Protein AF-0000000074472249 (afdb_homodimer)

Radius of gyration: 26.24 Å; Cα contacts (8 Å, |Δi|>4): 1389; chains: 2; bounding box: 48×87×70 Å

pLDDT: mean 95.51, std 8.22, range [31.12, 98.94]

InterPro domains:
  IPR006680 Amidohydrolase-related [PF04909] (77-279)
  IPR032465 2-amino-3-carboxymuconate-6-semialdehyde decarboxylase [PTHR21240] (12-286)
  IPR032466 Metal-dependent hydrolase [SSF51556] (12-288)

Structure (mmCIF, N/CA/C/O backbone):
data_AF-0000000074472249-model_v1
#
loop_
_entity.id
_entity.type
_entity.pdbx_description
1 polymer '6-methylsalicylate decarboxylase'
#
loop_
_atom_site.group_PDB
_atom_site.id
_atom_site.type_symbol
_atom_site.label_atom_id
_atom_site.label_alt_id
_atom_site.label_comp_id
_atom_site.label_asym_id
_atom_site.label_entity_id
_atom_site.label_seq_id
_atom_site.pdbx_PDB_ins_code
_atom_site.Cartn_x
_atom_site.Cartn_y
_atom_site.Cartn_z
_atom_site.occupancy
_atom_site.B_iso_or_equiv
_atom_site.auth_seq_id
_atom_site.auth_comp_id
_atom_site.auth_asym_id
_atom_site.auth_atom_id
_atom_site.pdbx_PDB_model_num
ATOM 1 N N . MET A 1 1 ? -13.953 47.375 -5.867 1 31.69 1 MET A N 1
ATOM 2 C CA . MET A 1 1 ? -14.016 46 -5.422 1 31.69 1 MET A CA 1
ATOM 3 C C . MET A 1 1 ? -12.617 45.438 -5.148 1 31.69 1 MET A C 1
ATOM 5 O O . MET A 1 1 ? -11.789 45.375 -6.059 1 31.69 1 MET A O 1
ATOM 9 N N . THR A 1 2 ? -11.961 45.781 -4.09 1 38.88 2 THR A N 1
ATOM 10 C CA . THR A 1 2 ? -10.547 45.562 -3.803 1 38.88 2 THR A CA 1
ATOM 11 C C . THR A 1 2 ? -10.117 44.156 -4.164 1 38.88 2 THR A C 1
ATOM 13 O O . THR A 1 2 ? -10.711 43.188 -3.699 1 38.88 2 THR A O 1
ATOM 16 N N . SER A 1 3 ? -9.805 43.781 -5.297 1 46.22 3 SER A N 1
ATOM 17 C CA . SER A 1 3 ? -9.383 42.5 -5.84 1 46.22 3 SER A CA 1
ATOM 18 C C . SER A 1 3 ? -8.617 41.688 -4.801 1 46.22 3 SER A C 1
ATOM 20 O O . SER A 1 3 ? -7.613 42.156 -4.258 1 46.22 3 SER A O 1
ATOM 22 N N . ALA A 1 4 ? -9.305 41 -3.977 1 58.31 4 ALA A N 1
ATOM 23 C CA . ALA A 1 4 ? -8.75 40.281 -2.834 1 58.31 4 ALA A CA 1
ATOM 24 C C . ALA A 1 4 ? -7.402 39.625 -3.186 1 58.31 4 ALA A C 1
ATOM 26 O O . ALA A 1 4 ? -7.289 38.906 -4.176 1 58.31 4 ALA A O 1
ATOM 27 N N . ARG A 1 5 ? -6.176 40.094 -2.805 1 80.31 5 ARG A N 1
ATOM 28 C CA . ARG A 1 5 ? -4.812 39.594 -3.006 1 80.31 5 ARG A CA 1
ATOM 29 C C . ARG A 1 5 ? -4.711 38.094 -2.744 1 80.31 5 ARG A C 1
ATOM 31 O O . ARG A 1 5 ? -5.383 37.594 -1.854 1 80.31 5 ARG A O 1
ATOM 38 N N . LYS A 1 6 ? -4.34 37.375 -3.717 1 87.88 6 LYS A N 1
ATOM 39 C CA . LYS A 1 6 ? -4.07 35.969 -3.584 1 87.88 6 LYS A CA 1
ATOM 40 C C . LYS A 1 6 ? -2.594 35.688 -3.305 1 87.88 6 LYS A C 1
ATOM 42 O O . LYS A 1 6 ? -1.728 36.438 -3.789 1 87.88 6 LYS A O 1
ATOM 47 N N . PRO A 1 7 ? -2.354 34.719 -2.533 1 94.62 7 PRO A N 1
ATOM 48 C CA . PRO A 1 7 ? -0.947 34.375 -2.332 1 94.62 7 PRO A CA 1
ATOM 49 C C . PRO A 1 7 ? -0.216 34.094 -3.645 1 94.62 7 PRO A C 1
ATOM 51 O O . PRO A 1 7 ? -0.834 33.656 -4.621 1 94.62 7 PRO A O 1
ATOM 54 N N . THR A 1 8 ? 1.069 34.312 -3.666 1 92.81 8 THR A N 1
ATOM 55 C CA . THR A 1 8 ? 1.824 34.25 -4.914 1 92.81 8 THR A CA 1
ATOM 56 C C . THR A 1 8 ? 2.68 33 -4.957 1 92.81 8 THR A C 1
ATOM 58 O O . THR A 1 8 ? 3.188 32.625 -6.016 1 92.81 8 THR A O 1
ATOM 61 N N . GLY A 1 9 ? 2.967 32.344 -3.885 1 96.5 9 GLY A N 1
ATOM 62 C CA . GLY A 1 9 ? 3.742 31.125 -3.801 1 96.5 9 GLY A CA 1
ATOM 63 C C . GLY A 1 9 ? 2.924 29.922 -3.348 1 96.5 9 GLY A C 1
ATOM 64 O O . GLY A 1 9 ? 1.721 30.047 -3.105 1 96.5 9 GLY A O 1
ATOM 65 N N . TRP A 1 10 ? 3.574 28.781 -3.287 1 97.94 10 TRP A N 1
ATOM 66 C CA . TRP A 1 10 ? 2.904 27.531 -2.939 1 97.94 10 TRP A CA 1
ATOM 67 C C . TRP A 1 10 ? 2.627 27.453 -1.441 1 97.94 10 TRP A C 1
ATOM 69 O O . TRP A 1 10 ? 3.264 28.156 -0.652 1 97.94 10 TRP A O 1
ATOM 79 N N . LEU A 1 11 ? 1.617 26.75 -1.068 1 98.75 11 LEU A N 1
ATOM 80 C CA . LEU A 1 11 ? 1.416 26.328 0.316 1 98.75 11 LEU A CA 1
ATOM 81 C C . LEU A 1 11 ? 1.886 24.906 0.528 1 98.75 11 LEU A C 1
ATOM 83 O O . LEU A 1 11 ? 1.479 24 -0.203 1 98.75 11 LEU A O 1
ATOM 87 N N . ASP A 1 12 ? 2.77 24.672 1.432 1 98.88 12 ASP A N 1
ATOM 88 C CA . ASP A 1 12 ? 3.225 23.359 1.852 1 98.88 12 ASP A CA 1
ATOM 89 C C . ASP A 1 12 ? 2.473 22.875 3.094 1 98.88 12 ASP A C 1
ATOM 91 O O . ASP A 1 12 ? 2.691 23.391 4.191 1 98.88 12 ASP A O 1
ATOM 95 N N . ILE A 1 13 ? 1.659 21.875 2.969 1 98.88 13 ILE A N 1
ATOM 96 C CA . ILE A 1 13 ? 0.784 21.484 4.066 1 98.88 13 ILE A CA 1
ATOM 97 C C . ILE A 1 13 ? 1.527 20.531 5.004 1 98.88 13 ILE A C 1
ATOM 99 O O . ILE A 1 13 ? 1.047 20.219 6.098 1 98.88 13 ILE A O 1
ATOM 103 N N . HIS A 1 14 ? 2.682 20.031 4.617 1 98.81 14 HIS A N 1
ATOM 104 C CA . HIS A 1 14 ? 3.365 18.953 5.312 1 98.81 14 HIS A CA 1
ATOM 105 C C . HIS A 1 14 ? 4.789 19.344 5.688 1 98.81 14 HIS A C 1
ATOM 107 O O . HIS A 1 14 ? 5.75 18.891 5.066 1 98.81 14 HIS A O 1
ATOM 113 N N . GLY A 1 15 ? 4.938 20.047 6.73 1 98.5 15 GLY A N 1
ATOM 114 C CA .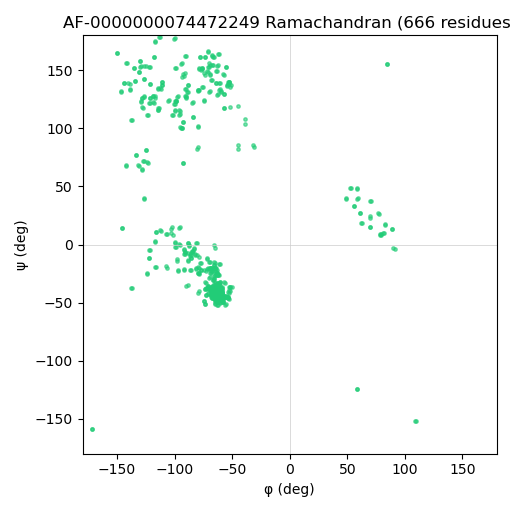 GLY A 1 15 ? 6.207 20.453 7.312 1 98.5 15 GLY A CA 1
ATOM 115 C C . GLY A 1 15 ? 6.328 20.094 8.781 1 98.5 15 GLY A C 1
ATOM 116 O O . GLY A 1 15 ? 5.441 20.406 9.578 1 98.5 15 GLY A O 1
ATOM 117 N N . HIS A 1 16 ? 7.383 19.438 9.07 1 97.94 16 HIS A N 1
ATOM 118 C CA . HIS A 1 16 ? 7.652 19.094 10.461 1 97.94 16 HIS A CA 1
ATOM 119 C C . HIS A 1 16 ? 8.469 20.188 11.148 1 97.94 16 HIS A C 1
ATOM 121 O O . HIS A 1 16 ? 9.055 21.047 10.477 1 97.94 16 HIS A O 1
ATOM 127 N N . PHE A 1 17 ? 8.477 20.188 12.453 1 97.81 17 PHE A N 1
ATOM 128 C CA . PHE A 1 17 ? 9.359 21.016 13.281 1 97.81 17 PHE A CA 1
ATOM 129 C C . PHE A 1 17 ? 9.672 20.312 14.602 1 97.81 17 PHE A C 1
ATOM 131 O O . PHE A 1 17 ? 9.078 19.281 14.922 1 97.81 17 PHE A O 1
ATOM 138 N N . GLN A 1 18 ? 10.656 20.781 15.258 1 95.38 18 GLN A N 1
ATOM 139 C CA . GLN A 1 18 ? 11.031 20.266 16.578 1 95.38 18 GLN A CA 1
ATOM 140 C C . GLN A 1 18 ? 11.297 21.406 17.547 1 95.38 18 GLN A C 1
ATOM 142 O O . GLN A 1 18 ? 11.867 22.438 17.172 1 95.38 18 GLN A O 1
ATOM 147 N N . VAL A 1 19 ? 10.836 21.156 18.75 1 95.88 19 VAL A N 1
ATOM 148 C CA . VAL A 1 19 ? 11.234 22.062 19.812 1 95.88 19 VAL A CA 1
ATOM 149 C C . VAL A 1 19 ? 12.75 21.984 20.031 1 95.88 19 VAL A C 1
ATOM 151 O O . VAL A 1 19 ? 13.336 20.891 19.938 1 95.88 19 VAL A O 1
ATOM 154 N N . PRO A 1 20 ? 13.367 23.125 20.234 1 95 20 PRO A N 1
ATOM 155 C CA . PRO A 1 20 ? 14.805 23.094 20.484 1 95 20 PRO A CA 1
ATOM 156 C C . PRO A 1 20 ? 15.203 22.125 21.594 1 95 20 PRO A C 1
ATOM 158 O O . PRO A 1 20 ? 14.492 22.016 22.609 1 95 20 PRO A O 1
ATOM 161 N N . LYS A 1 21 ? 16.25 21.391 21.312 1 92.25 21 LYS A N 1
ATOM 162 C CA . LYS A 1 21 ? 16.781 20.422 22.266 1 92.25 21 LYS A CA 1
ATOM 163 C C . LYS A 1 21 ? 18.266 20.656 22.547 1 92.25 21 LYS A C 1
ATOM 165 O O . LYS A 1 21 ? 18.969 21.234 21.719 1 92.25 21 LYS A O 1
ATOM 170 N N . SER A 1 22 ? 18.672 20.219 23.734 1 93.75 22 SER A N 1
ATOM 171 C CA . SER A 1 22 ? 20.094 20.234 24.031 1 93.75 22 SER A CA 1
ATOM 172 C C . SER A 1 22 ? 20.844 19.25 23.141 1 93.75 22 SER A C 1
ATOM 174 O O . SER A 1 22 ? 20.234 18.359 22.547 1 93.75 22 SER A O 1
ATOM 176 N N . GLU A 1 23 ? 22.141 19.5 23.094 1 93.38 23 GLU A N 1
ATOM 177 C CA . GLU A 1 23 ? 22.984 18.594 22.312 1 93.38 23 GLU A CA 1
ATOM 178 C C . GLU A 1 23 ? 22.891 17.172 22.859 1 93.38 23 GLU A C 1
ATOM 180 O O . GLU A 1 23 ? 22.844 16.203 22.078 1 93.38 23 GLU A O 1
ATOM 185 N N . ALA A 1 24 ? 22.875 17.047 24.141 1 93.44 24 ALA A N 1
ATOM 186 C CA . ALA A 1 24 ? 22.797 15.734 24.766 1 93.44 24 ALA A CA 1
ATOM 187 C C . ALA A 1 24 ? 21.484 15.039 24.391 1 93.44 24 ALA A C 1
ATOM 189 O O . ALA A 1 24 ? 21.484 13.844 24.078 1 93.44 24 ALA A O 1
ATOM 190 N N . ALA A 1 25 ? 20.438 15.773 24.406 1 91.56 25 ALA A N 1
ATOM 191 C CA . ALA A 1 25 ? 19.125 15.219 24.031 1 91.56 25 ALA A CA 1
ATOM 192 C C . ALA A 1 25 ? 19.094 14.828 22.562 1 91.56 25 ALA A C 1
ATOM 194 O O . ALA A 1 25 ? 18.516 13.805 22.203 1 91.56 25 ALA A O 1
ATOM 195 N N . ALA A 1 26 ? 19.688 15.609 21.75 1 92.56 26 ALA A N 1
ATOM 196 C CA . ALA A 1 26 ? 19.734 15.344 20.312 1 92.56 26 ALA A CA 1
ATOM 197 C C . ALA A 1 26 ? 20.516 14.07 20.031 1 92.56 26 ALA A C 1
ATOM 199 O O . ALA A 1 26 ? 20.141 13.281 19.156 1 92.56 26 ALA A O 1
ATOM 200 N N . ARG A 1 27 ? 21.578 13.891 20.734 1 92.75 27 ARG A N 1
ATOM 201 C CA . ARG A 1 27 ? 22.406 12.711 20.547 1 92.75 27 ARG A CA 1
ATOM 202 C C . ARG A 1 27 ? 21.688 11.453 21 1 92.75 27 ARG A C 1
ATOM 204 O O . ARG A 1 27 ? 21.812 10.398 20.375 1 92.75 27 ARG A O 1
ATOM 211 N N . GLU A 1 28 ? 21 11.609 22.078 1 91.69 28 GLU A N 1
ATOM 212 C CA . GLU A 1 28 ? 20.188 10.484 22.531 1 91.69 28 GLU A CA 1
ATOM 213 C C . GLU A 1 28 ? 19.125 10.117 21.5 1 91.69 28 GLU A C 1
ATOM 215 O O . GLU A 1 28 ? 18.844 8.938 21.281 1 91.69 28 GLU A O 1
ATOM 220 N N . GLY A 1 29 ? 18.5 11.117 20.938 1 89.19 29 GLY A N 1
ATOM 221 C CA . GLY A 1 29 ? 17.547 10.891 19.859 1 89.19 29 GLY A CA 1
ATOM 222 C C . GLY A 1 29 ? 18.156 10.18 18.656 1 89.19 29 GLY A C 1
ATOM 223 O O . GLY A 1 29 ? 17.531 9.273 18.094 1 89.19 29 GLY A O 1
ATOM 224 N N . MET A 1 30 ? 19.312 10.531 18.375 1 91.38 30 MET A N 1
ATOM 225 C CA . MET A 1 30 ? 20.016 9.914 17.25 1 91.38 30 MET A CA 1
ATOM 226 C C . MET A 1 30 ? 20.25 8.43 17.516 1 91.38 30 MET A C 1
ATOM 228 O O . MET A 1 30 ? 20.078 7.602 16.625 1 91.38 30 MET A O 1
ATOM 232 N N . LYS A 1 31 ? 20.672 8.102 18.703 1 91.75 31 LYS A N 1
ATOM 233 C CA . LYS A 1 31 ? 20.891 6.711 19.078 1 91.75 31 LYS A CA 1
ATOM 234 C C . LYS A 1 31 ? 19.609 5.895 18.938 1 91.75 31 LYS A C 1
ATOM 236 O O . LYS A 1 31 ? 19.641 4.758 18.469 1 91.75 31 LYS A O 1
ATOM 241 N N . ALA A 1 32 ? 18.547 6.543 19.359 1 89.81 32 ALA A N 1
ATOM 242 C CA . ALA A 1 32 ? 17.25 5.879 19.25 1 89.81 32 ALA A CA 1
ATOM 243 C C . ALA A 1 32 ? 16.891 5.633 17.781 1 89.81 32 ALA A C 1
ATOM 245 O O . ALA A 1 32 ? 16.344 4.574 17.453 1 89.81 32 ALA A O 1
ATOM 246 N N . PHE A 1 33 ? 17.141 6.566 16.953 1 91.19 33 PHE A N 1
ATOM 247 C CA . PHE A 1 33 ? 16.922 6.414 15.523 1 91.19 33 PHE A CA 1
ATOM 248 C C . PHE A 1 33 ? 17.719 5.234 14.977 1 91.19 33 PHE A C 1
ATOM 250 O O . PHE A 1 33 ? 17.172 4.41 14.234 1 91.19 33 PHE A O 1
ATOM 257 N N . HIS A 1 34 ? 18.953 5.141 15.367 1 93.38 34 HIS A N 1
ATOM 258 C CA . HIS A 1 34 ? 19.812 4.074 14.883 1 93.38 34 HIS A CA 1
ATOM 259 C C . HIS A 1 34 ? 19.312 2.705 15.328 1 93.38 34 HIS A C 1
ATOM 261 O O . HIS A 1 34 ? 19.359 1.74 14.562 1 93.38 34 HIS A O 1
ATOM 267 N N . GLN A 1 35 ? 18.844 2.668 16.547 1 91.62 35 GLN A N 1
ATOM 268 C CA . GLN A 1 35 ? 18.281 1.421 17.062 1 91.62 35 GLN A CA 1
ATOM 269 C C . GLN A 1 35 ? 17.062 0.999 16.25 1 91.62 35 GLN A C 1
ATOM 271 O O . GLN A 1 35 ? 16.766 -0.193 16.125 1 91.62 35 GLN A O 1
ATOM 276 N N . ALA A 1 36 ? 16.375 1.959 15.625 1 91 36 ALA A N 1
ATOM 277 C CA . ALA A 1 36 ? 15.211 1.705 14.797 1 91 36 ALA A CA 1
ATOM 278 C C . ALA A 1 36 ? 15.594 1.596 13.32 1 91 36 ALA A C 1
ATOM 280 O O . ALA A 1 36 ? 14.734 1.708 12.438 1 91 36 ALA A O 1
ATOM 281 N N . CYS A 1 37 ? 16.844 1.442 13.031 1 93.38 37 CYS A N 1
ATOM 282 C CA . CYS A 1 37 ? 17.406 1.248 11.695 1 93.38 37 CYS A CA 1
ATOM 283 C C . CYS A 1 37 ? 17.297 2.521 10.867 1 93.38 37 CYS A C 1
ATOM 285 O O . CYS A 1 37 ? 17.219 2.463 9.641 1 93.38 37 CYS A O 1
ATOM 287 N N . PHE A 1 38 ? 17.047 3.572 11.5 1 92.25 38 PHE A N 1
ATOM 288 C CA . PHE A 1 38 ? 17.062 4.898 10.891 1 92.25 38 PHE A CA 1
ATOM 289 C C . PHE A 1 38 ? 18.422 5.562 11.062 1 92.25 38 PHE A C 1
ATOM 291 O O . PHE A 1 38 ? 18.688 6.188 12.094 1 92.25 38 PHE A O 1
ATOM 298 N N . LEU A 1 39 ? 19.25 5.531 10.008 1 91.31 39 LEU A N 1
ATOM 299 C CA . LEU A 1 39 ? 20.672 5.836 10.117 1 91.31 39 LEU A CA 1
ATOM 300 C C . LEU A 1 39 ? 20.938 7.309 9.828 1 91.31 39 LEU A C 1
ATOM 302 O O . LEU A 1 39 ? 21.625 7.633 8.852 1 91.31 39 LEU A O 1
ATOM 306 N N . VAL A 1 40 ? 20.516 8.125 10.727 1 90.5 40 VAL A N 1
ATOM 307 C CA . VAL A 1 40 ? 20.797 9.555 10.602 1 90.5 40 VAL A CA 1
ATOM 308 C C . VAL A 1 40 ? 22.281 9.812 10.805 1 90.5 40 VAL A C 1
ATOM 310 O O . VAL A 1 40 ? 22.922 9.148 11.625 1 90.5 40 VAL A O 1
ATOM 313 N N . GLN A 1 41 ? 22.859 10.727 10.18 1 85.94 41 GLN A N 1
ATOM 314 C CA . GLN A 1 41 ? 24.312 10.922 10.18 1 85.94 41 GLN A CA 1
ATOM 315 C C . GLN A 1 41 ? 24.734 11.836 11.32 1 85.94 41 GLN A C 1
ATOM 317 O O . GLN A 1 41 ? 25.844 11.719 11.836 1 85.94 41 GLN A O 1
ATOM 322 N N . GLU A 1 42 ? 24 12.773 11.648 1 88.81 42 GLU A N 1
ATOM 323 C CA . GLU A 1 42 ? 24.25 13.727 12.719 1 88.81 42 GLU A CA 1
ATOM 324 C C . GLU A 1 42 ? 22.969 14.07 13.477 1 88.81 42 GLU A C 1
ATOM 326 O O . GLU A 1 42 ? 21.859 13.883 12.953 1 88.81 42 GLU A O 1
ATOM 331 N N . PRO A 1 43 ? 23.234 14.492 14.703 1 89.38 43 PRO A N 1
ATOM 332 C CA . PRO A 1 43 ? 22.031 14.953 15.398 1 89.38 43 PRO A CA 1
ATOM 333 C C . PRO A 1 43 ? 21.25 16 14.602 1 89.38 43 PRO A C 1
ATOM 335 O O . PRO A 1 43 ? 21.859 16.875 13.977 1 89.38 43 PRO A O 1
ATOM 338 N N . TYR A 1 44 ? 19.969 15.828 14.633 1 86.69 44 TYR A N 1
ATOM 339 C CA . TYR A 1 44 ? 19.125 16.719 13.844 1 86.69 44 TYR A CA 1
ATOM 340 C C . TYR A 1 44 ? 18.547 17.844 14.703 1 86.69 44 TYR A C 1
ATOM 342 O O . TYR A 1 44 ? 18.031 17.578 15.789 1 86.69 44 TYR A O 1
ATOM 350 N N . HIS A 1 45 ? 18.734 19.047 14.281 1 91.81 45 HIS A N 1
ATOM 351 C CA . HIS A 1 45 ? 18.141 20.25 14.875 1 91.81 45 HIS A CA 1
ATOM 352 C C . HIS A 1 45 ? 17.312 21.016 13.859 1 91.81 45 HIS A C 1
ATOM 354 O O . HIS A 1 45 ? 17.828 21.484 12.844 1 91.81 45 HIS A O 1
ATOM 360 N N . TRP A 1 46 ? 16.094 21.156 14.227 1 94.81 46 TRP A N 1
ATOM 361 C CA . TRP A 1 46 ? 15.227 21.953 13.359 1 94.81 46 TRP A CA 1
ATOM 362 C C . TRP A 1 46 ? 15.469 23.438 13.578 1 94.81 46 TRP A C 1
ATOM 364 O O . TRP A 1 46 ? 15.578 23.891 14.711 1 94.81 46 TRP A O 1
ATOM 374 N N . GLN A 1 47 ? 15.617 24.156 12.5 1 95.12 47 GLN A N 1
ATOM 375 C CA . GLN A 1 47 ? 15.773 25.609 12.539 1 95.12 47 GLN A CA 1
ATOM 376 C C . GLN A 1 47 ? 14.781 26.281 11.594 1 95.12 47 GLN A C 1
ATOM 378 O O . GLN A 1 47 ? 14.766 26 10.398 1 95.12 47 GLN A O 1
ATOM 383 N N . ALA A 1 48 ? 14.039 27.188 12.125 1 97.38 48 ALA A N 1
ATOM 384 C CA . ALA A 1 48 ? 13.023 27.891 11.344 1 97.38 48 ALA A CA 1
ATOM 385 C C . ALA A 1 48 ? 13.641 28.609 10.148 1 97.38 48 ALA A C 1
ATOM 387 O O . ALA A 1 48 ? 13.117 28.547 9.031 1 97.38 48 ALA A O 1
ATOM 388 N N . GLU A 1 49 ? 14.789 29.234 10.383 1 96.62 49 GLU A N 1
ATOM 389 C CA . GLU A 1 49 ? 15.414 30.031 9.328 1 96.62 49 GLU A CA 1
ATOM 390 C C . GLU A 1 49 ? 15.898 29.156 8.18 1 96.62 49 GLU A C 1
ATOM 392 O O . GLU A 1 49 ? 15.867 29.562 7.02 1 96.62 49 GLU A O 1
ATOM 397 N N . GLU A 1 50 ? 16.391 27.984 8.555 1 95.5 50 GLU A N 1
ATOM 398 C CA . GLU A 1 50 ? 16.797 27.047 7.52 1 95.5 50 GLU A CA 1
ATOM 399 C C . GLU A 1 50 ? 15.609 26.594 6.688 1 95.5 50 GLU A C 1
ATOM 401 O O . GLU A 1 50 ? 15.711 26.453 5.465 1 95.5 50 GLU A O 1
ATOM 406 N N . THR A 1 51 ? 14.539 26.328 7.352 1 97.19 51 THR A N 1
ATOM 407 C CA . THR A 1 51 ? 13.305 25.938 6.672 1 97.19 51 THR A CA 1
ATOM 408 C C . THR A 1 51 ? 12.828 27.062 5.746 1 97.19 51 THR A C 1
ATOM 410 O O . THR A 1 51 ? 12.461 26.812 4.598 1 97.19 51 THR A O 1
ATOM 413 N N . LEU A 1 52 ? 12.859 28.297 6.195 1 97.44 52 LEU A N 1
ATOM 414 C CA . LEU A 1 52 ? 12.43 29.438 5.402 1 97.44 52 LEU A CA 1
ATOM 415 C C . LEU A 1 52 ? 13.328 29.641 4.188 1 97.44 52 LEU A C 1
ATOM 417 O O . LEU A 1 52 ? 12.852 29.969 3.102 1 97.44 52 LEU A O 1
ATOM 421 N N . ARG A 1 53 ? 14.648 29.422 4.414 1 96.25 53 ARG A N 1
ATOM 422 C CA . ARG A 1 53 ? 15.578 29.531 3.291 1 96.25 53 ARG A CA 1
ATOM 423 C C . ARG A 1 53 ? 15.242 28.5 2.215 1 96.25 53 ARG A C 1
ATOM 425 O O . ARG A 1 53 ? 15.219 28.828 1.024 1 96.25 53 ARG A O 1
ATOM 432 N N . TYR A 1 54 ? 14.984 27.281 2.619 1 96.5 54 TYR A N 1
ATOM 433 C CA . TYR A 1 54 ? 14.594 26.266 1.642 1 96.5 54 TYR A CA 1
ATOM 434 C C . TYR A 1 54 ? 13.289 26.656 0.957 1 96.5 54 TYR A C 1
ATOM 436 O O . TYR A 1 54 ? 13.156 26.531 -0.264 1 96.5 54 TYR A O 1
ATOM 444 N N . ASN A 1 55 ? 12.305 27.047 1.742 1 97.69 55 ASN A N 1
ATOM 445 C CA . ASN A 1 55 ? 11.008 27.438 1.19 1 97.69 55 ASN A CA 1
ATOM 446 C C . ASN A 1 55 ? 11.164 28.5 0.11 1 97.69 55 ASN A C 1
ATOM 448 O O . ASN A 1 55 ? 10.492 28.453 -0.925 1 97.69 55 ASN A O 1
ATOM 452 N N . ASP A 1 56 ? 12.031 29.469 0.349 1 96.94 56 ASP A N 1
ATOM 453 C CA . ASP A 1 56 ? 12.273 30.531 -0.625 1 96.94 56 ASP A CA 1
ATOM 454 C C . ASP A 1 56 ? 12.781 29.953 -1.945 1 96.94 56 ASP A C 1
ATOM 456 O O . ASP A 1 56 ? 12.336 30.359 -3.02 1 96.94 56 ASP A O 1
ATOM 460 N N . THR A 1 57 ? 13.695 29 -1.857 1 95.62 57 THR A N 1
ATOM 461 C CA . THR A 1 57 ? 14.25 28.391 -3.066 1 95.62 57 THR A CA 1
ATOM 462 C C . THR A 1 57 ? 13.203 27.547 -3.779 1 95.62 57 THR A C 1
ATOM 464 O O . THR A 1 57 ? 13.211 27.438 -5.008 1 95.62 57 THR A O 1
ATOM 467 N N . ALA A 1 58 ? 12.281 27.031 -3.016 1 96.69 58 ALA A N 1
ATOM 468 C CA . ALA A 1 58 ? 11.305 26.078 -3.547 1 96.69 58 ALA A CA 1
ATOM 469 C C . ALA A 1 58 ? 10.047 26.797 -4.023 1 96.69 58 ALA A C 1
ATOM 471 O O . ALA A 1 58 ? 9.148 26.172 -4.602 1 96.69 58 ALA A O 1
ATOM 472 N N . GLY A 1 59 ? 9.93 28.078 -3.752 1 96.88 59 GLY A N 1
ATOM 473 C CA . GLY A 1 59 ? 8.734 28.828 -4.133 1 96.88 59 GLY A CA 1
ATOM 474 C C . GLY A 1 59 ? 7.559 28.578 -3.207 1 96.88 59 GLY A C 1
ATOM 475 O O . GLY A 1 59 ? 6.406 28.688 -3.617 1 96.88 59 GLY A O 1
ATOM 476 N N . VAL A 1 60 ? 7.824 28.219 -1.98 1 97.94 60 VAL A N 1
ATOM 477 C CA . VAL A 1 60 ? 6.809 28 -0.957 1 97.94 60 VAL A CA 1
ATOM 478 C C . VAL A 1 60 ? 6.629 29.266 -0.128 1 97.94 60 VAL A C 1
ATOM 480 O O . VAL A 1 60 ? 7.559 29.703 0.555 1 97.94 60 VAL A O 1
ATOM 483 N N . GLN A 1 61 ? 5.48 29.844 -0.217 1 98.06 61 GLN A N 1
ATOM 484 C CA . GLN A 1 61 ? 5.219 31.078 0.516 1 98.06 61 GLN A CA 1
ATOM 485 C C . GLN A 1 61 ? 4.91 30.797 1.982 1 98.06 61 GLN A C 1
ATOM 487 O O . GLN A 1 61 ? 5.336 31.531 2.869 1 98.06 61 GLN A O 1
ATOM 492 N N . LEU A 1 62 ? 4.168 29.766 2.193 1 98.56 62 LEU A N 1
ATOM 493 C CA . LEU A 1 62 ? 3.777 29.406 3.553 1 98.56 62 LEU A CA 1
ATOM 494 C C . LEU A 1 62 ? 3.82 27.891 3.75 1 98.56 62 LEU A C 1
ATOM 496 O O . LEU A 1 62 ? 3.43 27.141 2.861 1 98.56 62 LEU A O 1
ATOM 500 N N . GLN A 1 63 ? 4.305 27.469 4.867 1 98.75 63 GLN A N 1
ATOM 501 C CA . GLN A 1 63 ? 4.375 26.062 5.246 1 98.75 63 GLN A CA 1
ATOM 502 C C . GLN A 1 63 ? 3.621 25.797 6.543 1 98.75 63 GLN A C 1
ATOM 504 O O . GLN A 1 63 ? 3.805 26.516 7.531 1 98.75 63 GLN A O 1
ATOM 509 N N . MET A 1 64 ? 2.711 24.844 6.492 1 98.94 64 MET A N 1
ATOM 510 C CA . MET A 1 64 ? 2.051 24.391 7.719 1 98.94 64 MET A CA 1
ATOM 511 C C . MET A 1 64 ? 2.986 23.531 8.562 1 98.94 64 MET A C 1
ATOM 513 O O . MET A 1 64 ? 3.502 22.516 8.086 1 98.94 64 MET A O 1
ATOM 517 N N . LEU A 1 65 ? 3.191 23.922 9.797 1 98.81 65 LEU A N 1
ATOM 518 C CA . LEU A 1 65 ? 4.008 23.172 10.734 1 98.81 65 LEU A CA 1
ATOM 519 C C . LEU A 1 65 ? 3.158 22.172 11.516 1 98.81 65 LEU A C 1
ATOM 521 O O . LEU A 1 65 ? 2.053 22.516 11.953 1 98.81 65 LEU A O 1
ATOM 525 N N . SER A 1 66 ? 3.652 20.969 11.617 1 98.44 66 SER A N 1
ATOM 526 C CA . SER A 1 66 ? 2.988 19.984 12.461 1 98.44 66 SER A CA 1
ATOM 527 C C . SER A 1 66 ? 4 19.078 13.156 1 98.44 66 SER A C 1
ATOM 529 O O . SER A 1 66 ? 5.031 18.734 12.578 1 98.44 66 SER A O 1
ATOM 531 N N . ALA A 1 67 ? 3.812 18.766 14.352 1 96.94 67 ALA A N 1
ATOM 532 C CA . ALA A 1 67 ? 4.562 17.812 15.156 1 96.94 67 ALA A CA 1
ATOM 533 C C . ALA A 1 67 ? 3.654 17.109 16.156 1 96.94 67 ALA A C 1
ATOM 535 O O . ALA A 1 67 ? 2.826 17.734 16.812 1 96.94 67 ALA A O 1
ATOM 536 N N . ILE A 1 68 ? 3.768 15.836 16.188 1 95.81 68 ILE A N 1
ATOM 537 C CA . ILE A 1 68 ? 2.984 15.031 17.125 1 95.81 68 ILE A CA 1
ATOM 538 C C . ILE A 1 68 ? 3.912 14.133 17.938 1 95.81 68 ILE A C 1
ATOM 540 O O . ILE A 1 68 ? 3.926 12.914 17.75 1 95.81 68 ILE A O 1
ATOM 544 N N . PRO A 1 69 ? 4.648 14.711 18.844 1 94.31 69 PRO A N 1
ATOM 545 C CA . PRO A 1 69 ? 5.52 13.875 19.672 1 94.31 69 PRO A CA 1
ATOM 546 C C . PRO A 1 69 ? 4.746 12.836 20.484 1 94.31 69 PRO A C 1
ATOM 548 O O . PRO A 1 69 ? 3.705 13.156 21.062 1 94.31 69 PRO A O 1
ATOM 551 N N . PRO A 1 70 ? 5.246 11.672 20.453 1 91.69 70 PRO A N 1
ATOM 552 C CA . PRO A 1 70 ? 4.59 10.656 21.281 1 91.69 70 PRO A CA 1
ATOM 553 C C . PRO A 1 70 ? 4.746 10.914 22.781 1 91.69 70 PRO A C 1
ATOM 555 O O . PRO A 1 70 ? 5.613 11.695 23.188 1 91.69 70 PRO A O 1
ATOM 558 N N . GLY A 1 71 ? 3.885 10.25 23.594 1 93.38 71 GLY A N 1
ATOM 559 C CA . GLY A 1 71 ? 4.031 10.336 25.031 1 93.38 71 GLY A CA 1
ATOM 560 C C . GLY A 1 71 ? 2.943 11.164 25.703 1 93.38 71 GLY A C 1
ATOM 561 O O . GLY A 1 71 ? 1.82 11.242 25.188 1 93.38 71 GLY A O 1
ATOM 562 N N . PRO A 1 72 ? 3.303 11.75 26.812 1 95.06 72 PRO A N 1
ATOM 563 C CA . PRO A 1 72 ? 2.301 12.484 27.578 1 95.06 72 PRO A CA 1
ATOM 564 C C . PRO A 1 72 ? 1.853 13.773 26.891 1 95.06 72 PRO A C 1
ATOM 566 O O . PRO A 1 72 ? 2.604 14.352 26.109 1 95.06 72 PRO A O 1
ATOM 569 N N . VAL A 1 73 ? 0.712 14.195 27.219 1 97.19 73 VAL A N 1
ATOM 570 C CA . VAL A 1 73 ? 0.042 15.32 26.578 1 97.19 73 VAL A CA 1
ATOM 571 C C . VAL A 1 73 ? 0.859 16.594 26.797 1 97.19 73 VAL A C 1
ATOM 573 O O . VAL A 1 73 ? 0.872 17.484 25.938 1 97.19 73 VAL A O 1
ATOM 576 N N . GLU A 1 74 ? 1.629 16.641 27.828 1 97.06 74 GLU A N 1
ATOM 577 C CA . GLU A 1 74 ? 2.396 17.844 28.141 1 97.06 74 GLU A CA 1
ATOM 578 C C . GLU A 1 74 ? 3.436 18.141 27.062 1 97.06 74 GLU A C 1
ATOM 580 O O . GLU A 1 74 ? 3.646 19.297 26.703 1 97.06 74 GLU A O 1
ATOM 585 N N . GLY A 1 75 ? 4.094 17.078 26.609 1 96.69 75 GLY A N 1
ATOM 586 C CA . GLY A 1 75 ? 5.051 17.25 25.531 1 96.69 75 GLY A CA 1
ATOM 587 C C . GLY A 1 75 ? 4.418 17.766 24.25 1 96.69 75 GLY A C 1
ATOM 588 O O . GLY A 1 75 ? 4.988 18.609 23.562 1 96.69 75 GLY A O 1
ATOM 589 N N . LEU A 1 76 ? 3.285 17.266 23.953 1 97.94 76 LEU A N 1
ATOM 590 C CA . LEU A 1 76 ? 2.555 17.688 22.766 1 97.94 76 LEU A CA 1
ATOM 591 C C . LEU A 1 76 ? 2.096 19.141 22.891 1 97.94 76 LEU A C 1
ATOM 593 O O . LEU A 1 76 ? 2.195 19.906 21.922 1 97.94 76 LEU A O 1
ATOM 597 N N . ARG A 1 77 ? 1.614 19.531 24.094 1 97.88 77 ARG A N 1
ATOM 598 C CA . ARG A 1 77 ? 1.18 20.906 24.312 1 97.88 77 ARG A CA 1
ATOM 599 C C . ARG A 1 77 ? 2.346 21.875 24.188 1 97.88 77 ARG A C 1
ATOM 601 O O . ARG A 1 77 ? 2.197 22.953 23.594 1 97.88 77 ARG A O 1
ATOM 608 N N . GLN A 1 78 ? 3.471 21.438 24.688 1 97.69 78 GLN A N 1
ATOM 609 C CA . GLN A 1 78 ? 4.668 22.25 24.531 1 97.69 78 GLN A CA 1
ATOM 610 C C . GLN A 1 78 ? 5.043 22.406 23.062 1 97.69 78 GLN A C 1
ATOM 612 O O . GLN A 1 78 ? 5.461 23.484 22.641 1 97.69 78 GLN A O 1
ATOM 617 N N . SER A 1 79 ? 4.988 21.375 22.375 1 98.19 79 SER A N 1
ATOM 618 C CA . SER A 1 79 ? 5.273 21.406 20.953 1 98.19 79 SER A CA 1
ATOM 619 C C . SER A 1 79 ? 4.32 22.344 20.203 1 98.19 79 SER A C 1
ATOM 621 O O . SER A 1 79 ? 4.75 23.141 19.391 1 98.19 79 SER A O 1
ATOM 623 N N . ASN A 1 80 ? 3.012 22.266 20.5 1 98.75 80 ASN A N 1
ATOM 624 C CA . ASN A 1 80 ? 2.031 23.156 19.906 1 98.75 80 ASN A CA 1
ATOM 625 C C . ASN A 1 80 ? 2.336 24.609 20.219 1 98.75 80 ASN A C 1
ATOM 627 O O . ASN A 1 80 ? 2.238 25.484 19.359 1 98.75 80 ASN A O 1
ATOM 631 N N . ASP A 1 81 ? 2.713 24.859 21.5 1 98.56 81 ASP A N 1
ATOM 632 C CA . ASP A 1 81 ? 3.045 26.219 21.906 1 98.56 81 ASP A CA 1
ATOM 633 C C . ASP A 1 81 ? 4.227 26.766 21.109 1 98.56 81 ASP A C 1
ATOM 635 O O . ASP A 1 81 ? 4.223 27.922 20.688 1 98.56 81 ASP A O 1
ATOM 639 N N . TYR A 1 82 ? 5.191 25.938 20.953 1 98.44 82 TYR A N 1
ATOM 640 C CA . TYR A 1 82 ? 6.359 26.359 20.188 1 98.44 82 TYR A CA 1
ATOM 641 C C . TYR A 1 82 ? 5.988 26.625 1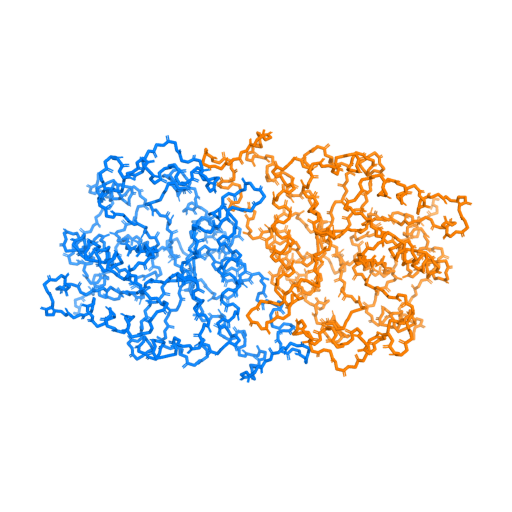8.734 1 98.44 82 TYR A C 1
ATOM 643 O O . TYR A 1 82 ? 6.441 27.609 18.141 1 98.44 82 TYR A O 1
ATOM 651 N N . GLY A 1 83 ? 5.188 25.734 18.141 1 98.62 83 GLY A N 1
ATOM 652 C CA . GLY A 1 83 ? 4.691 25.984 16.797 1 98.62 83 GLY A CA 1
ATOM 653 C C . GLY A 1 83 ? 3.953 27.312 16.672 1 98.62 83 GLY A C 1
ATOM 654 O O . GLY A 1 83 ? 4.164 28.047 15.703 1 98.62 83 GLY A O 1
ATOM 655 N N . ALA A 1 84 ? 3.111 27.562 17.641 1 98.56 84 ALA A N 1
ATOM 656 C CA . ALA A 1 84 ? 2.369 28.812 17.656 1 98.56 84 ALA A CA 1
ATOM 657 C C . ALA A 1 84 ? 3.316 30.016 17.719 1 98.56 84 ALA A C 1
ATOM 659 O O . ALA A 1 84 ? 3.057 31.047 17.109 1 98.56 84 ALA A O 1
ATOM 660 N N . GLN A 1 85 ? 4.34 29.891 18.5 1 98.38 85 GLN A N 1
ATOM 661 C CA . GLN A 1 85 ? 5.352 30.938 18.578 1 98.38 85 GLN A CA 1
ATOM 662 C C . GLN A 1 85 ? 5.98 31.203 17.219 1 98.38 85 GLN A C 1
ATOM 664 O O . GLN A 1 85 ? 6.215 32.344 16.859 1 98.38 85 GLN A O 1
ATOM 669 N N . MET A 1 86 ? 6.32 30.156 16.453 1 98.44 86 MET A N 1
ATOM 670 C CA . MET A 1 86 ? 6.879 30.297 15.117 1 98.44 86 MET A CA 1
ATOM 671 C C . MET A 1 86 ? 5.91 31.031 14.195 1 98.44 86 MET A C 1
ATOM 673 O O . MET A 1 86 ? 6.324 31.875 13.406 1 98.44 86 MET A O 1
ATOM 677 N N . VAL A 1 87 ? 4.625 30.75 14.344 1 98.25 87 VAL A N 1
ATOM 678 C CA . VAL A 1 87 ? 3.609 31.406 13.523 1 98.25 87 VAL A CA 1
ATOM 679 C C . VAL A 1 87 ? 3.531 32.875 13.867 1 98.25 87 VAL A C 1
ATOM 681 O O . VAL A 1 87 ? 3.443 33.719 12.977 1 98.25 87 VAL A O 1
ATOM 684 N N . ARG A 1 88 ? 3.584 33.219 15.117 1 97.5 88 ARG A N 1
ATOM 685 C CA . ARG A 1 88 ? 3.537 34.625 15.523 1 97.5 88 ARG A CA 1
ATOM 686 C C . ARG A 1 88 ? 4.754 35.375 15.008 1 97.5 88 ARG A C 1
ATOM 688 O O . ARG A 1 88 ? 4.645 36.531 14.633 1 97.5 88 ARG A O 1
ATOM 695 N N . GLN A 1 89 ? 5.84 34.719 15 1 97.62 89 GLN A N 1
ATOM 696 C CA . GLN A 1 89 ? 7.07 35.344 14.547 1 97.62 89 GLN A CA 1
ATOM 697 C C . GLN A 1 89 ? 7.059 35.531 13.031 1 97.62 89 GLN A C 1
ATOM 699 O O . GLN A 1 89 ? 7.582 36.531 12.523 1 97.62 89 GLN A O 1
ATOM 704 N N . TRP A 1 90 ? 6.527 34.625 12.289 1 97.94 90 TRP A N 1
ATOM 705 C CA . TRP A 1 90 ? 6.461 34.656 10.836 1 97.94 90 TRP A CA 1
ATOM 706 C C . TRP A 1 90 ? 5.051 34.344 10.344 1 97.94 90 TRP A C 1
ATOM 708 O O . TRP A 1 90 ? 4.844 33.375 9.617 1 97.94 90 TRP A O 1
ATOM 718 N N . PRO A 1 91 ? 4.098 35.219 10.578 1 97.38 91 PRO A N 1
ATOM 719 C CA . PRO A 1 91 ? 2.686 34.938 10.344 1 97.38 91 PRO A CA 1
ATOM 720 C C . PRO A 1 91 ? 2.357 34.75 8.867 1 97.38 91 PRO A C 1
ATOM 722 O O . PRO A 1 91 ? 1.354 34.094 8.531 1 97.38 91 PRO A O 1
ATOM 725 N N . GLY A 1 92 ? 3.135 35.219 7.953 1 97.5 92 GLY A N 1
ATOM 726 C CA . GLY A 1 92 ? 2.908 35.031 6.527 1 97.5 92 GLY A CA 1
ATOM 727 C C . GLY A 1 92 ? 3.676 33.875 5.941 1 97.5 92 GLY A C 1
ATOM 728 O O . GLY A 1 92 ? 3.582 33.594 4.746 1 97.5 92 GLY A O 1
ATOM 729 N N . ARG A 1 93 ? 4.473 33.156 6.801 1 98.25 93 ARG A N 1
ATOM 730 C CA . ARG A 1 93 ? 5.387 32.156 6.277 1 98.25 93 ARG A CA 1
ATOM 731 C C . ARG A 1 93 ? 5.121 30.781 6.914 1 98.25 93 ARG A C 1
ATOM 733 O O . ARG A 1 93 ? 5.488 29.75 6.352 1 98.25 93 ARG A O 1
ATOM 740 N N . PHE A 1 94 ? 4.555 30.828 8.102 1 98.69 94 PHE A N 1
ATOM 741 C CA . PHE A 1 94 ? 4.23 29.594 8.781 1 98.69 94 PHE A CA 1
ATOM 742 C C . PHE A 1 94 ? 2.762 29.562 9.195 1 98.69 94 PHE A C 1
ATOM 744 O O . PHE A 1 94 ? 2.178 30.609 9.492 1 98.69 94 PHE A O 1
ATOM 751 N N . GLY A 1 95 ? 2.119 28.484 9.125 1 98.75 95 GLY A N 1
ATOM 752 C CA . GLY A 1 95 ? 0.897 28.125 9.82 1 98.75 95 GLY A CA 1
ATOM 753 C C . GLY A 1 95 ? 1.075 26.938 10.758 1 98.75 95 GLY A C 1
ATOM 754 O O . GLY A 1 95 ? 2.148 26.344 10.805 1 98.75 95 GLY A O 1
ATOM 755 N N . LEU A 1 96 ? 0.023 26.641 11.484 1 98.88 96 LEU A N 1
ATOM 756 C CA . LEU A 1 96 ? 0.138 25.547 12.453 1 98.88 96 LEU A CA 1
ATOM 757 C C . LEU A 1 96 ? -1.002 24.547 12.297 1 98.88 96 LEU A C 1
ATOM 759 O O . LEU A 1 96 ? -2.172 24.938 12.242 1 98.88 96 LEU A O 1
ATOM 763 N N . LEU A 1 97 ? -0.695 23.312 12.078 1 98.94 97 LEU A N 1
ATOM 764 C CA . LEU A 1 97 ? -1.578 22.188 12.352 1 98.94 97 LEU A CA 1
ATOM 765 C C . LEU A 1 97 ? -1.288 21.594 13.719 1 98.94 97 LEU A C 1
ATOM 767 O O . LEU A 1 97 ? -0.338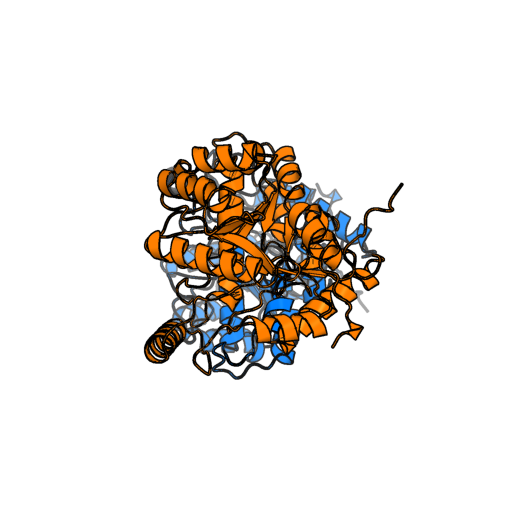 20.812 13.875 1 98.94 97 LEU A O 1
ATOM 771 N N . ALA A 1 98 ? -2.105 21.953 14.625 1 98.88 98 ALA A N 1
ATOM 772 C CA . ALA A 1 98 ? -1.823 21.578 16.016 1 98.88 98 ALA A CA 1
ATOM 773 C C . ALA A 1 98 ? -1.999 20.078 16.219 1 98.88 98 ALA A C 1
ATOM 775 O O . ALA A 1 98 ? -2.996 19.5 15.781 1 98.88 98 ALA A O 1
ATOM 776 N N . GLY A 1 99 ? -0.983 19.469 16.859 1 98.75 99 GLY A N 1
ATOM 777 C CA . GLY A 1 99 ? -1.068 18.047 17.172 1 98.75 99 GLY A CA 1
ATOM 778 C C . GLY A 1 99 ? -2.131 17.734 18.203 1 98.75 99 GLY A C 1
ATOM 779 O O . GLY A 1 99 ? -2.326 18.484 19.156 1 98.75 99 GLY A O 1
ATOM 780 N N . LEU A 1 100 ? -2.799 16.641 18 1 98.88 100 LEU A N 1
ATOM 781 C CA . LEU A 1 100 ? -3.85 16.234 18.938 1 98.88 100 LEU A CA 1
ATOM 782 C C . LEU A 1 100 ? -3.473 14.938 19.641 1 98.88 100 LEU A C 1
ATOM 784 O O . LEU A 1 100 ? -2.979 14 19.016 1 98.88 100 LEU A O 1
ATOM 788 N N . PRO A 1 101 ? -3.656 14.875 20.969 1 98.56 101 PRO A N 1
ATOM 789 C CA . PRO A 1 101 ? -3.432 13.641 21.719 1 98.56 101 PRO A CA 1
ATOM 790 C C . PRO A 1 101 ? -4.605 12.664 21.625 1 98.56 101 PRO A C 1
ATOM 792 O O . PRO A 1 101 ? -5.383 12.539 22.578 1 98.56 101 PRO A O 1
ATOM 795 N N . THR A 1 102 ? -4.707 11.883 20.594 1 98.38 102 THR A N 1
ATOM 796 C CA . THR A 1 102 ? -5.902 11.148 20.203 1 98.38 102 THR A CA 1
ATOM 797 C C . THR A 1 102 ? -6.039 9.867 21.031 1 98.38 102 THR A C 1
ATOM 799 O O . THR A 1 102 ? -6.977 9.086 20.812 1 98.38 102 THR A O 1
ATOM 802 N N . ASP A 1 103 ? -5.109 9.625 21.969 1 98 103 ASP A N 1
ATOM 803 C CA . ASP A 1 103 ? -5.258 8.477 22.844 1 98 103 ASP A CA 1
ATOM 804 C C . ASP A 1 103 ? -6.277 8.758 23.953 1 98 103 ASP A C 1
ATOM 806 O O . ASP A 1 103 ? -6.754 7.832 24.609 1 98 103 ASP A O 1
ATOM 810 N N . ASN A 1 104 ? -6.605 10.07 24.141 1 98.06 104 ASN A N 1
ATOM 811 C CA . ASN A 1 104 ? -7.523 10.523 25.172 1 98.06 104 ASN A CA 1
ATOM 812 C C . ASN A 1 104 ? -8.484 11.578 24.656 1 98.06 104 ASN A C 1
ATOM 814 O O . ASN A 1 104 ? -8.117 12.75 24.516 1 98.06 104 ASN A O 1
ATOM 818 N N . PRO A 1 105 ? -9.766 11.227 24.469 1 98.44 105 PRO A N 1
ATOM 819 C CA . PRO A 1 105 ? -10.734 12.148 23.859 1 98.44 105 PRO A CA 1
ATOM 820 C C . PRO A 1 105 ? -10.891 13.445 24.641 1 98.44 105 PRO A C 1
ATOM 822 O O . PRO A 1 105 ? -10.977 14.523 24.062 1 98.44 105 PRO A O 1
ATOM 825 N N . ASP A 1 106 ? -10.898 13.344 25.984 1 98.5 106 ASP A N 1
ATOM 826 C CA . ASP A 1 106 ? -11.055 14.547 26.797 1 98.5 106 ASP A CA 1
ATOM 827 C C . ASP A 1 106 ? -9.859 15.484 26.609 1 98.5 106 ASP A C 1
ATOM 829 O O . ASP A 1 106 ? -10.039 16.703 26.438 1 98.5 106 ASP A O 1
ATOM 833 N N . ALA A 1 107 ? -8.68 14.938 26.656 1 98.5 107 ALA A N 1
ATOM 834 C CA . ALA A 1 107 ? -7.473 15.734 26.438 1 98.5 107 ALA A CA 1
ATOM 835 C C . ALA A 1 107 ? -7.469 16.344 25.047 1 98.5 107 ALA A C 1
ATOM 837 O O . ALA A 1 107 ? -7.016 17.484 24.859 1 98.5 107 ALA A O 1
ATOM 838 N N . CYS A 1 108 ? -7.918 15.633 24.094 1 98.38 108 CYS A N 1
ATOM 839 C CA . CYS A 1 108 ? -8 16.109 22.719 1 98.38 108 CYS A CA 1
ATOM 840 C C . CYS A 1 108 ? -8.938 17.312 22.609 1 98.38 108 CYS A C 1
ATOM 842 O O . CYS A 1 108 ? -8.594 18.328 22 1 98.38 108 CYS A O 1
ATOM 844 N N . LEU A 1 109 ? -10.141 17.172 23.219 1 98.75 109 LEU A N 1
ATOM 845 C CA . LEU A 1 109 ? -11.125 18.234 23.172 1 98.75 109 LEU A CA 1
ATOM 846 C C . LEU A 1 109 ? -10.602 19.484 23.875 1 98.75 109 LEU A C 1
ATOM 848 O O . LEU A 1 109 ? -10.781 20.609 23.375 1 98.75 109 LEU A O 1
ATOM 852 N N . GLU A 1 110 ? -9.922 19.266 24.969 1 98.56 110 GLU A N 1
ATOM 853 C CA . GLU A 1 110 ? -9.32 20.375 25.688 1 98.56 110 GLU A CA 1
ATOM 854 C C . GLU A 1 110 ? -8.266 21.078 24.828 1 98.56 110 GLU A C 1
ATOM 856 O O . GLU A 1 110 ? -8.195 22.297 24.781 1 98.56 110 GLU A O 1
ATOM 861 N N . GLU A 1 111 ? -7.457 20.266 24.172 1 98.62 111 GLU A N 1
ATOM 862 C CA . GLU A 1 111 ? -6.391 20.828 23.359 1 98.62 111 GLU A CA 1
ATOM 863 C C . GLU A 1 111 ? -6.961 21.578 22.156 1 98.62 111 GLU A C 1
ATOM 865 O O . GLU A 1 111 ? -6.465 22.625 21.766 1 98.62 111 GLU A O 1
ATOM 870 N N . ILE A 1 112 ? -8.016 21.062 21.547 1 98.81 112 ILE A N 1
ATOM 871 C CA . ILE A 1 112 ? -8.688 21.719 20.438 1 98.81 112 ILE A CA 1
ATOM 872 C C . ILE A 1 112 ? -9.156 23.109 20.859 1 98.81 112 ILE A C 1
ATOM 874 O O . ILE A 1 112 ? -8.945 24.094 20.156 1 98.81 112 ILE A O 1
ATOM 878 N N . GLN A 1 113 ? -9.727 23.172 22.031 1 98.31 113 GLN A N 1
ATOM 879 C CA . GLN A 1 113 ? -10.195 24.453 22.547 1 98.31 113 GLN A CA 1
ATOM 880 C C . GLN A 1 113 ? -9.023 25.391 22.828 1 98.31 113 GLN A C 1
ATOM 882 O O . GLN A 1 113 ? -9.07 26.562 22.453 1 98.31 113 GLN A O 1
ATOM 887 N N . ARG A 1 114 ? -8.039 24.875 23.391 1 98.19 114 ARG A N 1
ATOM 888 C CA . ARG A 1 114 ? -6.891 25.688 23.797 1 98.19 114 ARG A CA 1
ATOM 889 C C . ARG A 1 114 ? -6.199 26.297 22.594 1 98.19 114 ARG A C 1
ATOM 891 O O . ARG A 1 114 ? -5.918 27.5 22.578 1 98.19 114 ARG A O 1
ATOM 898 N N . VAL A 1 115 ? -5.969 25.562 21.547 1 98.62 115 VAL A N 1
ATOM 899 C CA . VAL A 1 115 ? -5.137 26 20.422 1 98.62 115 VAL A CA 1
ATOM 900 C C . VAL A 1 115 ? -5.957 26.859 19.469 1 98.62 115 VAL A C 1
ATOM 902 O O . VAL A 1 115 ? -5.426 27.406 18.5 1 98.62 115 VAL A O 1
ATOM 905 N N . THR A 1 116 ? -7.289 27.031 19.75 1 98.12 116 THR A N 1
ATOM 906 C CA . THR A 1 116 ? -8.141 27.859 18.906 1 98.12 116 THR A CA 1
ATOM 907 C C . THR A 1 116 ? -8.695 29.047 19.672 1 98.12 116 THR A C 1
ATOM 909 O O . THR A 1 116 ? -9.5 29.812 19.156 1 98.12 116 THR A O 1
ATOM 912 N N . ASP A 1 117 ? -8.305 29.172 20.891 1 96.94 117 ASP A N 1
ATOM 913 C CA . ASP A 1 117 ? -8.781 30.25 21.734 1 96.94 117 ASP A CA 1
ATOM 914 C C . ASP A 1 117 ? -7.957 31.531 21.516 1 96.94 117 ASP A C 1
ATOM 916 O O . ASP A 1 117 ? -6.875 31.672 22.078 1 96.94 117 ASP A O 1
ATOM 920 N N . ARG A 1 118 ? -8.516 32.5 20.938 1 93.69 118 ARG A N 1
ATOM 921 C CA . ARG A 1 118 ? -7.828 33.719 20.562 1 93.69 118 ARG A CA 1
ATOM 922 C C . ARG A 1 118 ? -7.453 34.531 21.797 1 93.69 118 ARG A C 1
ATOM 924 O O . ARG A 1 118 ? -6.637 35.469 21.703 1 93.69 118 ARG A O 1
ATOM 931 N N . LYS A 1 119 ? -8.055 34.188 22.891 1 94.56 119 LYS A N 1
ATOM 932 C CA . LYS A 1 119 ? -7.785 34.938 24.109 1 94.56 119 LYS A CA 1
ATOM 933 C C . LYS A 1 119 ? -6.555 34.406 24.844 1 94.56 119 LYS A C 1
ATOM 935 O O . LYS A 1 119 ? -6.066 35 25.781 1 94.56 119 LYS A O 1
ATOM 940 N N . SER A 1 120 ? -6.152 33.312 24.328 1 90.69 120 SER A N 1
ATOM 941 C CA . SER A 1 120 ? -4.98 32.688 24.938 1 90.69 120 SER A CA 1
ATOM 942 C C . SER A 1 120 ? -3.705 33.438 24.562 1 90.69 120 SER A C 1
ATOM 944 O O . SER A 1 120 ? -3.596 33.969 23.453 1 90.69 120 SER A O 1
ATOM 946 N N . GLU A 1 121 ? -2.746 33.438 25.5 1 89.62 121 GLU A N 1
ATOM 947 C CA . GLU A 1 121 ? -1.465 34.125 25.281 1 89.62 121 GLU A CA 1
ATOM 948 C C . GLU A 1 121 ? -0.724 33.5 24.094 1 89.62 121 GLU A C 1
ATOM 950 O O . GLU A 1 121 ? -0.073 34.188 23.328 1 89.62 121 GLU A O 1
ATOM 955 N N . HIS A 1 122 ? -0.836 32.25 23.922 1 92.31 122 HIS A N 1
ATOM 956 C CA . HIS A 1 122 ? -0.076 31.516 22.906 1 92.31 122 HIS A CA 1
ATOM 957 C C . HIS A 1 122 ? -0.792 31.547 21.562 1 92.31 122 HIS A C 1
ATOM 959 O O . HIS A 1 122 ? -0.162 31.375 20.516 1 92.31 122 HIS A O 1
ATOM 965 N N . TYR A 1 123 ? -2.039 31.766 21.516 1 97.12 123 TYR A N 1
ATOM 966 C CA . TYR A 1 123 ? -2.814 31.516 20.312 1 97.12 123 TYR A CA 1
ATOM 967 C C . TYR A 1 123 ? -3.607 32.75 19.906 1 97.12 123 TYR A C 1
ATOM 969 O O . TYR A 1 123 ? -4.801 32.688 19.609 1 97.12 123 TYR A O 1
ATOM 977 N N . ARG A 1 124 ? -2.945 33.906 20.047 1 95.31 124 ARG A N 1
ATOM 978 C CA . ARG A 1 124 ? -3.5 35.094 19.438 1 95.31 124 ARG A CA 1
ATOM 979 C C . ARG A 1 124 ? -3.791 34.875 17.953 1 95.31 124 ARG A C 1
ATOM 981 O O . ARG A 1 124 ? -4.742 35.438 17.406 1 95.31 124 ARG A O 1
ATOM 988 N N . ILE A 1 125 ? -2.896 34.125 17.375 1 97.56 125 ILE A N 1
ATOM 989 C CA . ILE A 1 125 ? -3.176 33.5 16.078 1 97.56 125 ILE A CA 1
ATOM 990 C C . ILE A 1 125 ? -3.547 32.031 16.281 1 97.56 125 ILE A C 1
ATOM 992 O O . ILE A 1 125 ? -2.693 31.203 16.609 1 97.56 125 ILE A O 1
ATOM 996 N N . PRO A 1 126 ? -4.762 31.688 16.031 1 98.19 126 PRO A N 1
ATOM 997 C CA . PRO A 1 126 ? -5.203 30.312 16.266 1 98.19 126 PRO A CA 1
ATOM 998 C C . PRO A 1 126 ? -4.539 29.312 15.312 1 98.19 126 PRO A C 1
ATOM 1000 O O . PRO A 1 126 ? -4.094 29.688 14.227 1 98.19 126 PRO A O 1
ATOM 1003 N N . ALA A 1 127 ? -4.465 28.078 15.789 1 98.69 127 ALA A N 1
ATOM 1004 C CA . ALA A 1 127 ? -4.062 27.016 14.875 1 98.69 127 ALA A CA 1
ATOM 1005 C C . ALA A 1 127 ? -4.934 27 13.625 1 98.69 127 ALA A C 1
ATOM 1007 O O . ALA A 1 127 ? -6.141 27.234 13.695 1 98.69 127 ALA A O 1
ATOM 1008 N N . ASP A 1 128 ? -4.316 26.766 12.469 1 98.81 128 ASP A N 1
ATOM 1009 C CA . ASP A 1 128 ? -5.023 26.781 11.195 1 98.81 128 ASP A CA 1
ATOM 1010 C C . ASP A 1 128 ? -5.797 25.484 10.977 1 98.81 128 ASP A C 1
ATOM 1012 O O . ASP A 1 128 ? -6.73 25.438 10.172 1 98.81 128 ASP A O 1
ATOM 1016 N N . GLY A 1 129 ? -5.426 24.406 11.555 1 98.88 129 GLY A N 1
ATOM 1017 C CA . GLY A 1 129 ? -5.977 23.062 11.508 1 98.88 129 GLY A CA 1
ATOM 1018 C C . GLY A 1 129 ? -5.34 22.125 12.516 1 98.88 129 GLY A C 1
ATOM 1019 O O . GLY A 1 129 ? -4.789 22.562 13.523 1 98.88 129 GLY A O 1
ATOM 1020 N N . PHE A 1 130 ? -5.473 20.859 12.227 1 98.94 130 PHE A N 1
ATOM 1021 C CA . PHE A 1 130 ? -5.008 19.891 13.211 1 98.94 130 PHE A CA 1
ATOM 1022 C C . PHE A 1 130 ? -4.215 18.781 12.547 1 98.94 130 PHE A C 1
ATOM 1024 O O . PHE A 1 130 ? -4.383 18.516 11.352 1 98.94 130 PHE A O 1
ATOM 1031 N N . ALA A 1 131 ? -3.301 18.203 13.281 1 98.81 131 ALA A N 1
ATOM 1032 C CA . ALA A 1 131 ? -2.529 17.047 12.852 1 98.81 131 ALA A CA 1
ATOM 1033 C C . ALA A 1 131 ? -2.719 15.875 13.82 1 98.81 131 ALA A C 1
ATOM 1035 O O . ALA A 1 131 ? -2.779 16.078 15.039 1 98.81 131 ALA A O 1
ATOM 1036 N N . THR A 1 132 ? -2.857 14.719 13.266 1 98.69 132 THR A N 1
ATOM 1037 C CA . THR A 1 132 ? -2.977 13.5 14.055 1 98.69 132 THR A CA 1
ATOM 1038 C C . THR A 1 132 ? -2 12.438 13.562 1 98.69 132 THR A C 1
ATOM 1040 O O . THR A 1 132 ? -1.563 12.477 12.414 1 98.69 132 THR A O 1
ATOM 1043 N N . SER A 1 133 ? -1.636 11.578 14.5 1 97.88 133 SER A N 1
ATOM 1044 C CA . SER A 1 133 ? -0.965 10.344 14.117 1 97.88 133 SER A CA 1
ATOM 1045 C C . SER A 1 133 ? -1.969 9.219 13.883 1 97.88 133 SER A C 1
ATOM 1047 O O . SER A 1 133 ? -3.012 9.164 14.539 1 97.88 133 SER A O 1
ATOM 1049 N N . THR A 1 134 ? -1.696 8.352 13 1 98.19 134 THR A N 1
ATOM 1050 C CA . THR A 1 134 ? -2.557 7.199 12.758 1 98.19 134 THR A CA 1
ATOM 1051 C C . THR A 1 134 ? -2.814 6.43 14.047 1 98.19 134 THR A C 1
ATOM 1053 O O . THR A 1 134 ? -3.945 6.02 14.32 1 98.19 134 THR A O 1
ATOM 1056 N N . VAL A 1 135 ? -1.751 6.215 14.789 1 96.69 135 VAL A N 1
ATOM 1057 C CA . VAL A 1 135 ? -1.787 5.586 16.109 1 96.69 135 VAL A CA 1
ATOM 1058 C C . VAL A 1 135 ? -1.042 6.457 17.109 1 96.69 135 VAL A C 1
ATOM 1060 O O . VAL A 1 135 ? 0.141 6.754 16.938 1 96.69 135 VAL A O 1
ATOM 1063 N N . TYR A 1 136 ? -1.704 6.906 18.062 1 96.94 136 TYR A N 1
ATOM 1064 C CA . TYR A 1 136 ? -1.104 7.723 19.109 1 96.94 136 TYR A CA 1
ATOM 1065 C C . TYR A 1 136 ? -1.141 6.996 20.453 1 96.94 136 TYR A C 1
ATOM 1067 O O . TYR A 1 136 ? -2.219 6.715 20.984 1 96.94 136 TYR A O 1
ATOM 1075 N N . ASN A 1 137 ? 0.011 6.719 21 1 95.75 137 ASN A N 1
ATOM 1076 C CA . ASN A 1 137 ? 0.139 5.965 22.25 1 95.75 137 ASN A CA 1
ATOM 1077 C C . ASN A 1 137 ? -0.694 4.688 22.219 1 95.75 137 ASN A C 1
ATOM 1079 O O . ASN A 1 137 ? -1.423 4.395 23.172 1 95.75 137 ASN A O 1
ATOM 1083 N N . GLY A 1 138 ? -0.689 4.035 21.094 1 94.81 138 GLY A N 1
ATOM 1084 C CA . GLY A 1 138 ? -1.322 2.734 20.953 1 94.81 138 GLY A CA 1
ATOM 1085 C C . GLY A 1 138 ? -2.773 2.818 20.531 1 94.81 138 GLY A C 1
ATOM 1086 O O . GLY A 1 138 ? -3.404 1.797 20.25 1 94.81 138 GLY A O 1
ATOM 1087 N N . VAL A 1 139 ? -3.328 3.986 20.391 1 97.06 139 VAL A N 1
ATOM 1088 C CA . VAL A 1 139 ? -4.734 4.145 20.047 1 97.06 139 VAL A CA 1
ATOM 1089 C C . VAL A 1 139 ? -4.855 4.578 18.578 1 97.06 139 VAL A C 1
ATOM 1091 O O . VAL A 1 139 ? -4.309 5.613 18.188 1 97.06 139 VAL A O 1
ATOM 1094 N N . SER A 1 140 ? -5.613 3.791 17.797 1 97.69 140 SER A N 1
ATOM 1095 C CA . SER A 1 140 ? -5.84 4.062 16.391 1 97.69 140 SER A CA 1
ATOM 1096 C C . SER A 1 140 ? -6.891 5.148 16.188 1 97.69 140 SER A C 1
ATOM 1098 O O . SER A 1 140 ? -7.828 5.262 16.984 1 97.69 140 SER A O 1
ATOM 1100 N N . LEU A 1 141 ? -6.781 5.863 15.117 1 98.56 141 LEU A N 1
ATOM 1101 C CA . LEU A 1 141 ? -7.762 6.887 14.773 1 98.56 141 LEU A CA 1
ATOM 1102 C C . LEU A 1 141 ? -9.125 6.262 14.5 1 98.56 141 LEU A C 1
ATOM 1104 O O . LEU A 1 141 ? -10.141 6.961 14.453 1 98.56 141 LEU A O 1
ATOM 1108 N N . ALA A 1 142 ? -9.156 4.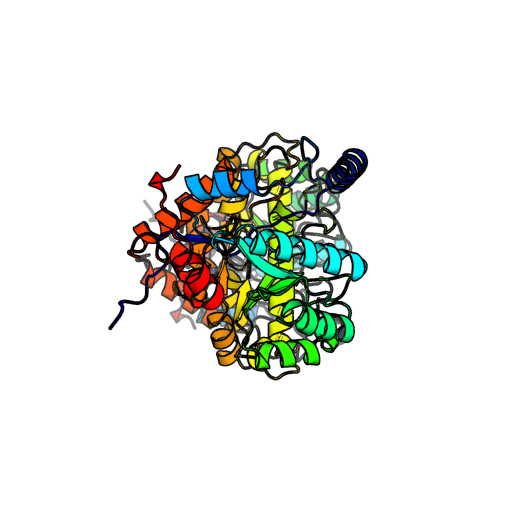984 14.297 1 97.88 142 ALA A N 1
ATOM 1109 C CA . ALA A 1 142 ? -10.414 4.293 14.031 1 97.88 142 ALA A CA 1
ATOM 1110 C C . ALA A 1 142 ? -11.117 3.924 15.336 1 97.88 142 ALA A C 1
ATOM 1112 O O . ALA A 1 142 ? -12.25 3.428 15.32 1 97.88 142 ALA A O 1
ATOM 1113 N N . ASP A 1 143 ? -10.508 4.133 16.438 1 98.06 143 ASP A N 1
ATOM 1114 C CA . ASP A 1 143 ? -11.086 3.762 17.734 1 98.06 143 ASP A CA 1
ATOM 1115 C C . ASP A 1 143 ? -12.375 4.531 18 1 98.06 143 ASP A C 1
ATOM 1117 O O . ASP A 1 143 ? -12.398 5.762 17.953 1 98.06 143 ASP A O 1
ATOM 1121 N N . PRO A 1 144 ? -13.422 3.842 18.359 1 97.06 144 PRO A N 1
ATOM 1122 C CA . PRO A 1 144 ? -14.727 4.484 18.547 1 97.06 144 PRO A CA 1
ATOM 1123 C C . PRO A 1 144 ? -14.719 5.496 19.688 1 97.06 144 PRO A C 1
ATOM 1125 O O . PRO A 1 144 ? -15.57 6.391 19.734 1 97.06 144 PRO A O 1
ATOM 1128 N N . ARG A 1 145 ? -13.844 5.418 20.625 1 97.81 145 ARG A N 1
ATOM 1129 C CA . ARG A 1 145 ? -13.773 6.355 21.734 1 97.81 145 ARG A CA 1
ATOM 1130 C C . ARG A 1 145 ? -13.531 7.777 21.25 1 97.81 145 ARG A C 1
ATOM 1132 O O . ARG A 1 145 ? -13.766 8.742 21.984 1 97.81 145 ARG A O 1
ATOM 1139 N N . LEU A 1 146 ? -13.078 7.93 19.969 1 98.75 146 LEU A N 1
ATOM 1140 C CA . LEU A 1 146 ? -12.711 9.234 19.438 1 98.75 146 LEU A CA 1
ATOM 1141 C C . LEU A 1 146 ? -13.922 9.938 18.828 1 98.75 146 LEU A C 1
ATOM 1143 O O . LEU A 1 146 ? -13.812 11.078 18.359 1 98.75 146 LEU A O 1
ATOM 1147 N N . ARG A 1 147 ? -15.07 9.383 18.859 1 98.5 147 ARG A N 1
ATOM 1148 C CA . ARG A 1 147 ? -16.25 9.93 18.203 1 98.5 147 ARG A CA 1
ATOM 1149 C C . ARG A 1 147 ? -16.516 11.359 18.672 1 98.5 147 ARG A C 1
ATOM 1151 O O . ARG A 1 147 ? -16.781 12.242 17.844 1 98.5 147 ARG A O 1
ATOM 1158 N N . PRO A 1 148 ? -16.438 11.656 20.016 1 98.81 148 PRO A N 1
ATOM 1159 C CA . PRO A 1 148 ? -16.672 13.039 20.422 1 98.81 148 PRO A CA 1
ATOM 1160 C C . PRO A 1 148 ? -15.68 14.023 19.812 1 98.81 148 PRO A C 1
ATOM 1162 O O . PRO A 1 148 ? -16.016 15.18 19.547 1 98.81 148 PRO A O 1
ATOM 1165 N N . VAL A 1 149 ? -14.484 13.547 19.609 1 98.94 149 VAL A N 1
ATOM 1166 C CA . VAL A 1 149 ? -13.461 14.383 18.984 1 98.94 149 VAL A CA 1
ATOM 1167 C C . VAL A 1 149 ? -13.836 14.664 17.531 1 98.94 149 VAL A C 1
ATOM 1169 O O . VAL A 1 149 ? -13.789 15.812 17.094 1 98.94 149 VAL A O 1
ATOM 1172 N N . TRP A 1 150 ? -14.25 13.648 16.797 1 98.88 150 TRP A N 1
ATOM 1173 C CA . TRP A 1 150 ? -14.672 13.82 15.414 1 98.88 150 TRP A CA 1
ATOM 1174 C C . TRP A 1 150 ? -15.875 14.75 15.328 1 98.88 150 TRP A C 1
ATOM 1176 O O . TRP A 1 150 ? -15.953 15.586 14.422 1 98.88 150 TRP A O 1
ATOM 1186 N N . GLU A 1 151 ? -16.766 14.602 16.266 1 98.81 151 GLU A N 1
ATOM 1187 C CA . GLU A 1 151 ? -17.938 15.469 16.297 1 98.81 151 GLU A CA 1
ATOM 1188 C C . GLU A 1 151 ? -17.531 16.938 16.422 1 98.81 151 GLU A C 1
ATOM 1190 O O . GLU A 1 151 ? -18.031 17.797 15.703 1 98.81 151 GLU A O 1
ATOM 1195 N N . GLU A 1 152 ? -16.641 17.188 17.297 1 98.88 152 GLU A N 1
ATOM 1196 C CA . GLU A 1 152 ? -16.156 18.547 17.5 1 98.88 152 GLU A CA 1
ATOM 1197 C C . GLU A 1 152 ? -15.461 19.078 16.25 1 98.88 152 GLU A C 1
ATOM 1199 O O . GLU A 1 152 ? -15.727 20.203 15.805 1 98.88 152 GLU A O 1
ATOM 1204 N N . LEU A 1 153 ? -14.594 18.297 15.656 1 98.94 153 LEU A N 1
ATOM 1205 C CA . LEU A 1 153 ? -13.852 18.703 14.469 1 98.94 153 LEU A CA 1
ATOM 1206 C C . LEU A 1 153 ? -14.797 18.906 13.281 1 98.94 153 LEU A C 1
ATOM 1208 O O . LEU A 1 153 ? -14.562 19.781 12.438 1 98.94 153 LEU A O 1
ATOM 1212 N N . HIS A 1 154 ? -15.812 18.094 13.273 1 98.88 154 HIS A N 1
ATOM 1213 C CA . HIS A 1 154 ? -16.844 18.234 12.25 1 98.88 154 HIS A CA 1
ATOM 1214 C C . HIS A 1 154 ? -17.578 19.562 12.391 1 98.88 154 HIS A C 1
ATOM 1216 O O . HIS A 1 154 ? -17.797 20.266 11.406 1 98.88 154 HIS A O 1
ATOM 1222 N N . THR A 1 155 ? -18 19.859 13.586 1 98.56 155 THR A N 1
ATOM 1223 C CA . THR A 1 155 ? -18.688 21.109 13.867 1 98.56 155 THR A CA 1
ATOM 1224 C C . THR A 1 155 ? -17.844 22.312 13.445 1 98.56 155 THR A C 1
ATOM 1226 O O . THR A 1 155 ? -18.375 23.281 12.914 1 98.56 155 THR A O 1
ATOM 1229 N N . ARG A 1 156 ? -16.594 22.203 13.555 1 98.25 156 ARG A N 1
ATOM 1230 C CA . ARG A 1 156 ? -15.656 23.281 13.25 1 98.25 156 ARG A CA 1
ATOM 1231 C C . ARG A 1 156 ? -15.281 23.281 11.773 1 98.25 156 ARG A C 1
ATOM 1233 O O . ARG A 1 156 ? -14.555 24.156 11.312 1 98.25 156 ARG A O 1
ATOM 1240 N N . ARG A 1 157 ? -15.711 22.25 11.047 1 98.62 157 ARG A N 1
ATOM 1241 C CA . ARG A 1 157 ? -15.297 22.078 9.664 1 98.62 157 ARG A CA 1
ATOM 1242 C C . ARG A 1 157 ? -13.781 22.109 9.531 1 98.62 157 ARG A C 1
ATOM 1244 O O . ARG A 1 157 ? -13.242 22.812 8.68 1 98.62 157 ARG A O 1
ATOM 1251 N N . ALA A 1 158 ? -13.156 21.344 10.383 1 98.81 158 ALA A N 1
ATOM 1252 C CA . ALA A 1 158 ? -11.703 21.391 10.562 1 98.81 158 ALA A CA 1
ATOM 1253 C C . ALA A 1 158 ? -10.984 20.672 9.422 1 98.81 158 ALA A C 1
ATOM 1255 O O . ALA A 1 158 ? -11.555 19.781 8.797 1 98.81 158 ALA A O 1
ATOM 1256 N N . VAL A 1 159 ? -9.773 21.141 9.133 1 98.94 159 VAL A N 1
ATOM 1257 C CA . VAL A 1 159 ? -8.812 20.375 8.336 1 98.94 159 VAL A CA 1
ATOM 1258 C C . VAL A 1 159 ? -7.949 19.516 9.25 1 98.94 159 VAL A C 1
ATOM 1260 O O . VAL A 1 159 ? -7.367 20.016 10.219 1 98.94 159 VAL A O 1
ATOM 1263 N N . VAL A 1 160 ? -7.891 18.234 8.977 1 98.94 160 VAL A N 1
ATOM 1264 C CA . VAL A 1 160 ? -7.121 17.281 9.781 1 98.94 160 VAL A CA 1
ATOM 1265 C C . VAL A 1 160 ? -6.113 16.562 8.898 1 98.94 160 VAL A C 1
ATOM 1267 O O . VAL A 1 160 ? -6.496 15.789 8.008 1 98.94 160 VAL A O 1
ATOM 1270 N N . HIS A 1 161 ? -4.859 16.844 9.117 1 98.94 161 HIS A N 1
ATOM 1271 C CA . HIS A 1 161 ? -3.783 16.109 8.461 1 98.94 161 HIS A CA 1
ATOM 1272 C C . HIS A 1 161 ? -3.447 14.828 9.219 1 98.94 161 HIS A C 1
ATOM 1274 O O . HIS A 1 161 ? -3.125 14.875 10.406 1 98.94 161 HIS A O 1
ATOM 1280 N N . ILE A 1 162 ? -3.541 13.711 8.562 1 98.75 162 ILE A N 1
ATOM 1281 C CA . ILE A 1 162 ? -3.254 12.422 9.18 1 98.75 162 ILE A CA 1
ATOM 1282 C C . ILE A 1 162 ? -1.846 11.969 8.797 1 98.75 162 ILE A C 1
ATOM 1284 O O . ILE A 1 162 ? -1.562 11.727 7.625 1 98.75 162 ILE A O 1
ATOM 1288 N N . HIS A 1 163 ? -1.029 11.875 9.742 1 98.25 163 HIS A N 1
ATOM 1289 C CA . HIS A 1 163 ? 0.355 11.461 9.555 1 98.25 163 HIS A CA 1
ATOM 1290 C C . HIS A 1 163 ? 0.608 10.086 10.172 1 98.25 163 HIS A C 1
ATOM 1292 O O . HIS A 1 163 ? 0.133 9.805 11.266 1 98.25 163 HIS A O 1
ATOM 1298 N N . PRO A 1 164 ? 1.334 9.227 9.492 1 97.5 164 PRO A N 1
ATOM 1299 C CA . PRO A 1 164 ? 1.646 7.91 10.047 1 97.5 164 PRO A CA 1
ATOM 1300 C C . PRO A 1 164 ? 2.643 7.973 11.195 1 97.5 164 PRO A C 1
ATOM 1302 O O . PRO A 1 164 ? 3.24 9.023 11.445 1 97.5 164 PRO A O 1
ATOM 1305 N N . ASN A 1 165 ? 2.713 6.855 11.891 1 90.5 165 ASN A N 1
ATOM 1306 C CA . ASN A 1 165 ? 3.691 6.711 12.961 1 90.5 165 ASN A CA 1
ATOM 1307 C C . ASN A 1 165 ? 5.078 6.379 12.422 1 90.5 165 ASN A C 1
ATOM 1309 O O . ASN A 1 165 ? 5.406 5.207 12.219 1 90.5 165 ASN A O 1
ATOM 1313 N N . ALA A 1 166 ? 5.918 7.32 12.352 1 87.06 166 ALA A N 1
ATOM 1314 C CA . ALA A 1 166 ? 7.242 7.156 11.766 1 87.06 166 ALA A CA 1
ATOM 1315 C C . ALA A 1 166 ? 8.195 6.473 12.742 1 87.06 166 ALA A C 1
ATOM 1317 O O . ALA A 1 166 ? 9.289 6.047 12.352 1 87.06 166 ALA A O 1
ATOM 1318 N N . LEU A 1 167 ? 7.777 6.336 13.977 1 83.75 167 LEU A N 1
ATOM 1319 C CA . LEU A 1 167 ? 8.641 5.777 15.008 1 83.75 167 LEU A CA 1
ATOM 1320 C C . LEU A 1 167 ? 8.273 4.328 15.305 1 83.75 167 LEU A C 1
ATOM 1322 O O . LEU A 1 167 ? 8.688 3.771 16.328 1 83.75 167 LEU A O 1
ATOM 1326 N N . ALA A 1 168 ? 7.492 3.77 14.398 1 88 168 ALA A N 1
ATOM 1327 C CA . ALA A 1 168 ? 7.18 2.35 14.531 1 88 168 ALA A CA 1
ATOM 1328 C C . ALA A 1 168 ? 8.438 1.497 14.422 1 88 168 ALA A C 1
ATOM 1330 O O . ALA A 1 168 ? 9.438 1.929 13.844 1 88 168 ALA A O 1
ATOM 1331 N N . PRO A 1 169 ? 8.398 0.326 15.031 1 91.62 169 PRO A N 1
ATOM 1332 C CA . PRO A 1 169 ? 9.57 -0.558 14.953 1 91.62 169 PRO A CA 1
ATOM 1333 C C . PRO A 1 169 ? 9.961 -0.886 13.508 1 91.62 169 PRO A C 1
ATOM 1335 O O . PRO A 1 169 ? 9.086 -1.004 12.641 1 91.62 169 PRO A O 1
ATOM 1338 N N . PRO A 1 170 ? 11.25 -1.022 13.32 1 95.31 170 PRO A N 1
ATOM 1339 C CA . PRO A 1 170 ? 11.711 -1.409 11.984 1 95.31 170 PRO A CA 1
ATOM 1340 C C . PRO A 1 170 ? 11.219 -2.797 11.57 1 95.31 170 PRO A C 1
ATOM 1342 O O . PRO A 1 170 ? 10.961 -3.643 12.43 1 95.31 170 PRO A O 1
ATOM 1345 N N . GLN A 1 171 ? 11.031 -2.986 10.32 1 94.5 171 GLN A N 1
ATOM 1346 C CA . GLN A 1 171 ? 10.688 -4.273 9.727 1 94.5 171 GLN A CA 1
ATOM 1347 C C . GLN A 1 171 ? 11.75 -4.723 8.734 1 94.5 171 GLN A C 1
ATOM 1349 O O . GLN A 1 171 ? 12.133 -3.967 7.84 1 94.5 171 GLN A O 1
ATOM 1354 N N . HIS A 1 172 ? 12.273 -5.953 8.875 1 94.69 172 HIS A N 1
ATOM 1355 C CA . HIS A 1 172 ? 13.273 -6.539 7.992 1 94.69 172 HIS A CA 1
ATOM 1356 C C . HIS A 1 172 ? 14.516 -5.656 7.902 1 94.69 172 HIS A C 1
ATOM 1358 O O . HIS A 1 172 ? 15.07 -5.461 6.816 1 94.69 172 HIS A O 1
ATOM 1364 N N . GLY A 1 173 ? 14.805 -4.996 9.016 1 95.12 173 GLY A N 1
ATOM 1365 C CA . GLY A 1 173 ? 16.016 -4.18 9.07 1 95.12 173 GLY A CA 1
ATOM 1366 C C . GLY A 1 173 ? 15.844 -2.834 8.383 1 95.12 173 GLY A C 1
ATOM 1367 O O . GLY A 1 173 ? 16.828 -2.123 8.164 1 95.12 173 GLY A O 1
ATOM 1368 N N . LEU A 1 174 ? 14.648 -2.488 8.008 1 97.06 174 LEU A N 1
ATOM 1369 C CA . LEU A 1 174 ? 14.383 -1.219 7.336 1 97.06 174 LEU A CA 1
ATOM 1370 C C . LEU A 1 174 ? 13.594 -0.281 8.25 1 97.06 174 LEU A C 1
ATOM 1372 O O . LEU A 1 174 ? 12.695 -0.719 8.961 1 97.06 174 LEU A O 1
ATOM 1376 N N . PRO A 1 175 ? 13.953 0.981 8.219 1 96.94 175 PRO A N 1
ATOM 1377 C CA . PRO A 1 175 ? 13.258 1.935 9.078 1 96.94 175 PRO A CA 1
ATOM 1378 C C . PRO A 1 175 ? 11.82 2.201 8.625 1 96.94 175 PRO A C 1
ATOM 1380 O O . PRO A 1 175 ? 11.531 2.152 7.426 1 96.94 175 PRO A O 1
ATOM 1383 N N . ALA A 1 176 ? 10.922 2.561 9.516 1 96.25 176 ALA A N 1
ATOM 1384 C CA . ALA A 1 176 ? 9.492 2.748 9.266 1 96.25 176 ALA A CA 1
ATOM 1385 C C . ALA A 1 176 ? 9.258 3.814 8.203 1 96.25 176 ALA A C 1
ATOM 1387 O O . ALA A 1 176 ? 8.375 3.666 7.355 1 96.25 176 ALA A O 1
ATOM 1388 N N . PRO A 1 177 ? 10.047 4.891 8.156 1 96.62 177 PRO A N 1
ATOM 1389 C CA . PRO A 1 177 ? 9.742 5.988 7.23 1 96.62 177 PRO A CA 1
ATOM 1390 C C . PRO A 1 177 ? 9.867 5.574 5.766 1 96.62 177 PRO A C 1
ATOM 1392 O O . PRO A 1 177 ? 9.367 6.27 4.879 1 96.62 177 PRO A O 1
ATOM 1395 N N . LEU A 1 178 ? 10.547 4.484 5.551 1 97.56 178 LEU A N 1
ATOM 1396 C CA . LEU A 1 178 ? 10.781 4.109 4.16 1 97.56 178 LEU A CA 1
ATOM 1397 C C . LEU A 1 178 ? 9.5 3.568 3.527 1 97.56 178 LEU A C 1
ATOM 1399 O O . LEU A 1 178 ? 9.039 4.09 2.51 1 97.56 178 LEU A O 1
ATOM 1403 N N . VAL A 1 179 ? 8.844 2.57 4.215 1 97.38 179 VAL A N 1
ATOM 1404 C CA . VAL A 1 179 ? 7.691 1.939 3.574 1 97.38 179 VAL A CA 1
ATOM 1405 C C . VAL A 1 179 ? 6.566 1.756 4.59 1 97.38 179 VAL A C 1
ATOM 1407 O O . VAL A 1 179 ? 5.395 1.951 4.27 1 97.38 179 VAL A O 1
ATOM 1410 N N . GLU A 1 180 ? 6.867 1.43 5.84 1 97.19 180 GLU A N 1
ATOM 1411 C CA . GLU A 1 180 ? 5.871 1.059 6.84 1 97.19 180 GLU A CA 1
ATOM 1412 C C . GLU A 1 180 ? 4.918 2.217 7.121 1 97.19 180 GLU A C 1
ATOM 1414 O O . GLU A 1 180 ? 3.758 1.998 7.48 1 97.19 180 GLU A O 1
ATOM 1419 N N . VAL A 1 181 ? 5.355 3.439 6.914 1 97.88 181 VAL A N 1
ATOM 1420 C CA . VAL A 1 181 ? 4.488 4.594 7.129 1 97.88 181 VAL A CA 1
ATOM 1421 C C . VAL A 1 181 ? 3.314 4.543 6.148 1 97.88 181 VAL A C 1
ATOM 1423 O O . VAL A 1 181 ? 2.188 4.898 6.504 1 97.88 181 VAL A O 1
ATOM 1426 N N . ALA A 1 182 ? 3.574 4.141 4.902 1 98.38 182 ALA A N 1
ATOM 1427 C CA . ALA A 1 182 ? 2.5 4.027 3.918 1 98.38 182 ALA A CA 1
ATOM 1428 C C . ALA A 1 182 ? 1.527 2.912 4.297 1 98.38 182 ALA A C 1
ATOM 1430 O O . ALA A 1 182 ? 0.312 3.07 4.164 1 98.38 182 ALA A O 1
ATOM 1431 N N . LEU A 1 183 ? 2.018 1.82 4.82 1 98.12 183 LEU A N 1
ATOM 1432 C CA . LEU A 1 183 ? 1.176 0.697 5.215 1 98.12 183 LEU A CA 1
ATOM 1433 C C . LEU A 1 183 ? 0.321 1.059 6.426 1 98.12 183 LEU A C 1
ATOM 1435 O O . LEU A 1 183 ? -0.859 0.707 6.484 1 98.12 183 LEU A O 1
ATOM 1439 N N . ASP A 1 184 ? 0.92 1.785 7.324 1 97.81 184 ASP A N 1
ATOM 1440 C CA . ASP A 1 184 ? 0.234 2.26 8.523 1 97.81 184 ASP A CA 1
ATOM 1441 C C . ASP A 1 184 ? -0.932 3.176 8.156 1 97.81 184 ASP A C 1
ATOM 1443 O O . ASP A 1 184 ? -2.047 2.998 8.656 1 97.81 184 ASP A O 1
ATOM 1447 N N . THR A 1 185 ? -0.682 4.145 7.281 1 98.62 185 THR A N 1
ATOM 1448 C CA . THR A 1 185 ? -1.734 5.047 6.82 1 98.62 185 THR A CA 1
ATOM 1449 C C . THR A 1 185 ? -2.865 4.262 6.16 1 98.62 185 THR A C 1
ATOM 1451 O O . THR A 1 185 ? -4.039 4.477 6.469 1 98.62 185 THR A O 1
ATOM 1454 N N . THR A 1 186 ? -2.531 3.326 5.344 1 98.75 186 THR A N 1
ATOM 1455 C CA . THR A 1 186 ? -3.521 2.553 4.602 1 98.75 186 THR A CA 1
ATOM 1456 C C . THR A 1 186 ? -4.41 1.76 5.551 1 98.75 186 THR A C 1
ATOM 1458 O O . THR A 1 186 ? -5.641 1.837 5.473 1 98.75 186 THR A O 1
ATOM 1461 N N . ARG A 1 187 ? -3.783 1.046 6.465 1 97.88 187 ARG A N 1
ATOM 1462 C CA . ARG A 1 187 ? -4.508 0.238 7.441 1 97.88 187 ARG A CA 1
ATOM 1463 C C . ARG A 1 187 ? -5.469 1.096 8.258 1 97.88 187 ARG A C 1
ATOM 1465 O O . ARG A 1 187 ? -6.633 0.731 8.438 1 97.88 187 ARG A O 1
ATOM 1472 N N . THR A 1 188 ? -5.008 2.252 8.703 1 98.31 188 THR A N 1
ATOM 1473 C CA . THR A 1 188 ? -5.789 3.117 9.578 1 98.31 188 THR A CA 1
ATOM 1474 C C . THR A 1 188 ? -6.953 3.748 8.82 1 98.31 188 THR A C 1
ATOM 1476 O O . THR A 1 188 ? -8.078 3.799 9.328 1 98.31 188 THR A O 1
ATOM 1479 N N . VAL A 1 189 ? -6.707 4.199 7.613 1 98.69 189 VAL A N 1
ATOM 1480 C CA . VAL A 1 189 ? -7.734 4.855 6.812 1 98.69 189 VAL A CA 1
ATOM 1481 C C . VAL A 1 189 ? -8.844 3.861 6.473 1 98.69 189 VAL A C 1
ATOM 1483 O O . VAL A 1 189 ? -10.031 4.195 6.543 1 98.69 189 VAL A O 1
ATOM 1486 N N . VAL A 1 190 ? -8.508 2.65 6.141 1 98.5 190 VAL A N 1
ATOM 1487 C CA . VAL A 1 190 ? -9.5 1.625 5.848 1 98.5 190 VAL A CA 1
ATOM 1488 C C . VAL A 1 190 ? -10.32 1.327 7.102 1 98.5 190 VAL A C 1
ATOM 1490 O O . VAL A 1 190 ? -11.547 1.2 7.035 1 98.5 190 VAL A O 1
ATOM 1493 N N . ALA A 1 191 ? -9.648 1.233 8.242 1 98.25 191 ALA A N 1
ATOM 1494 C CA . ALA A 1 191 ? -10.359 1.019 9.5 1 98.25 191 ALA A CA 1
ATOM 1495 C C . ALA A 1 191 ? -11.336 2.156 9.773 1 98.25 191 ALA A C 1
ATOM 1497 O O . ALA A 1 191 ? -12.477 1.918 10.188 1 98.25 191 ALA A O 1
ATOM 1498 N N . MET A 1 192 ? -10.898 3.389 9.547 1 98.44 192 MET A N 1
ATOM 1499 C CA . MET A 1 192 ? -11.758 4.555 9.734 1 98.44 192 MET A CA 1
ATOM 1500 C C . MET A 1 192 ? -12.969 4.492 8.812 1 98.44 192 MET A C 1
ATOM 1502 O O . MET A 1 192 ? -14.078 4.855 9.203 1 98.44 192 MET A O 1
ATOM 1506 N N . LEU A 1 193 ? -12.758 4.066 7.582 1 98.25 193 LEU A N 1
ATOM 1507 C CA . LEU A 1 193 ? -13.836 3.9 6.609 1 98.25 193 LEU A CA 1
ATOM 1508 C C . LEU A 1 193 ? -14.914 2.963 7.145 1 98.25 193 LEU A C 1
ATOM 1510 O O . LEU A 1 193 ? -16.094 3.311 7.156 1 98.25 193 LEU A O 1
ATOM 1514 N N . TYR A 1 194 ? -14.508 1.835 7.727 1 97.44 194 TYR A N 1
ATOM 1515 C CA . TYR A 1 194 ? -15.453 0.81 8.164 1 97.44 194 TYR A CA 1
ATOM 1516 C C . TYR A 1 194 ? -16.094 1.189 9.492 1 97.44 194 TYR A C 1
ATOM 1518 O O . TYR A 1 194 ? -17.141 0.649 9.859 1 97.44 194 TYR A O 1
ATOM 1526 N N . GLN A 1 195 ? -15.43 2.119 10.211 1 96.69 195 GLN A N 1
ATOM 1527 C CA . GLN A 1 195 ? -16.016 2.635 11.445 1 96.69 195 GLN A CA 1
ATOM 1528 C C . GLN A 1 195 ? -16.984 3.773 11.156 1 96.69 195 GLN A C 1
ATOM 1530 O O . GLN A 1 195 ? -17.625 4.309 12.07 1 96.69 195 GLN A O 1
ATOM 1535 N N . GLY A 1 196 ? -17.047 4.168 9.891 1 96.31 196 GLY A N 1
ATOM 1536 C CA . GLY A 1 196 ? -18.016 5.164 9.469 1 96.31 196 GLY A CA 1
ATOM 1537 C C . GLY A 1 196 ? -17.562 6.59 9.727 1 96.31 196 GLY A C 1
ATOM 1538 O O . GLY A 1 196 ? -18.375 7.523 9.672 1 96.31 196 GLY A O 1
ATOM 1539 N N . VAL A 1 197 ? -16.312 6.809 9.945 1 97.88 197 VAL A N 1
ATOM 1540 C CA . VAL A 1 197 ? -15.82 8.125 10.344 1 97.88 197 VAL A CA 1
ATOM 1541 C C . VAL A 1 197 ? -16.047 9.125 9.211 1 97.88 197 VAL A C 1
ATOM 1543 O O . VAL A 1 197 ? -16.625 10.195 9.422 1 97.88 197 VAL A O 1
ATOM 1546 N N . PHE A 1 198 ? -15.695 8.742 8.016 1 98 198 PHE A N 1
ATOM 1547 C CA . PHE A 1 198 ? -15.766 9.664 6.887 1 98 198 PHE A CA 1
ATOM 1548 C C . PHE A 1 198 ? -17.203 9.938 6.496 1 98 198 PHE A C 1
ATOM 1550 O O . PHE A 1 198 ? -17.547 11.039 6.074 1 98 198 PHE A O 1
ATOM 1557 N N . ARG A 1 199 ? -18.047 8.945 6.609 1 96 199 ARG A N 1
ATOM 1558 C CA . ARG A 1 199 ? -19.469 9.078 6.312 1 96 199 ARG A CA 1
ATOM 1559 C C . ARG A 1 199 ? -20.156 9.977 7.332 1 96 199 ARG A C 1
ATOM 1561 O O . ARG A 1 199 ? -20.922 10.867 6.961 1 96 199 ARG A O 1
ATOM 1568 N N . ASP A 1 200 ? -19.844 9.789 8.57 1 97 200 ASP A N 1
ATOM 1569 C CA . ASP A 1 200 ? -20.578 10.438 9.656 1 97 200 ASP A CA 1
ATOM 1570 C C . ASP A 1 200 ? -20.141 11.891 9.828 1 97 200 ASP A C 1
ATOM 1572 O O . ASP A 1 200 ? -20.906 12.719 10.312 1 97 200 ASP A O 1
ATOM 1576 N N . PHE A 1 201 ? -18.938 12.227 9.422 1 98.31 201 PHE A N 1
ATOM 1577 C CA . PHE A 1 201 ? -18.391 13.555 9.664 1 98.31 201 PHE A CA 1
ATOM 1578 C C . PHE A 1 201 ? -17.875 14.172 8.375 1 98.31 201 PHE A C 1
ATOM 1580 O O . PHE A 1 201 ? -16.688 14.5 8.273 1 98.31 201 PHE A O 1
ATOM 1587 N N . PRO A 1 202 ? -18.703 14.445 7.414 1 97.25 202 PRO A N 1
ATOM 1588 C CA . PRO A 1 202 ? -18.328 14.867 6.062 1 97.25 202 PRO A CA 1
ATOM 1589 C C . PRO A 1 202 ? -17.781 16.281 6.016 1 97.25 202 PRO A C 1
ATOM 1591 O O . PRO A 1 202 ? -17.219 16.703 5.004 1 97.25 202 PRO A O 1
ATOM 1594 N N . ASP A 1 203 ? -17.938 17.031 7.078 1 98.38 203 ASP A N 1
ATOM 1595 C CA . ASP A 1 203 ? -17.5 18.422 7.039 1 98.38 203 ASP A CA 1
ATOM 1596 C C . ASP A 1 203 ? -16.062 18.562 7.531 1 98.38 203 ASP A C 1
ATOM 1598 O O . ASP A 1 203 ? -15.5 19.656 7.543 1 98.38 203 ASP A O 1
ATOM 1602 N N . ILE A 1 204 ? -15.477 17.438 7.996 1 98.81 204 ILE A N 1
ATOM 1603 C CA . ILE A 1 204 ? -14.039 17.422 8.234 1 98.81 204 ILE A CA 1
ATOM 1604 C C . ILE A 1 204 ? -13.297 17.219 6.914 1 98.81 204 ILE A C 1
ATOM 1606 O O . ILE A 1 204 ? -13.695 16.406 6.082 1 98.81 204 ILE A O 1
ATOM 1610 N N . VAL A 1 205 ? -12.289 18.016 6.676 1 98.88 205 VAL A N 1
ATOM 1611 C CA . VAL A 1 205 ? -11.391 17.797 5.551 1 98.88 205 VAL A CA 1
ATOM 1612 C C . VAL A 1 205 ? -10.195 16.953 6.008 1 98.88 205 VAL A C 1
ATOM 1614 O O . VAL A 1 205 ? -9.312 17.453 6.707 1 98.88 205 VAL A O 1
ATOM 1617 N N . PHE A 1 206 ? -10.18 15.719 5.633 1 98.94 206 PHE A N 1
ATOM 1618 C CA . PHE A 1 206 ? -9.062 14.844 5.957 1 98.94 206 PHE A CA 1
ATOM 1619 C C . PHE A 1 206 ? -8.008 14.883 4.859 1 98.94 206 PHE A C 1
ATOM 1621 O O . PHE A 1 206 ? -8.32 14.703 3.68 1 98.94 206 PHE A O 1
ATOM 1628 N N . VAL A 1 207 ? -6.766 15.125 5.211 1 98.94 207 VAL A N 1
ATOM 1629 C CA . VAL A 1 207 ? -5.652 15.117 4.27 1 98.94 207 VAL A CA 1
ATOM 1630 C C . VAL A 1 207 ? -4.699 13.969 4.609 1 98.94 207 VAL A C 1
ATOM 1632 O O . VAL A 1 207 ? -4.117 13.938 5.695 1 98.94 207 VAL A O 1
ATOM 1635 N N . LEU A 1 208 ? -4.566 13.031 3.736 1 98.88 208 LEU A N 1
ATOM 1636 C CA . LEU A 1 208 ? -3.664 11.898 3.898 1 98.88 208 LEU A CA 1
ATOM 1637 C C . LEU A 1 208 ? -2.279 12.227 3.35 1 98.88 208 LEU A C 1
ATOM 1639 O O . LEU A 1 208 ? -2.156 12.836 2.287 1 98.88 208 LEU A O 1
ATOM 1643 N N . GLY A 1 209 ? -1.262 11.844 4.07 1 98.5 209 GLY A N 1
ATOM 1644 C CA . GLY A 1 209 ? 0.106 12.07 3.629 1 98.5 209 GLY A CA 1
ATOM 1645 C C . GLY A 1 209 ? 0.528 11.141 2.504 1 98.5 209 GLY A C 1
ATOM 1646 O O . GLY A 1 209 ? -0.126 10.133 2.248 1 98.5 209 GLY A O 1
ATOM 1647 N N . HIS A 1 210 ? 1.571 11.531 1.821 1 98.75 210 HIS A N 1
ATOM 1648 C CA . HIS A 1 210 ? 2.307 10.672 0.896 1 98.75 210 HIS A CA 1
ATOM 1649 C C . HIS A 1 210 ? 1.396 10.148 -0.207 1 98.75 210 HIS A C 1
ATOM 1651 O O . HIS A 1 210 ? 1.356 8.938 -0.46 1 98.75 210 HIS A O 1
ATOM 1657 N N . CYS A 1 211 ? 0.654 11.047 -0.795 1 98.81 211 CYS A N 1
ATOM 1658 C CA . CYS A 1 211 ? -0.265 10.766 -1.894 1 98.81 211 CYS A CA 1
ATOM 1659 C C . CYS A 1 211 ? -1.336 9.773 -1.471 1 98.81 211 CYS A C 1
ATOM 1661 O O . CYS A 1 211 ? -1.796 8.969 -2.283 1 98.81 211 CYS A O 1
ATOM 1663 N N . GLY A 1 212 ? -1.672 9.727 -0.165 1 98.75 212 GLY A N 1
ATOM 1664 C CA . GLY A 1 212 ? -2.691 8.805 0.312 1 98.75 212 GLY A CA 1
ATOM 1665 C C . GLY A 1 212 ? -2.17 7.395 0.523 1 98.75 212 GLY A C 1
ATOM 1666 O O . GLY A 1 212 ? -2.951 6.457 0.712 1 98.75 212 GLY A O 1
ATOM 1667 N N . ALA A 1 213 ? -0.832 7.258 0.436 1 98.69 213 ALA A N 1
ATOM 1668 C CA . ALA A 1 213 ? -0.194 5.957 0.637 1 98.69 213 ALA A CA 1
ATOM 1669 C C . ALA A 1 213 ? -0.717 4.93 -0.362 1 98.69 213 ALA A C 1
ATOM 1671 O O . ALA A 1 213 ? -0.707 5.168 -1.572 1 98.69 213 ALA A O 1
ATOM 1672 N N . ALA A 1 214 ? -1.243 3.783 0.115 1 98.75 214 ALA A N 1
ATOM 1673 C CA . ALA A 1 214 ? -1.727 2.746 -0.793 1 98.75 214 ALA A CA 1
ATOM 1674 C C . ALA A 1 214 ? -3.244 2.805 -0.934 1 98.75 214 ALA A C 1
ATOM 1676 O O . ALA A 1 214 ? -3.836 2.029 -1.688 1 98.75 214 ALA A O 1
ATOM 1677 N N . VAL A 1 215 ? -3.898 3.727 -0.308 1 98.88 215 VAL A N 1
ATOM 1678 C CA . VAL A 1 215 ? -5.355 3.805 -0.325 1 98.88 215 VAL A CA 1
ATOM 1679 C C . VAL A 1 215 ? -5.844 3.99 -1.76 1 98.88 215 VAL A C 1
ATOM 1681 O O . VAL A 1 215 ? -6.73 3.262 -2.219 1 98.88 215 VAL A O 1
ATOM 1684 N N . PRO A 1 216 ? -5.195 4.891 -2.541 1 98.81 216 PRO A N 1
ATOM 1685 C CA . PRO A 1 216 ? -5.711 5.102 -3.895 1 98.81 216 PRO A CA 1
ATOM 1686 C C . PRO A 1 216 ? -5.629 3.848 -4.762 1 98.81 216 PRO A C 1
ATOM 1688 O O . PRO A 1 216 ? -6.586 3.514 -5.465 1 98.81 216 PRO A O 1
ATOM 1691 N N . VAL A 1 217 ? -4.555 3.068 -4.641 1 98.5 217 VAL A N 1
ATOM 1692 C CA . VAL A 1 217 ? -4.379 1.913 -5.516 1 98.5 217 VAL A CA 1
ATOM 1693 C C . VAL A 1 217 ? -5.277 0.77 -5.051 1 98.5 217 VAL A C 1
ATOM 1695 O O . VAL A 1 217 ? -5.715 -0.051 -5.863 1 98.5 217 VAL A O 1
ATOM 1698 N N . LEU A 1 218 ? -5.668 0.787 -3.83 1 98.5 218 LEU A N 1
ATOM 1699 C CA . LEU A 1 218 ? -6.512 -0.277 -3.291 1 98.5 218 LEU A CA 1
ATOM 1700 C C . LEU A 1 218 ? -7.977 0.146 -3.268 1 98.5 218 LEU A C 1
ATOM 1702 O O . LEU A 1 218 ? -8.844 -0.64 -2.891 1 98.5 218 LEU A O 1
ATOM 1706 N N . SER A 1 219 ? -8.273 1.368 -3.666 1 98.44 219 SER A N 1
ATOM 1707 C CA . SER A 1 219 ? -9.641 1.871 -3.613 1 98.44 219 SER A CA 1
ATOM 1708 C C . SER A 1 219 ? -10.57 1.027 -4.473 1 98.44 219 SER A C 1
ATOM 1710 O O . SER A 1 219 ? -11.711 0.755 -4.082 1 98.44 219 SER A O 1
ATOM 1712 N N . GLY A 1 220 ? -10.109 0.598 -5.66 1 97.75 220 GLY A N 1
ATOM 1713 C CA . GLY A 1 220 ? -10.898 -0.285 -6.504 1 97.75 220 GLY A CA 1
ATOM 1714 C C . GLY A 1 220 ? -11.188 -1.625 -5.852 1 97.75 220 GLY A C 1
ATOM 1715 O O . GLY A 1 220 ? -12.297 -2.156 -5.98 1 97.75 220 GLY A O 1
ATOM 1716 N N . ARG A 1 221 ? -10.219 -2.215 -5.215 1 98.31 221 ARG A N 1
ATOM 1717 C CA . ARG A 1 221 ? -10.391 -3.473 -4.496 1 98.31 221 ARG A CA 1
ATOM 1718 C C . ARG A 1 221 ? -11.422 -3.324 -3.381 1 98.31 221 ARG A C 1
ATOM 1720 O O . ARG A 1 221 ? -12.242 -4.219 -3.166 1 98.31 221 ARG A O 1
ATOM 1727 N N . LEU A 1 222 ? -11.336 -2.189 -2.654 1 98.31 222 LEU A N 1
ATOM 1728 C CA . LEU A 1 222 ? -12.297 -1.926 -1.589 1 98.31 222 LEU A CA 1
ATOM 1729 C C . LEU A 1 222 ? -13.711 -1.812 -2.148 1 98.31 222 LEU A C 1
ATOM 1731 O O . LEU A 1 222 ? -14.672 -2.279 -1.529 1 98.31 222 LEU A O 1
ATOM 1735 N N . ALA A 1 223 ? -13.844 -1.194 -3.279 1 97.38 223 ALA A N 1
ATOM 1736 C CA . ALA A 1 223 ? -15.148 -1.109 -3.928 1 97.38 223 ALA A CA 1
ATOM 1737 C C . ALA A 1 223 ? -15.625 -2.486 -4.391 1 97.38 223 ALA A C 1
ATOM 1739 O O . ALA A 1 223 ? -16.812 -2.818 -4.258 1 97.38 223 ALA A O 1
ATOM 1740 N N . LEU A 1 224 ? -14.75 -3.293 -4.859 1 97.81 224 LEU A N 1
ATOM 1741 C CA . LEU A 1 224 ? -15.039 -4.598 -5.441 1 97.81 224 LEU A CA 1
ATOM 1742 C C . LEU A 1 224 ? -15.438 -5.598 -4.363 1 97.81 224 LEU A C 1
ATOM 1744 O O . LEU A 1 224 ? -16.406 -6.34 -4.523 1 97.81 224 LEU A O 1
ATOM 1748 N N . LEU A 1 225 ? -14.68 -5.582 -3.227 1 97.94 225 LEU A N 1
ATOM 1749 C CA . LEU A 1 225 ? -14.781 -6.668 -2.256 1 97.94 225 LEU A CA 1
ATOM 1750 C C . LEU A 1 225 ? -15.312 -6.152 -0.922 1 97.94 225 LEU A C 1
ATOM 1752 O O . LEU A 1 225 ? -15.797 -6.938 -0.099 1 97.94 225 LEU A O 1
ATOM 1756 N N . GLY A 1 226 ? -15.242 -4.898 -0.688 1 97.38 226 GLY A N 1
ATOM 1757 C CA . GLY A 1 226 ? -15.32 -4.348 0.655 1 97.38 226 GLY A CA 1
ATOM 1758 C C . GLY A 1 226 ? -16.688 -4.504 1.284 1 97.38 226 GLY A C 1
ATOM 1759 O O . GLY A 1 226 ? -16.844 -4.398 2.504 1 97.38 226 GLY A O 1
ATOM 1760 N N . THR A 1 227 ? -17.703 -4.711 0.482 1 96.94 227 THR A N 1
ATOM 1761 C CA . THR A 1 227 ? -19.047 -4.844 1.027 1 96.94 227 THR A CA 1
ATOM 1762 C C . THR A 1 227 ? -19.609 -6.238 0.769 1 96.94 227 THR A C 1
ATOM 1764 O O . THR A 1 227 ? -20.812 -6.473 0.907 1 96.94 227 THR A O 1
ATOM 1767 N N . GLU A 1 228 ? -18.75 -7.16 0.305 1 97.12 228 GLU A N 1
ATOM 1768 C CA . GLU A 1 228 ? -19.156 -8.555 0.135 1 97.12 228 GLU A CA 1
ATOM 1769 C C . GLU A 1 228 ? -19.562 -9.18 1.469 1 97.12 228 GLU A C 1
ATOM 1771 O O . GLU A 1 228 ? -19.156 -8.703 2.531 1 97.12 228 GLU A O 1
ATOM 1776 N N . ARG A 1 229 ? -20.25 -10.32 1.43 1 95.12 229 ARG A N 1
ATOM 1777 C CA . ARG A 1 229 ? -20.859 -10.93 2.607 1 95.12 229 ARG A CA 1
ATOM 1778 C C . ARG A 1 229 ? -19.797 -11.461 3.562 1 95.12 229 ARG A C 1
ATOM 1780 O O . ARG A 1 229 ? -20.031 -11.539 4.77 1 95.12 229 ARG A O 1
ATOM 1787 N N . TRP A 1 230 ? -18.656 -11.758 3.064 1 95.75 230 TRP A N 1
ATOM 1788 C CA . TRP A 1 230 ? -17.609 -12.352 3.893 1 95.75 230 TRP A CA 1
ATOM 1789 C C . TRP A 1 230 ? -16.859 -11.281 4.68 1 95.75 230 TRP A C 1
ATOM 1791 O O . TRP A 1 230 ? -16.031 -11.602 5.535 1 95.75 230 TRP A O 1
ATOM 1801 N N . VAL A 1 231 ? -17.062 -10.016 4.43 1 97.5 231 VAL A N 1
ATOM 1802 C CA . VAL A 1 231 ? -16.391 -8.906 5.102 1 97.5 231 VAL A CA 1
ATOM 1803 C C . VAL A 1 231 ? -17.297 -8.352 6.195 1 97.5 231 VAL A C 1
ATOM 1805 O O . VAL A 1 231 ? -18.422 -7.922 5.922 1 97.5 231 VAL A O 1
ATOM 1808 N N . PRO A 1 232 ? -16.797 -8.328 7.434 1 97 232 PRO A N 1
ATOM 1809 C CA . PRO A 1 232 ? -17.578 -7.656 8.477 1 97 232 PRO A CA 1
ATOM 1810 C C . PRO A 1 232 ? -17.875 -6.195 8.148 1 97 232 PRO A C 1
ATOM 1812 O O . PRO A 1 232 ? -16.969 -5.445 7.781 1 97 232 PRO A O 1
ATOM 1815 N N . ASN A 1 233 ? -19.094 -5.801 8.25 1 96.12 233 ASN A N 1
ATOM 1816 C CA . ASN A 1 233 ? -19.562 -4.461 7.902 1 96.12 233 ASN A CA 1
ATOM 1817 C C . ASN A 1 233 ? -20.641 -3.977 8.875 1 96.12 233 ASN A C 1
ATOM 1819 O O . ASN A 1 233 ? -21.797 -3.795 8.492 1 96.12 233 ASN A O 1
ATOM 1823 N N . PRO A 1 234 ? -20.188 -3.752 10.047 1 92.25 234 PRO A N 1
ATOM 1824 C CA . PRO A 1 234 ? -21.172 -3.441 11.094 1 92.25 234 PRO A CA 1
ATOM 1825 C C . PRO A 1 234 ? -21.922 -2.137 10.828 1 92.25 234 PRO A C 1
ATOM 1827 O O . PRO A 1 234 ? -23.047 -1.972 11.281 1 92.25 234 PRO A O 1
ATOM 1830 N N . GLN A 1 235 ? -21.375 -1.233 10.102 1 94.25 235 GLN A N 1
ATOM 1831 C CA . GLN A 1 235 ? -22 0.06 9.844 1 94.25 235 GLN A CA 1
ATOM 1832 C C . GLN A 1 235 ? -22.859 0.015 8.586 1 94.25 235 GLN A C 1
ATOM 1834 O O . GLN A 1 235 ? -23.5 1.01 8.219 1 94.25 235 GLN A O 1
ATOM 1839 N N . GLY A 1 236 ? -22.812 -1.095 7.867 1 95.81 236 GLY A N 1
ATOM 1840 C CA . GLY A 1 236 ? -23.625 -1.264 6.684 1 95.81 236 GLY A CA 1
ATOM 1841 C C . GLY A 1 236 ? -23.203 -0.388 5.52 1 95.81 236 GLY A C 1
ATOM 1842 O O . GLY A 1 236 ? -24.031 0.186 4.824 1 95.81 236 GLY A O 1
ATOM 1843 N N . LEU A 1 237 ? -21.938 -0.24 5.391 1 95.62 237 LEU A N 1
ATOM 1844 C CA . LEU A 1 237 ? -21.422 0.529 4.266 1 95.62 237 LEU A CA 1
ATOM 1845 C C . LEU A 1 237 ? -21.844 -0.085 2.939 1 95.62 237 LEU A C 1
ATOM 1847 O O . LEU A 1 237 ? -21.797 -1.306 2.771 1 95.62 237 LEU A O 1
ATOM 1851 N N . ARG A 1 238 ? -22.359 0.789 2.061 1 96.19 238 ARG A N 1
ATOM 1852 C CA . ARG A 1 238 ? -22.641 0.369 0.694 1 96.19 238 ARG A CA 1
ATOM 1853 C C . ARG A 1 238 ? -21.469 0.672 -0.235 1 96.19 238 ARG A C 1
ATOM 1855 O O . ARG A 1 238 ? -20.672 1.565 0.041 1 96.19 238 ARG A O 1
ATOM 1862 N N . ARG A 1 239 ? -21.391 -0.065 -1.312 1 95.5 239 ARG A N 1
ATOM 1863 C CA . ARG A 1 239 ? -20.297 0.088 -2.277 1 95.5 239 ARG A CA 1
ATOM 1864 C C . ARG A 1 239 ? -20.188 1.533 -2.752 1 95.5 239 ARG A C 1
ATOM 1866 O O . ARG A 1 239 ? -19.094 2.096 -2.789 1 95.5 239 ARG A O 1
ATOM 1873 N N . GLU A 1 240 ? -21.297 2.166 -3.082 1 94.69 240 GLU A N 1
ATOM 1874 C CA . GLU A 1 240 ? -21.312 3.545 -3.564 1 94.69 240 GLU A CA 1
ATOM 1875 C C . GLU A 1 240 ? -20.781 4.508 -2.504 1 94.69 240 GLU A C 1
ATOM 1877 O O . GLU A 1 240 ? -20.125 5.504 -2.828 1 94.69 240 GLU A O 1
ATOM 1882 N N . GLU A 1 241 ? -21.016 4.207 -1.275 1 94.81 241 GLU A N 1
ATOM 1883 C CA . GLU A 1 241 ? -20.547 5.043 -0.178 1 94.81 241 GLU A CA 1
ATOM 1884 C C . GLU A 1 241 ? -19.031 4.922 -0.011 1 94.81 241 GLU A C 1
ATOM 1886 O O . GLU A 1 241 ? -18.359 5.902 0.311 1 94.81 241 GLU A O 1
ATOM 1891 N N . VAL A 1 242 ? -18.531 3.684 -0.223 1 95.94 242 VAL A N 1
ATOM 1892 C CA . VAL A 1 242 ? -17.094 3.477 -0.155 1 95.94 242 VAL A CA 1
ATOM 1893 C C . VAL A 1 242 ? -16.391 4.375 -1.171 1 95.94 242 VAL A C 1
ATOM 1895 O O . VAL A 1 242 ? -15.5 5.148 -0.813 1 95.94 242 VAL A O 1
ATOM 1898 N N . GLU A 1 243 ? -16.859 4.363 -2.357 1 95.19 243 GLU A N 1
ATOM 1899 C CA . GLU A 1 243 ? -16.25 5.137 -3.432 1 95.19 243 GLU A CA 1
ATOM 1900 C C . GLU A 1 243 ? -16.438 6.637 -3.205 1 95.19 243 GLU A C 1
ATOM 1902 O O . GLU A 1 243 ? -15.492 7.414 -3.361 1 95.19 243 GLU A O 1
ATOM 1907 N N . ALA A 1 244 ? -17.625 7.051 -2.811 1 96 244 ALA A N 1
ATOM 1908 C CA . ALA A 1 244 ? -17.922 8.461 -2.594 1 96 244 ALA A CA 1
ATOM 1909 C C . ALA A 1 244 ? -17.094 9.031 -1.452 1 96 244 ALA A C 1
ATOM 1911 O O . ALA A 1 244 ? -16.594 10.164 -1.537 1 96 244 ALA A O 1
ATOM 1912 N N . THR A 1 245 ? -16.922 8.242 -0.457 1 96.56 245 THR A N 1
ATOM 1913 C CA . THR A 1 245 ? -16.172 8.68 0.712 1 96.56 245 THR A CA 1
ATOM 1914 C C . THR A 1 245 ? -14.695 8.852 0.367 1 96.56 245 THR A C 1
ATOM 1916 O O . THR A 1 245 ? -14.078 9.852 0.744 1 96.56 245 THR A O 1
ATOM 1919 N N . LEU A 1 246 ? -14.148 7.934 -0.318 1 97.44 246 LEU A N 1
ATOM 1920 C CA . LEU A 1 246 ? -12.734 7.992 -0.669 1 97.44 246 LEU A CA 1
ATOM 1921 C C . LEU A 1 246 ? -12.453 9.148 -1.618 1 97.44 246 LEU A C 1
ATOM 1923 O O . LEU A 1 246 ? -11.398 9.789 -1.536 1 97.44 246 LEU A O 1
ATOM 1927 N N . ARG A 1 247 ? -13.383 9.523 -2.436 1 97.56 247 ARG A N 1
ATOM 1928 C CA . ARG A 1 247 ? -13.227 10.602 -3.4 1 97.56 247 ARG A CA 1
ATOM 1929 C C . ARG A 1 247 ? -13.156 11.953 -2.699 1 97.56 247 ARG A C 1
ATOM 1931 O O . ARG A 1 247 ? -12.641 12.922 -3.258 1 97.56 247 ARG A O 1
ATOM 1938 N N . ARG A 1 248 ? -13.641 12.031 -1.521 1 98 248 ARG A N 1
ATOM 1939 C CA . ARG A 1 248 ? -13.719 13.297 -0.807 1 98 248 ARG A CA 1
ATOM 1940 C C . ARG A 1 248 ? -12.438 13.555 -0.015 1 98 248 ARG A C 1
ATOM 1942 O O . ARG A 1 248 ? -12.211 14.672 0.46 1 98 248 ARG A O 1
ATOM 1949 N N . LEU A 1 249 ? -11.648 12.562 0.132 1 98.75 249 LEU A N 1
ATOM 1950 C CA . LEU A 1 249 ? -10.414 12.719 0.896 1 98.75 249 LEU A CA 1
ATOM 1951 C C . LEU A 1 249 ? -9.406 13.57 0.132 1 98.75 249 LEU A C 1
ATOM 1953 O O . LEU A 1 249 ? -9.445 13.641 -1.099 1 98.75 249 LEU A O 1
ATOM 1957 N N . TYR A 1 250 ? -8.578 14.312 0.83 1 98.94 250 TYR A N 1
ATOM 1958 C CA . TYR A 1 250 ? -7.43 15.023 0.277 1 98.94 250 TYR A CA 1
ATOM 1959 C C . TYR A 1 250 ? -6.141 14.242 0.507 1 98.94 250 TYR A C 1
ATOM 1961 O O . TYR A 1 250 ? -6.051 13.445 1.439 1 98.94 250 TYR A O 1
ATOM 1969 N N . VAL A 1 251 ? -5.176 14.43 -0.375 1 98.94 251 VAL A N 1
ATOM 1970 C CA . VAL A 1 251 ? -3.859 13.828 -0.203 1 98.94 251 VAL A CA 1
ATOM 1971 C C . VAL A 1 251 ? -2.773 14.883 -0.399 1 98.94 251 VAL A C 1
ATOM 1973 O O . VAL A 1 251 ? -2.971 15.852 -1.134 1 98.94 251 VAL A O 1
ATOM 1976 N N . ASP A 1 252 ? -1.702 14.742 0.283 1 98.88 252 ASP A N 1
ATOM 1977 C CA . ASP A 1 252 ? -0.552 15.562 -0.077 1 98.88 252 ASP A CA 1
ATOM 1978 C C . ASP A 1 252 ? 0.447 14.773 -0.92 1 98.88 252 ASP A C 1
ATOM 1980 O O . ASP A 1 252 ? 0.264 13.578 -1.148 1 98.88 252 ASP A O 1
ATOM 1984 N N . THR A 1 253 ? 1.506 15.367 -1.356 1 98.88 253 THR A N 1
ATOM 1985 C CA . THR A 1 253 ? 2.365 14.773 -2.373 1 98.88 253 THR A CA 1
ATOM 1986 C C . THR A 1 253 ? 3.68 14.297 -1.759 1 98.88 253 THR A C 1
ATOM 1988 O O . THR A 1 253 ? 4.594 13.891 -2.477 1 98.88 253 THR A O 1
ATOM 1991 N N . ALA A 1 254 ? 3.807 14.289 -0.5 1 98.56 254 ALA A N 1
ATOM 1992 C CA . ALA A 1 254 ? 5.094 14.125 0.171 1 98.56 254 ALA A CA 1
ATOM 1993 C C . ALA A 1 254 ? 5.77 12.828 -0.253 1 98.56 254 ALA A C 1
ATOM 1995 O O . ALA A 1 254 ? 5.238 11.734 -0.025 1 98.56 254 ALA A O 1
ATOM 1996 N N . ALA A 1 255 ? 6.906 12.961 -0.868 1 98.25 255 ALA A N 1
ATOM 1997 C CA . ALA A 1 255 ? 7.902 11.922 -1.12 1 98.25 255 ALA A CA 1
ATOM 1998 C C . ALA A 1 255 ? 7.328 10.812 -1.993 1 98.25 255 ALA A C 1
ATOM 2000 O O . ALA A 1 255 ? 7.859 9.703 -2.021 1 98.25 255 ALA A O 1
ATOM 2001 N N . THR A 1 256 ? 6.254 11.023 -2.709 1 98.56 256 THR A N 1
ATOM 2002 C CA . THR A 1 256 ? 5.609 9.914 -3.408 1 98.56 256 THR A CA 1
ATOM 2003 C C . THR A 1 256 ? 5.016 10.391 -4.734 1 98.56 256 THR A C 1
ATOM 2005 O O . THR A 1 256 ? 4.234 9.672 -5.359 1 98.56 256 THR A O 1
ATOM 2008 N N . ALA A 1 257 ? 5.344 11.523 -5.223 1 98.75 257 ALA A N 1
ATOM 2009 C CA . ALA A 1 257 ? 4.668 12.148 -6.355 1 98.75 257 ALA A CA 1
ATOM 2010 C C . ALA A 1 257 ? 4.898 11.359 -7.637 1 98.75 257 ALA A C 1
ATOM 2012 O O . ALA A 1 257 ? 3.988 11.211 -8.453 1 98.75 257 ALA A O 1
ATOM 2013 N N . LYS A 1 258 ? 6.074 10.805 -7.773 1 98.31 258 LYS A N 1
ATOM 2014 C CA . LYS A 1 258 ? 6.48 10.203 -9.039 1 98.31 258 LYS A CA 1
ATOM 2015 C C . LYS A 1 258 ? 5.5 9.117 -9.477 1 98.31 258 LYS A C 1
ATOM 2017 O O . LYS A 1 258 ? 5.07 9.086 -10.633 1 98.31 258 LYS A O 1
ATOM 2022 N N . THR A 1 259 ? 5.121 8.234 -8.508 1 98.5 259 THR A N 1
ATOM 2023 C CA . THR A 1 259 ? 4.273 7.109 -8.898 1 98.5 259 THR A CA 1
ATOM 2024 C C . THR A 1 259 ? 2.975 7.109 -8.094 1 98.5 259 THR A C 1
ATOM 2026 O O . THR A 1 259 ? 2.031 6.391 -8.43 1 98.5 259 THR A O 1
ATOM 2029 N N . GLY A 1 260 ? 2.895 7.906 -7.066 1 98.56 260 GLY A N 1
ATOM 2030 C CA . GLY A 1 260 ? 1.724 7.922 -6.203 1 98.56 260 GLY A CA 1
ATOM 2031 C C . GLY A 1 260 ? 0.686 8.945 -6.625 1 98.56 260 GLY A C 1
ATOM 2032 O O . GLY A 1 260 ? -0.498 8.797 -6.312 1 98.56 260 GLY A O 1
ATOM 2033 N N . LEU A 1 261 ? 1.091 9.969 -7.379 1 98.69 261 LEU A N 1
ATOM 2034 C CA . LEU A 1 261 ? 0.198 11.094 -7.652 1 98.69 261 LEU A CA 1
ATOM 2035 C C . LEU A 1 261 ? -0.885 10.695 -8.648 1 98.69 261 LEU A C 1
ATOM 2037 O O . LEU A 1 261 ? -2.047 11.078 -8.5 1 98.69 261 LEU A O 1
ATOM 2041 N N . ALA A 1 262 ? -0.574 9.898 -9.633 1 98.38 262 ALA A N 1
ATOM 2042 C CA . ALA A 1 262 ? -1.544 9.516 -10.656 1 98.38 262 ALA A CA 1
ATOM 2043 C C . ALA A 1 262 ? -2.705 8.742 -10.047 1 98.38 262 ALA A C 1
ATOM 2045 O O . ALA A 1 262 ? -3.869 9.102 -10.234 1 98.38 262 ALA A O 1
ATOM 2046 N N . PRO A 1 263 ? -2.396 7.66 -9.266 1 98.38 263 PRO A N 1
ATOM 2047 C CA . PRO A 1 263 ? -3.525 6.977 -8.633 1 98.38 263 PRO A CA 1
ATOM 2048 C C . PRO A 1 263 ? -4.277 7.867 -7.645 1 98.38 263 PRO A C 1
ATOM 2050 O O . PRO A 1 263 ? -5.496 7.73 -7.488 1 98.38 263 PRO A O 1
ATOM 2053 N N . ALA A 1 264 ? -3.6 8.734 -6.969 1 98.75 264 ALA A N 1
ATOM 2054 C CA . ALA A 1 264 ? -4.262 9.656 -6.051 1 98.75 264 ALA A CA 1
ATOM 2055 C C . ALA A 1 264 ? -5.266 10.539 -6.785 1 98.75 264 ALA A C 1
ATOM 2057 O O . ALA A 1 264 ? -6.414 10.68 -6.352 1 98.75 264 ALA A O 1
ATOM 2058 N N . VAL A 1 265 ? -4.855 11.125 -7.902 1 98.62 265 VAL A N 1
ATOM 2059 C CA . VAL A 1 265 ? -5.723 11.992 -8.695 1 98.62 265 VA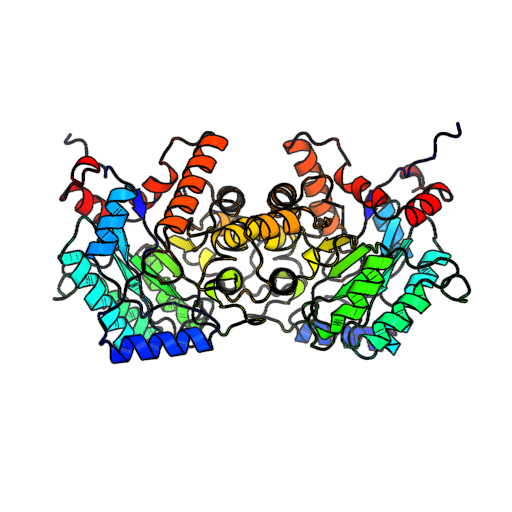L A CA 1
ATOM 2060 C C . VAL A 1 265 ? -6.906 11.188 -9.234 1 98.62 265 VAL A C 1
ATOM 2062 O O . VAL A 1 265 ? -8.031 11.695 -9.289 1 98.62 265 VAL A O 1
ATOM 2065 N N . ARG A 1 266 ? -6.648 9.961 -9.562 1 97.44 266 ARG A N 1
ATOM 2066 C CA . ARG A 1 266 ? -7.742 9.109 -10.023 1 97.44 266 ARG A CA 1
ATOM 2067 C C . ARG A 1 266 ? -8.789 8.922 -8.93 1 97.44 266 ARG A C 1
ATOM 2069 O O . ARG A 1 266 ? -9.992 8.906 -9.211 1 97.44 266 ARG A O 1
ATOM 2076 N N . MET A 1 267 ? -8.359 8.773 -7.762 1 98 267 MET A N 1
ATOM 2077 C CA . MET A 1 267 ? -9.266 8.516 -6.645 1 98 267 MET A CA 1
ATOM 2078 C C . MET A 1 267 ? -10.016 9.789 -6.254 1 98 267 MET A C 1
ATOM 2080 O O . MET A 1 267 ? -11.242 9.789 -6.172 1 98 267 MET A O 1
ATOM 2084 N N . CYS A 1 268 ? -9.273 10.906 -6.094 1 98.44 268 CYS A N 1
ATOM 2085 C CA . CYS A 1 268 ? -9.914 12.023 -5.406 1 98.44 268 CYS A CA 1
ATOM 2086 C C . CYS A 1 268 ? -9.945 13.266 -6.285 1 98.44 268 CYS A C 1
ATOM 2088 O O . CYS A 1 268 ? -10.539 14.281 -5.918 1 98.44 268 CYS A O 1
ATOM 2090 N N . GLY A 1 269 ? -9.336 13.297 -7.512 1 98.5 269 GLY A N 1
ATOM 2091 C CA . GLY A 1 269 ? -9.281 14.461 -8.375 1 98.5 269 GLY A CA 1
ATOM 2092 C C . GLY A 1 269 ? -8.141 15.406 -8.039 1 98.5 269 GLY A C 1
ATOM 2093 O O . GLY A 1 269 ? -7.695 15.469 -6.895 1 98.5 269 GLY A O 1
ATOM 2094 N N . VAL A 1 270 ? -7.723 16.156 -8.992 1 98.75 270 VAL A N 1
ATOM 2095 C CA . VAL A 1 270 ? -6.562 17.031 -8.867 1 98.75 270 VAL A CA 1
ATOM 2096 C C . VAL A 1 270 ? -6.836 18.109 -7.824 1 98.75 270 VAL A C 1
ATOM 2098 O O . VAL A 1 270 ? -5.93 18.531 -7.102 1 98.75 270 VAL A O 1
ATOM 2101 N N . ALA A 1 271 ? -8.078 18.547 -7.691 1 98.62 271 ALA A N 1
ATOM 2102 C CA . ALA A 1 271 ? -8.445 19.609 -6.766 1 98.62 271 ALA A CA 1
ATOM 2103 C C . ALA A 1 271 ? -8.211 19.188 -5.316 1 98.62 271 ALA A C 1
ATOM 2105 O O . ALA A 1 271 ? -8.047 20.047 -4.438 1 98.62 271 ALA A O 1
ATOM 2106 N N . HIS A 1 272 ? -8.133 17.828 -5.086 1 98.88 272 HIS A N 1
ATOM 2107 C CA . HIS A 1 272 ? -7.949 17.344 -3.727 1 98.88 272 HIS A CA 1
ATOM 2108 C C . HIS A 1 272 ? -6.508 16.906 -3.484 1 98.88 272 HIS A C 1
ATOM 2110 O O . HIS A 1 272 ? -6.203 16.281 -2.471 1 98.88 272 HIS A O 1
ATOM 2116 N N . CYS A 1 273 ? -5.629 17.203 -4.406 1 98.94 273 CYS A N 1
ATOM 2117 C CA . CYS A 1 273 ? -4.199 16.984 -4.234 1 98.94 273 CYS A CA 1
ATOM 2118 C C . CYS A 1 273 ? -3.49 18.281 -3.867 1 98.94 273 CYS A C 1
ATOM 2120 O O . CYS A 1 273 ? -3.535 19.25 -4.625 1 98.94 273 CYS A O 1
ATOM 2122 N N . VAL A 1 274 ? -2.84 18.312 -2.738 1 98.94 274 VAL A N 1
ATOM 2123 C CA . VAL A 1 274 ? -2.156 19.516 -2.248 1 98.94 274 VAL A CA 1
ATOM 2124 C C . VAL A 1 274 ? -0.675 19.203 -2.037 1 98.94 274 VAL A C 1
ATOM 2126 O O . VAL A 1 274 ? -0.291 18.047 -1.853 1 98.94 274 VAL A O 1
ATOM 2129 N N . TYR A 1 275 ? 0.111 20.219 -2.143 1 98.88 275 TYR A N 1
ATOM 2130 C CA . TYR A 1 275 ? 1.552 20.016 -2.043 1 98.88 275 TYR A CA 1
ATOM 2131 C C . TYR A 1 275 ? 1.972 19.797 -0.595 1 98.88 275 TYR A C 1
ATOM 2133 O O . TYR A 1 275 ? 1.479 20.469 0.312 1 98.88 275 TYR A O 1
ATOM 2141 N N . GLY A 1 276 ? 2.816 18.828 -0.369 1 98.81 276 GLY A N 1
ATOM 2142 C CA . GLY A 1 276 ? 3.512 18.562 0.882 1 98.81 276 GLY A CA 1
ATOM 2143 C C . GLY A 1 276 ? 4.965 18.172 0.688 1 98.81 276 GLY A C 1
ATOM 2144 O O . GLY A 1 276 ? 5.273 17.297 -0.114 1 98.81 276 GLY A O 1
ATOM 2145 N N . SER A 1 277 ? 5.844 18.781 1.45 1 98.31 277 SER A N 1
ATOM 2146 C CA . SER A 1 277 ? 7.27 18.531 1.255 1 98.31 277 SER A CA 1
ATOM 2147 C C . SER A 1 277 ? 7.789 17.484 2.229 1 98.31 277 SER A C 1
ATOM 2149 O O . SER A 1 277 ? 8.812 16.844 1.974 1 98.31 277 SER A O 1
ATOM 2151 N N . ASP A 1 278 ? 7.148 17.281 3.291 1 97.38 278 ASP A N 1
ATOM 2152 C CA . ASP A 1 278 ? 7.668 16.422 4.352 1 97.38 278 ASP A CA 1
ATOM 2153 C C . ASP A 1 278 ? 9.016 16.938 4.859 1 97.38 278 ASP A C 1
ATOM 2155 O O . ASP A 1 278 ? 9.906 16.141 5.16 1 97.38 278 ASP A O 1
ATOM 2159 N N . CYS A 1 279 ? 9.203 18.219 4.996 1 95.31 279 CYS A N 1
ATOM 2160 C CA . CYS A 1 279 ? 10.406 18.906 5.438 1 95.31 279 CYS A CA 1
ATOM 2161 C C . CYS A 1 279 ? 10.562 18.828 6.953 1 95.31 279 CYS A C 1
ATOM 2163 O O . CYS A 1 279 ? 9.602 18.516 7.66 1 95.31 279 CYS A O 1
ATOM 2165 N N . GLY A 1 280 ? 11.781 19.078 7.363 1 93.88 280 GLY A N 1
ATOM 2166 C CA . GLY A 1 280 ? 12.016 19.266 8.789 1 93.88 280 GLY A CA 1
ATOM 2167 C C . GLY A 1 280 ? 12.32 17.969 9.516 1 93.88 280 GLY A C 1
ATOM 2168 O O . GLY A 1 280 ? 12.18 17.891 10.734 1 93.88 280 GLY A O 1
ATOM 2169 N N . VAL A 1 281 ? 12.602 16.938 8.742 1 92.81 281 VAL A N 1
ATOM 2170 C CA . VAL A 1 281 ? 12.961 15.633 9.305 1 92.81 281 VAL A CA 1
ATOM 2171 C C . VAL A 1 281 ? 14.234 15.117 8.641 1 92.81 281 VAL A C 1
ATOM 2173 O O . VAL A 1 281 ? 14.547 15.5 7.512 1 92.81 281 VAL A O 1
ATOM 2176 N N . PRO A 1 282 ? 14.883 14.234 9.32 1 90.56 282 PRO A N 1
ATOM 2177 C CA . PRO A 1 282 ? 16.188 13.789 8.82 1 90.56 282 PRO A CA 1
ATOM 2178 C C . PRO A 1 282 ? 16.078 13 7.516 1 90.56 282 PRO A C 1
ATOM 2180 O O . PRO A 1 282 ? 17.062 12.875 6.781 1 90.56 282 PRO A O 1
ATOM 2183 N N . CYS A 1 283 ? 14.977 12.445 7.234 1 93.06 283 CYS A N 1
ATOM 2184 C CA . CYS A 1 283 ? 14.867 11.594 6.055 1 93.06 283 CYS A CA 1
ATOM 2185 C C . CYS A 1 283 ? 14.508 12.414 4.824 1 93.06 283 CYS A C 1
ATOM 2187 O O . CYS A 1 283 ? 14.352 11.867 3.729 1 93.06 283 CYS A O 1
ATOM 2189 N N . SER A 1 284 ? 14.344 13.672 4.988 1 94.5 284 SER A N 1
ATOM 2190 C CA . SER A 1 284 ? 14.07 14.578 3.875 1 94.5 284 SER A CA 1
ATOM 2191 C C . SER A 1 284 ? 15.195 15.602 3.705 1 94.5 284 SER A C 1
ATOM 2193 O O . SER A 1 284 ? 15.586 16.266 4.664 1 94.5 284 SER A O 1
ATOM 2195 N N . THR A 1 285 ? 15.727 15.695 2.551 1 94.94 285 THR A N 1
ATOM 2196 C CA . THR A 1 285 ? 16.766 16.656 2.197 1 94.94 285 THR A CA 1
ATOM 2197 C C . THR A 1 285 ? 16.281 17.594 1.1 1 94.94 285 THR A C 1
ATOM 2199 O O . THR A 1 285 ? 15.289 17.312 0.428 1 94.94 285 THR A O 1
ATOM 2202 N N . ALA A 1 286 ? 16.984 18.734 0.967 1 96.56 286 ALA A N 1
ATOM 2203 C CA . ALA A 1 286 ? 16.656 19.656 -0.114 1 96.56 286 ALA A CA 1
ATOM 2204 C C . ALA A 1 286 ? 16.625 18.938 -1.461 1 96.56 286 ALA A C 1
ATOM 2206 O O . ALA A 1 286 ? 15.734 19.172 -2.279 1 96.56 286 ALA A O 1
ATOM 2207 N N . THR A 1 287 ? 17.594 18.031 -1.64 1 97.19 287 THR A N 1
ATOM 2208 C CA . THR A 1 287 ? 17.719 17.328 -2.906 1 97.19 287 THR A CA 1
ATOM 2209 C C . THR A 1 287 ? 16.484 16.438 -3.152 1 97.19 287 THR A C 1
ATOM 2211 O O . THR A 1 287 ? 15.883 16.5 -4.223 1 97.19 287 THR A O 1
ATOM 2214 N N . THR A 1 288 ? 16.094 15.602 -2.186 1 98 288 THR A N 1
ATOM 2215 C CA . THR A 1 288 ? 14.961 14.703 -2.369 1 98 288 THR A CA 1
ATOM 2216 C C . THR A 1 288 ? 13.656 15.484 -2.443 1 98 288 THR A C 1
ATOM 2218 O O . THR A 1 288 ? 12.75 15.125 -3.203 1 98 288 THR A O 1
ATOM 2221 N N . MET A 1 289 ? 13.531 16.562 -1.654 1 98.44 289 MET A N 1
ATOM 2222 C CA . MET A 1 289 ? 12.336 17.406 -1.702 1 98.44 289 MET A CA 1
ATOM 2223 C C . MET A 1 289 ? 12.195 18.078 -3.061 1 98.44 289 MET A C 1
ATOM 2225 O O . MET A 1 289 ? 11.094 18.141 -3.615 1 98.44 289 MET A O 1
ATOM 2229 N N . ASP A 1 290 ? 13.32 18.547 -3.594 1 98.38 290 ASP A N 1
ATOM 2230 C CA . ASP A 1 290 ? 13.297 19.188 -4.906 1 98.38 290 ASP A CA 1
ATOM 2231 C C . ASP A 1 290 ? 12.922 18.188 -6 1 98.38 290 ASP A C 1
ATOM 2233 O O . ASP A 1 290 ? 12.18 18.531 -6.922 1 98.38 290 ASP A O 1
ATOM 2237 N N . GLU A 1 291 ? 13.469 17.047 -5.895 1 98.5 291 GLU A N 1
ATOM 2238 C CA . GLU A 1 291 ? 13.133 16.031 -6.887 1 98.5 291 GLU A CA 1
ATOM 2239 C C . GLU A 1 291 ? 11.648 15.68 -6.848 1 98.5 291 GLU A C 1
ATOM 2241 O O . GLU A 1 291 ? 11.008 15.562 -7.891 1 98.5 291 GLU A O 1
ATOM 2246 N N . ASN A 1 292 ? 11.086 15.477 -5.676 1 98.69 292 ASN A N 1
ATOM 2247 C CA . ASN A 1 292 ? 9.656 15.195 -5.551 1 98.69 292 ASN A CA 1
ATOM 2248 C C . ASN A 1 292 ? 8.812 16.344 -6.082 1 98.69 292 ASN A C 1
ATOM 2250 O O . ASN A 1 292 ? 7.801 16.125 -6.75 1 98.69 292 ASN A O 1
ATOM 2254 N N . ARG A 1 293 ? 9.219 17.578 -5.758 1 98.62 293 ARG A N 1
ATOM 2255 C CA . ARG A 1 293 ? 8.523 18.75 -6.262 1 98.62 293 ARG A CA 1
ATOM 2256 C C . ARG A 1 293 ? 8.555 18.797 -7.785 1 98.62 293 ARG A C 1
ATOM 2258 O O . ARG A 1 293 ? 7.559 19.141 -8.422 1 98.62 293 ARG A O 1
ATOM 2265 N N . SER A 1 294 ? 9.695 18.484 -8.359 1 98.56 294 SER A N 1
ATOM 2266 C CA . SER A 1 294 ? 9.828 18.422 -9.805 1 98.56 294 SER A CA 1
ATOM 2267 C C . SER A 1 294 ? 8.891 17.359 -10.398 1 98.56 294 SER A C 1
ATOM 2269 O O . SER A 1 294 ? 8.336 17.562 -11.484 1 98.56 294 SER A O 1
ATOM 2271 N N . ASP A 1 295 ? 8.742 16.25 -9.68 1 98.69 295 ASP A N 1
ATOM 2272 C CA . ASP A 1 295 ? 7.812 15.203 -10.117 1 98.69 295 ASP A CA 1
ATOM 2273 C C . ASP A 1 295 ? 6.375 15.727 -10.148 1 98.69 295 ASP A C 1
ATOM 2275 O O . ASP A 1 295 ? 5.59 15.352 -11.016 1 98.69 295 ASP A O 1
ATOM 2279 N N . VAL A 1 296 ? 6.012 16.578 -9.188 1 98.81 296 VAL A N 1
ATOM 2280 C CA . VAL A 1 296 ? 4.695 17.203 -9.18 1 98.81 296 VAL A CA 1
ATOM 2281 C C . VAL A 1 296 ? 4.504 18.031 -10.445 1 98.81 296 VAL A C 1
ATOM 2283 O O . VAL A 1 296 ? 3.486 17.906 -11.125 1 98.81 296 VAL A O 1
ATOM 2286 N N . GLY A 1 297 ? 5.508 18.891 -10.734 1 98.69 297 GLY A N 1
ATOM 2287 C CA . GLY A 1 297 ? 5.445 19.688 -11.945 1 98.69 297 GLY A CA 1
ATOM 2288 C C . GLY A 1 297 ? 5.363 18.859 -13.211 1 98.69 297 GLY A C 1
ATOM 2289 O O . GLY A 1 297 ? 4.598 19.188 -14.117 1 98.69 297 GLY A O 1
ATOM 2290 N N . ARG A 1 298 ? 6.129 17.828 -13.289 1 98.5 298 ARG A N 1
ATOM 2291 C CA . ARG A 1 298 ? 6.113 16.938 -14.445 1 98.5 298 ARG A CA 1
ATOM 2292 C C . ARG A 1 298 ? 4.742 16.281 -14.617 1 98.5 298 ARG A C 1
ATOM 2294 O O . ARG A 1 298 ? 4.246 16.172 -15.742 1 98.5 298 ARG A O 1
ATOM 2301 N N . PHE A 1 299 ? 4.211 15.852 -13.539 1 98.62 299 PHE A N 1
ATOM 2302 C CA . PHE A 1 299 ? 2.875 15.273 -13.586 1 98.62 299 PHE A CA 1
ATOM 2303 C C . PHE A 1 299 ? 1.87 16.266 -14.148 1 98.62 299 PHE A C 1
ATOM 2305 O O . PHE A 1 299 ? 1.052 15.922 -15 1 98.62 299 PHE A O 1
ATOM 2312 N N . GLU A 1 300 ? 1.884 17.531 -13.586 1 98.75 300 GLU A N 1
ATOM 2313 C CA . GLU A 1 300 ? 0.989 18.562 -14.102 1 98.75 300 GLU A CA 1
ATOM 2314 C C . GLU A 1 300 ? 1.154 18.734 -15.609 1 98.75 300 GLU A C 1
ATOM 2316 O O . GLU A 1 300 ? 0.17 18.719 -16.359 1 98.75 300 GLU A O 1
ATOM 2321 N N . MET A 1 301 ? 2.361 18.797 -16.047 1 98.62 301 MET A N 1
ATOM 2322 C CA . MET A 1 301 ? 2.66 18.984 -17.453 1 98.62 301 MET A CA 1
ATOM 2323 C C . MET A 1 301 ? 2.148 17.812 -18.297 1 98.62 301 MET A C 1
ATOM 2325 O O . MET A 1 301 ? 1.436 18 -19.281 1 98.62 301 MET A O 1
ATOM 2329 N N . GLU A 1 302 ? 2.404 16.609 -17.875 1 97.69 302 GLU A N 1
ATOM 2330 C CA . GLU A 1 302 ? 2.076 15.398 -18.625 1 97.69 302 GLU A CA 1
ATOM 2331 C C . GLU A 1 302 ? 0.566 15.18 -18.672 1 97.69 302 GLU A C 1
ATOM 2333 O O . GLU A 1 302 ? 0.069 14.469 -19.547 1 97.69 302 GLU A O 1
ATOM 2338 N N . ASN A 1 303 ? -0.117 15.781 -17.766 1 97.69 303 ASN A N 1
ATOM 2339 C CA . ASN A 1 303 ? -1.554 15.531 -17.703 1 97.69 303 ASN A CA 1
ATOM 2340 C C . ASN A 1 303 ? -2.355 16.781 -18.078 1 97.69 303 ASN A C 1
ATOM 2342 O O . ASN A 1 303 ? -3.555 16.844 -17.812 1 97.69 303 ASN A O 1
ATOM 2346 N N . GLY A 1 304 ? -1.728 17.781 -18.625 1 98.06 304 GLY A N 1
ATOM 2347 C CA . GLY A 1 304 ? -2.398 18.969 -19.109 1 98.06 304 GLY A CA 1
ATOM 2348 C C . GLY A 1 304 ? -2.965 19.828 -17.984 1 98.06 304 GLY A C 1
ATOM 2349 O O . GLY A 1 304 ? -3.955 20.547 -18.188 1 98.06 304 GLY A O 1
ATOM 2350 N N . ILE A 1 305 ? -2.449 19.734 -16.859 1 98.44 305 ILE A N 1
ATOM 2351 C CA . ILE A 1 305 ? -2.84 20.531 -15.711 1 98.44 305 ILE A CA 1
ATOM 2352 C C . ILE A 1 305 ? -2.01 21.828 -15.68 1 98.44 305 ILE A C 1
ATOM 2354 O O . ILE A 1 305 ? -0.791 21.781 -15.859 1 98.44 305 ILE A O 1
ATOM 2358 N N . PRO A 1 306 ? -2.656 23.031 -15.508 1 98.31 306 PRO A N 1
ATOM 2359 C CA . PRO A 1 306 ? -1.887 24.266 -15.438 1 98.31 306 PRO A CA 1
ATOM 2360 C C . PRO A 1 306 ? -0.776 24.219 -14.391 1 98.31 306 PRO A C 1
ATOM 2362 O O . PRO A 1 306 ? -0.968 23.656 -13.312 1 98.31 306 PRO A O 1
ATOM 2365 N N . PRO A 1 307 ? 0.357 24.781 -14.766 1 97.69 307 PRO A N 1
ATOM 2366 C CA . PRO A 1 307 ? 1.493 24.766 -13.844 1 97.69 307 PRO A CA 1
ATOM 2367 C C . PRO A 1 307 ? 1.152 25.344 -12.477 1 97.69 307 PRO A C 1
ATOM 2369 O O . PRO A 1 307 ? 0.413 26.328 -12.383 1 97.69 307 PRO A O 1
ATOM 2372 N N . ALA A 1 308 ? 1.585 24.719 -11.367 1 97.5 308 ALA A N 1
ATOM 2373 C CA . ALA A 1 308 ? 1.509 25.172 -9.984 1 97.5 308 ALA A CA 1
ATOM 2374 C C . ALA A 1 308 ? 0.115 24.953 -9.406 1 97.5 308 ALA A C 1
ATOM 2376 O O . ALA A 1 308 ? -0.171 25.359 -8.281 1 97.5 308 ALA A O 1
ATOM 2377 N N . THR A 1 309 ? -0.756 24.25 -10.148 1 98.69 309 THR A N 1
ATOM 2378 C CA . THR A 1 309 ? -2.105 23.984 -9.672 1 98.69 309 THR A CA 1
ATOM 2379 C C . THR A 1 309 ? -2.066 23.281 -8.312 1 98.69 309 THR A C 1
ATOM 2381 O O . THR A 1 309 ? -2.656 23.75 -7.344 1 98.69 309 THR A O 1
ATOM 2384 N N . ILE A 1 310 ? -1.314 22.188 -8.195 1 98.88 310 ILE A N 1
ATOM 2385 C CA . ILE A 1 310 ? -1.279 21.375 -6.984 1 98.88 310 ILE A CA 1
ATOM 2386 C C . ILE A 1 310 ? -0.639 22.172 -5.848 1 98.88 310 ILE A C 1
ATOM 2388 O O . ILE A 1 310 ? -1.097 22.109 -4.703 1 98.88 310 ILE A O 1
ATOM 2392 N N . GLY A 1 311 ? 0.357 22.969 -6.164 1 98.69 311 GLY A N 1
ATOM 2393 C CA . GLY A 1 311 ? 1.016 23.797 -5.168 1 98.69 311 GLY A CA 1
ATOM 2394 C C . GLY A 1 311 ? 0.11 24.859 -4.59 1 98.69 311 GLY A C 1
ATOM 2395 O O . GLY A 1 311 ? 0.294 25.297 -3.447 1 98.69 311 GLY A O 1
ATOM 2396 N N . MET A 1 312 ? -0.868 25.266 -5.359 1 98.44 312 MET A N 1
ATOM 2397 C CA . MET A 1 312 ? -1.728 26.375 -4.969 1 98.44 312 MET A CA 1
ATOM 2398 C C . MET A 1 312 ? -3.031 25.875 -4.359 1 98.44 312 MET A C 1
ATOM 2400 O O . MET A 1 312 ? -3.76 26.641 -3.721 1 98.44 312 MET A O 1
ATOM 2404 N N . ASN A 1 313 ? -3.305 24.578 -4.512 1 98.75 313 ASN A N 1
ATOM 2405 C CA . ASN A 1 313 ? -4.578 24 -4.09 1 98.75 313 ASN A CA 1
ATOM 2406 C C . ASN A 1 313 ? -4.785 24.156 -2.584 1 98.75 313 ASN A C 1
ATOM 2408 O O . ASN A 1 313 ? -5.91 24.344 -2.123 1 98.75 313 ASN A O 1
ATOM 2412 N N . GLY A 1 314 ? -3.697 24.094 -1.82 1 98.69 314 GLY A N 1
ATOM 2413 C CA . GLY A 1 314 ? -3.791 24.062 -0.37 1 98.69 314 GLY A CA 1
ATOM 2414 C C . GLY A 1 314 ? -4.371 25.328 0.232 1 98.69 314 GLY A C 1
ATOM 2415 O O . GLY A 1 314 ? -4.922 25.297 1.334 1 98.69 314 GLY A O 1
ATOM 2416 N N . TRP A 1 315 ? -4.344 26.469 -0.501 1 98.56 315 TRP A N 1
ATOM 2417 C CA . TRP A 1 315 ? -4.766 27.75 0.033 1 98.56 315 TRP A CA 1
ATOM 2418 C C . TRP A 1 315 ? -6.262 27.75 0.335 1 98.56 315 TRP A C 1
ATOM 2420 O O . TRP A 1 315 ? -6.707 28.406 1.287 1 98.56 315 TRP A O 1
ATOM 2430 N N . GLN A 1 316 ? -7.059 26.984 -0.386 1 97.75 316 GLN A N 1
ATOM 2431 C CA . GLN A 1 316 ? -8.508 26.969 -0.193 1 97.75 316 GLN A CA 1
ATOM 2432 C C . GLN A 1 316 ? -8.875 26.281 1.117 1 97.75 316 GLN A C 1
ATOM 2434 O O . GLN A 1 316 ? -9.969 26.5 1.65 1 97.75 316 GLN A O 1
ATOM 2439 N N . LEU A 1 317 ? -7.988 25.484 1.642 1 98.69 317 LEU A N 1
ATOM 2440 C CA . LEU A 1 317 ? -8.266 24.75 2.873 1 98.69 317 LEU A CA 1
ATOM 2441 C C . LEU A 1 317 ? -8.055 25.641 4.094 1 98.69 317 LEU A C 1
ATOM 2443 O O . LEU A 1 317 ? -8.523 25.328 5.188 1 98.69 317 LEU A O 1
ATOM 2447 N N . PHE A 1 318 ? -7.262 26.734 3.875 1 98.56 318 PHE A N 1
ATOM 2448 C CA . PHE A 1 318 ? -6.832 27.531 5.012 1 98.56 318 PHE A CA 1
ATOM 2449 C C . PHE A 1 318 ? -7.031 29.016 4.73 1 98.56 318 PHE A C 1
ATOM 2451 O O . PHE A 1 318 ? -6.059 29.766 4.59 1 98.56 318 PHE A O 1
ATOM 2458 N N . PRO A 1 319 ? -8.234 29.516 4.801 1 97.44 319 PRO A N 1
ATOM 2459 C CA . PRO A 1 319 ? -8.516 30.906 4.473 1 97.44 319 PRO A CA 1
ATOM 2460 C C . PRO A 1 319 ? -7.789 31.891 5.395 1 97.44 319 PRO A C 1
ATOM 2462 O O . PRO A 1 319 ? -7.328 32.938 4.945 1 97.44 319 PRO A O 1
ATOM 2465 N N . ALA A 1 320 ? -7.688 31.578 6.688 1 97.38 320 ALA A N 1
ATOM 2466 C CA . ALA A 1 320 ? -7.008 32.469 7.621 1 97.38 320 ALA A CA 1
ATOM 2467 C C . ALA A 1 320 ? -5.523 32.562 7.293 1 97.38 320 ALA A C 1
ATOM 2469 O O . ALA A 1 320 ? -4.941 33.656 7.367 1 97.38 320 ALA A O 1
ATOM 2470 N N . ALA A 1 321 ? -4.875 31.453 6.938 1 98.12 321 ALA A N 1
ATOM 2471 C CA . ALA A 1 321 ? -3.471 31.469 6.535 1 98.12 321 ALA A CA 1
ATOM 2472 C C . ALA A 1 321 ? -3.283 32.25 5.242 1 98.12 321 ALA A C 1
ATOM 2474 O O . ALA A 1 321 ? -2.297 33 5.09 1 98.12 321 ALA A O 1
ATOM 2475 N N . ALA A 1 322 ? -4.176 32.094 4.316 1 97.81 322 ALA A N 1
ATOM 2476 C CA . ALA A 1 322 ? -4.113 32.844 3.064 1 97.81 322 ALA A CA 1
ATOM 2477 C C . ALA A 1 322 ? -4.164 34.344 3.322 1 97.81 322 ALA A C 1
ATOM 2479 O O . ALA A 1 322 ? -3.41 35.094 2.711 1 97.81 322 ALA A O 1
ATOM 2480 N N . GLU A 1 323 ? -5.051 34.719 4.227 1 97.31 323 GLU A N 1
ATOM 2481 C CA . GLU A 1 323 ? -5.16 36.125 4.578 1 97.31 323 GLU A CA 1
ATOM 2482 C C . GLU A 1 323 ? -3.855 36.656 5.176 1 97.31 323 GLU A C 1
ATOM 2484 O O . GLU A 1 323 ? -3.387 37.75 4.805 1 97.31 323 GLU A O 1
ATOM 2489 N N . ARG A 1 324 ? -3.262 35.906 6.09 1 97.31 324 ARG A N 1
ATOM 2490 C CA . ARG A 1 324 ? -2 36.312 6.695 1 97.31 324 ARG A CA 1
ATOM 2491 C C . ARG A 1 324 ? -0.899 36.406 5.648 1 97.31 324 ARG A C 1
ATOM 2493 O O . ARG A 1 324 ? -0.094 37.344 5.68 1 97.31 324 ARG A O 1
ATOM 2500 N N . ALA A 1 325 ? -0.866 35.469 4.746 1 96.88 325 ALA A N 1
ATOM 2501 C CA . ALA A 1 325 ? 0.131 35.469 3.68 1 96.88 325 ALA A CA 1
ATOM 2502 C C . ALA A 1 325 ? 0.002 36.719 2.816 1 96.88 325 ALA A C 1
ATOM 2504 O O . ALA A 1 325 ? 1.006 37.281 2.373 1 96.88 325 ALA A O 1
ATOM 2505 N N . CYS A 1 326 ? -1.214 37.188 2.578 1 95.69 326 CYS A N 1
ATOM 2506 C CA . CYS A 1 326 ? -1.466 38.344 1.768 1 95.69 326 CYS A CA 1
ATOM 2507 C C . CYS A 1 326 ? -1.082 39.625 2.521 1 95.69 326 CYS A C 1
ATOM 2509 O O . CYS A 1 326 ? -0.668 40.625 1.912 1 95.69 326 CYS A O 1
ATOM 2511 N N . GLN A 1 327 ? -1.249 39.594 3.822 1 95.44 327 GLN A N 1
ATOM 2512 C CA . GLN A 1 327 ? -0.892 40.719 4.652 1 95.44 327 GLN A CA 1
ATOM 2513 C C . GLN A 1 327 ? 0.623 40.875 4.793 1 95.44 327 GLN A C 1
ATOM 2515 O O . GLN A 1 327 ? 1.133 41.938 5.125 1 95.44 327 GLN A O 1
ATOM 2520 N N . HIS A 1 328 ? 1.291 39.781 4.57 1 92.62 328 HIS A N 1
ATOM 2521 C CA . HIS A 1 328 ? 2.748 39.719 4.617 1 92.62 328 HIS A CA 1
ATOM 2522 C C . HIS A 1 328 ? 3.32 39.188 3.303 1 92.62 328 HIS A C 1
ATOM 2524 O O . HIS A 1 328 ? 3.893 38.094 3.26 1 92.62 328 HIS A O 1
ATOM 2530 N N . PRO A 1 329 ? 3.244 39.969 2.311 1 84.62 329 PRO A N 1
ATOM 2531 C CA . PRO A 1 329 ? 3.586 39.469 0.979 1 84.62 329 PRO A CA 1
ATOM 2532 C C . PRO A 1 329 ? 5.035 38.969 0.883 1 84.62 329 PRO A C 1
ATOM 2534 O O . PRO A 1 329 ? 5.914 39.531 1.547 1 84.62 329 PRO A O 1
ATOM 2537 N N . TRP A 1 330 ? 5.156 37.875 0.191 1 84.88 330 TRP A N 1
ATOM 2538 C CA . TRP A 1 330 ? 6.43 37.188 -0.056 1 84.88 330 TRP A CA 1
ATOM 2539 C C . TRP A 1 330 ? 6.723 37.125 -1.551 1 84.88 330 TRP A C 1
ATOM 2541 O O . TRP A 1 330 ? 5.809 36.938 -2.359 1 84.88 330 TRP A O 1
ATOM 2551 N N . THR A 1 331 ? 7.879 37.656 -2.051 1 78.56 331 THR A N 1
ATOM 2552 C CA . THR A 1 331 ? 8.258 37.469 -3.447 1 78.56 331 THR A CA 1
ATOM 2553 C C . THR A 1 331 ? 9.508 36.594 -3.561 1 78.56 331 THR A C 1
ATOM 2555 O O . THR A 1 331 ? 10.383 36.656 -2.697 1 78.56 331 THR A O 1
ATOM 2558 N N . LYS A 1 332 ? 9.422 35.625 -4.52 1 73.12 332 LYS A N 1
ATOM 2559 C CA . LYS A 1 332 ? 10.578 34.75 -4.766 1 73.12 332 LYS A CA 1
ATOM 2560 C C . LYS A 1 332 ? 11.844 35.594 -4.988 1 73.12 332 LYS A C 1
ATOM 2562 O O . LYS A 1 332 ? 12.938 35.156 -4.629 1 73.12 332 LYS A O 1
ATOM 2567 N N . GLU A 1 333 ? 11.766 36.781 -5.66 1 56.5 333 GLU A N 1
ATOM 2568 C CA . GLU A 1 333 ? 12.906 37.656 -5.902 1 56.5 333 GLU A CA 1
ATOM 2569 C C . GLU A 1 333 ? 13.5 38.188 -4.594 1 56.5 333 GLU A C 1
ATOM 2571 O O . GLU A 1 333 ? 14.617 38.688 -4.57 1 56.5 333 GLU A O 1
ATOM 2576 N N . ALA A 1 334 ? 12.773 38.25 -3.594 1 44.5 334 ALA A N 1
ATOM 2577 C CA . ALA A 1 334 ? 13.266 38.812 -2.342 1 44.5 334 ALA A CA 1
ATOM 2578 C C . ALA A 1 334 ? 14.383 37.969 -1.753 1 44.5 334 ALA A C 1
ATOM 2580 O O . ALA A 1 334 ? 14.914 38.281 -0.682 1 44.5 334 ALA A O 1
ATOM 2581 N N . VAL A 1 335 ? 14.789 36.875 -2.281 1 39.69 335 VAL A N 1
ATOM 2582 C CA . VAL A 1 335 ? 15.992 36.188 -1.843 1 39.69 335 VAL A CA 1
ATOM 2583 C C . VAL A 1 335 ? 17.172 36.562 -2.734 1 39.69 335 VAL A C 1
ATOM 2585 O O . VAL A 1 335 ? 17.047 36.594 -3.961 1 39.69 335 VAL A O 1
ATOM 2588 N N . MET B 1 1 ? 5.746 -25.469 -42.875 1 31.12 1 MET B N 1
ATOM 2589 C CA . MET B 1 1 ? 6.098 -24.875 -41.594 1 31.12 1 MET B CA 1
ATOM 2590 C C . MET B 1 1 ? 4.906 -24.875 -40.656 1 31.12 1 MET B C 1
ATOM 2592 O O . MET B 1 1 ? 3.885 -24.234 -40.938 1 31.12 1 MET B O 1
ATOM 2596 N N . THR B 1 2 ? 4.496 -25.969 -40.062 1 39.06 2 THR B N 1
ATOM 2597 C CA . THR B 1 2 ? 3.254 -26.188 -39.344 1 39.06 2 THR B CA 1
ATOM 2598 C C . THR B 1 2 ? 2.965 -25.016 -38.406 1 39.06 2 THR B C 1
ATOM 2600 O O . THR B 1 2 ? 3.809 -24.625 -37.594 1 39.06 2 THR B O 1
ATOM 2603 N N . SER B 1 3 ? 2.391 -24 -38.781 1 45.53 3 SER B N 1
ATOM 2604 C CA . SER B 1 3 ? 2.041 -22.797 -38.062 1 45.53 3 SER B CA 1
ATOM 2605 C C . SER B 1 3 ? 1.735 -23.094 -36.594 1 45.53 3 SER B C 1
ATOM 2607 O O . SER B 1 3 ? 0.871 -23.922 -36.281 1 45.53 3 SER B O 1
ATOM 2609 N N . ALA B 1 4 ? 2.754 -23.125 -35.75 1 58.19 4 ALA B N 1
ATOM 2610 C CA . ALA B 1 4 ? 2.66 -23.562 -34.375 1 58.19 4 ALA B CA 1
ATOM 2611 C C . ALA B 1 4 ? 1.354 -23.078 -33.75 1 58.19 4 ALA B C 1
ATOM 2613 O O . ALA B 1 4 ? 1.057 -21.875 -33.75 1 58.19 4 ALA B O 1
ATOM 2614 N N . ARG B 1 5 ? 0.284 -23.844 -33.438 1 80.81 5 ARG B N 1
ATOM 2615 C CA . ARG B 1 5 ? -1.013 -23.578 -32.844 1 80.81 5 ARG B CA 1
ATOM 2616 C C . ARG B 1 5 ? -0.851 -22.812 -31.531 1 80.81 5 ARG B C 1
ATOM 2618 O O . ARG B 1 5 ? 0.093 -23.047 -30.781 1 80.81 5 ARG B O 1
ATOM 2625 N N . LYS B 1 6 ? -1.405 -21.578 -31.469 1 88.94 6 LYS B N 1
ATOM 2626 C CA . LYS B 1 6 ? -1.44 -20.781 -30.25 1 88.94 6 LYS B CA 1
ATOM 2627 C C . LYS B 1 6 ? -2.732 -21.016 -29.469 1 88.94 6 LYS B C 1
ATOM 2629 O O . LYS B 1 6 ? -3.779 -21.297 -30.062 1 88.94 6 LYS B O 1
ATOM 2634 N N . PRO B 1 7 ? -2.59 -20.969 -28.203 1 94.44 7 PRO B N 1
ATOM 2635 C CA . PRO B 1 7 ? -3.832 -21.078 -27.422 1 94.44 7 PRO B CA 1
ATOM 2636 C C . PRO B 1 7 ? -4.863 -20.016 -27.828 1 94.44 7 PRO B C 1
ATOM 2638 O O . PRO B 1 7 ? -4.496 -18.938 -28.297 1 94.44 7 PRO B O 1
ATOM 2641 N N . THR B 1 8 ? -6.117 -20.312 -27.641 1 92.75 8 THR B N 1
ATOM 2642 C CA . THR B 1 8 ? -7.18 -19.453 -28.141 1 92.75 8 THR B CA 1
ATOM 2643 C C . THR B 1 8 ? -7.848 -18.688 -27 1 92.75 8 THR B C 1
ATOM 2645 O O . THR B 1 8 ? -8.586 -17.734 -27.219 1 92.75 8 THR B O 1
ATOM 2648 N N . GLY B 1 9 ? -7.738 -19.109 -25.797 1 96.56 9 GLY B N 1
ATOM 2649 C CA . GLY B 1 9 ? -8.297 -18.453 -24.609 1 96.56 9 GLY B CA 1
ATOM 2650 C C . GLY B 1 9 ? -7.238 -17.906 -23.672 1 96.56 9 GLY B C 1
ATOM 2651 O O . GLY B 1 9 ? -6.043 -18 -23.953 1 96.56 9 GLY B O 1
ATOM 2652 N N . TRP B 1 10 ? -7.703 -17.281 -22.609 1 97.94 10 TRP B N 1
ATOM 2653 C CA . TRP B 1 10 ? -6.805 -16.625 -21.656 1 97.94 10 TRP B CA 1
ATOM 2654 C C . TRP B 1 10 ? -6.117 -17.656 -20.766 1 97.94 10 TRP B C 1
ATOM 2656 O O . TRP B 1 10 ? -6.594 -18.781 -20.625 1 97.94 10 TRP B O 1
ATOM 2666 N N . LEU B 1 11 ? -4.953 -17.344 -20.297 1 98.75 11 LEU B N 1
ATOM 2667 C CA . LEU B 1 11 ? -4.324 -18.078 -19.203 1 98.75 11 LEU B CA 1
ATOM 2668 C C . LEU B 1 11 ? -4.527 -17.344 -17.875 1 98.75 11 LEU B C 1
ATOM 2670 O O . LEU B 1 11 ? -4.23 -16.156 -17.766 1 98.75 11 LEU B O 1
ATOM 2674 N N . ASP B 1 12 ? -5.098 -17.984 -16.922 1 98.88 12 ASP B N 1
ATOM 2675 C CA . ASP B 1 12 ? -5.246 -17.484 -15.555 1 98.88 12 ASP B CA 1
ATOM 2676 C C . ASP B 1 12 ? -4.125 -18 -14.656 1 98.88 12 ASP B C 1
ATOM 2678 O O . ASP B 1 12 ? -4.098 -19.188 -14.305 1 98.88 12 ASP B O 1
ATOM 2682 N N . ILE B 1 13 ? -3.25 -17.141 -14.203 1 98.88 13 ILE B N 1
ATOM 2683 C CA . ILE B 1 13 ? -2.064 -17.578 -13.484 1 98.88 13 ILE B CA 1
ATOM 2684 C C . ILE B 1 13 ? -2.395 -17.75 -12 1 98.88 13 ILE B C 1
ATOM 2686 O O . ILE B 1 13 ? -1.598 -18.297 -11.234 1 98.88 13 ILE B O 1
ATOM 2690 N N . HIS B 1 14 ? -3.533 -17.281 -11.539 1 98.81 14 HIS B N 1
ATOM 2691 C CA . HIS B 1 14 ? -3.852 -17.172 -10.125 1 98.81 14 HIS B CA 1
ATOM 2692 C C . HIS B 1 14 ? -5.156 -17.891 -9.797 1 98.81 14 HIS B C 1
ATOM 2694 O O . HIS B 1 14 ? -6.188 -17.25 -9.578 1 98.81 14 HIS B O 1
ATOM 2700 N N . GLY B 1 15 ? -5.098 -19.141 -9.641 1 98.5 15 GLY B N 1
ATOM 2701 C CA . GLY B 1 15 ? -6.195 -20 -9.234 1 98.5 15 GLY B CA 1
ATOM 2702 C C . GLY B 1 15 ? -5.859 -20.875 -8.039 1 98.5 15 GLY B C 1
ATOM 2703 O O . GLY B 1 15 ? -4.832 -21.562 -8.031 1 98.5 15 GLY B O 1
ATOM 2704 N N . HIS B 1 16 ? -6.695 -20.812 -7.082 1 97.94 16 HIS B N 1
ATOM 2705 C CA . HIS B 1 16 ? -6.527 -21.656 -5.906 1 97.94 16 HIS B CA 1
ATOM 2706 C C . HIS B 1 16 ? -7.258 -22.984 -6.07 1 97.94 16 HIS B C 1
ATOM 2708 O O . HIS B 1 16 ? -8.102 -23.125 -6.961 1 97.94 16 HIS B O 1
ATOM 2714 N N . PHE B 1 17 ? -6.91 -23.953 -5.266 1 97.75 17 PHE B N 1
ATOM 2715 C CA . PHE B 1 17 ? -7.621 -25.219 -5.133 1 97.75 17 PHE B CA 1
ATOM 2716 C C . PHE B 1 17 ? -7.465 -25.781 -3.727 1 97.75 17 PHE B C 1
ATOM 2718 O O . PHE B 1 17 ? -6.688 -25.25 -2.924 1 97.75 17 PHE B O 1
ATOM 2725 N N . GLN B 1 18 ? -8.281 -26.719 -3.396 1 95.25 18 GLN B N 1
ATOM 2726 C CA . GLN B 1 18 ? -8.203 -27.406 -2.111 1 95.25 18 GLN B CA 1
ATOM 2727 C C . GLN B 1 18 ? -8.336 -28.906 -2.289 1 95.25 18 GLN B C 1
ATOM 2729 O O . GLN B 1 18 ? -9.109 -29.375 -3.125 1 95.25 18 GLN B O 1
ATOM 2734 N N . VAL B 1 19 ? -7.523 -29.578 -1.486 1 95.75 19 VAL B N 1
ATOM 2735 C CA . VAL B 1 19 ? -7.727 -31.016 -1.405 1 95.75 19 VAL B CA 1
ATOM 2736 C C . VAL B 1 19 ? -9.094 -31.328 -0.796 1 95.75 19 VAL B C 1
ATOM 2738 O O . VAL B 1 19 ? -9.539 -30.625 0.119 1 95.75 19 VAL B O 1
ATOM 2741 N N . PRO B 1 20 ? -9.773 -32.312 -1.346 1 94.88 20 PRO B N 1
ATOM 2742 C CA . PRO B 1 20 ? -11.07 -32.656 -0.773 1 94.88 20 PRO B CA 1
ATOM 2743 C C . PRO B 1 20 ? -11.008 -32.875 0.733 1 94.88 20 PRO B C 1
ATOM 2745 O O . PRO B 1 20 ? -10.047 -33.469 1.23 1 94.88 20 PRO B O 1
ATOM 2748 N N . LYS B 1 21 ? -12 -32.344 1.403 1 92.12 21 LYS B N 1
ATOM 2749 C CA . LYS B 1 21 ? -12.109 -32.469 2.854 1 92.12 21 LYS B CA 1
ATOM 2750 C C . LYS B 1 21 ? -13.469 -33.031 3.256 1 92.12 21 LYS B C 1
ATOM 2752 O O . LYS B 1 21 ? -14.445 -32.875 2.52 1 92.12 21 LYS B O 1
ATOM 2757 N N . SER B 1 22 ? -13.461 -33.688 4.422 1 93.44 22 SER B N 1
ATOM 2758 C CA . SER B 1 22 ? -14.742 -34.094 4.996 1 93.44 22 SER B CA 1
ATOM 2759 C C . SER B 1 22 ? -15.578 -32.875 5.391 1 93.44 22 SER B C 1
ATOM 2761 O O . SER B 1 22 ? -15.047 -31.766 5.523 1 93.44 22 SER B O 1
ATOM 2763 N N . GLU B 1 23 ? -16.859 -33.188 5.531 1 93.12 23 GLU B N 1
ATOM 2764 C CA . GLU B 1 23 ? -17.75 -32.125 5.965 1 93.12 23 GLU B CA 1
ATOM 2765 C C . GLU B 1 23 ? -17.344 -31.562 7.328 1 93.12 23 GLU B C 1
ATOM 2767 O O . GLU B 1 23 ? -17.375 -30.359 7.551 1 93.12 23 GLU B O 1
ATOM 2772 N N . ALA B 1 24 ? -16.953 -32.438 8.188 1 93.12 24 ALA B N 1
ATOM 2773 C CA . ALA B 1 24 ? -16.531 -32.031 9.523 1 93.12 24 ALA B CA 1
ATOM 2774 C C . ALA B 1 24 ? -15.297 -31.125 9.453 1 93.12 24 ALA B C 1
ATOM 2776 O O . ALA B 1 24 ? -15.234 -30.109 10.141 1 93.12 24 ALA B O 1
ATOM 2777 N N . ALA B 1 25 ? -14.383 -31.484 8.617 1 91.25 25 ALA B N 1
ATOM 2778 C CA . ALA B 1 25 ? -13.172 -30.688 8.445 1 91.25 25 ALA B CA 1
ATOM 2779 C C . ALA B 1 25 ? -13.492 -29.328 7.824 1 91.25 25 ALA B C 1
ATOM 2781 O O . ALA B 1 25 ? -12.914 -28.312 8.211 1 91.25 25 ALA B O 1
ATOM 2782 N N . ALA B 1 26 ? -14.383 -29.312 6.918 1 92.25 26 ALA B N 1
ATOM 2783 C CA . ALA B 1 26 ? -14.797 -28.078 6.254 1 92.25 26 ALA B CA 1
ATOM 2784 C C . ALA B 1 26 ? -15.469 -27.125 7.238 1 92.25 26 ALA B C 1
ATOM 2786 O O . ALA B 1 26 ? -15.242 -25.906 7.199 1 92.25 26 ALA B O 1
ATOM 2787 N N . ARG B 1 27 ? -16.25 -27.672 8.102 1 92.5 27 ARG B N 1
ATOM 2788 C CA . ARG B 1 27 ? -16.938 -26.859 9.094 1 92.5 27 ARG B CA 1
ATOM 2789 C C . ARG B 1 27 ? -15.961 -26.281 10.109 1 92.5 27 ARG B C 1
ATOM 2791 O O . ARG B 1 27 ? -16.125 -25.141 10.547 1 92.5 27 ARG B O 1
ATOM 2798 N N . GLU B 1 28 ? -15.031 -27.094 10.453 1 91.31 28 GLU B N 1
ATOM 2799 C CA . GLU B 1 28 ? -13.992 -26.594 11.344 1 91.31 28 GLU B CA 1
ATOM 2800 C C . GLU B 1 28 ? -13.219 -25.438 10.688 1 91.31 28 GLU B C 1
ATOM 2802 O O . GLU B 1 28 ? -12.859 -24.469 11.352 1 91.31 28 GLU B O 1
ATOM 2807 N N . GLY B 1 29 ? -12.906 -25.594 9.438 1 88.88 29 GLY B N 1
ATOM 2808 C CA . GLY B 1 29 ? -12.266 -24.516 8.688 1 88.88 29 GLY B CA 1
ATOM 2809 C C . GLY B 1 29 ? -13.086 -23.25 8.656 1 88.88 29 GLY B C 1
ATOM 2810 O O . GLY B 1 29 ? -12.547 -22.156 8.805 1 88.88 29 GLY B O 1
ATOM 2811 N N . MET B 1 30 ? -14.32 -23.422 8.531 1 91.06 30 MET B N 1
ATOM 2812 C CA . MET B 1 30 ? -15.227 -22.281 8.508 1 91.06 30 MET B CA 1
ATOM 2813 C C . MET B 1 30 ? -15.188 -21.531 9.836 1 91.06 30 MET B C 1
ATOM 2815 O O . MET B 1 30 ? -15.156 -20.297 9.859 1 91.06 30 MET B O 1
ATOM 2819 N N . LYS B 1 31 ? -15.211 -22.25 10.914 1 91.31 31 LYS B N 1
ATOM 2820 C CA . LYS B 1 31 ? -15.141 -21.641 12.242 1 91.31 31 LYS B CA 1
ATOM 2821 C C . LYS B 1 31 ? -13.852 -20.828 12.406 1 91.31 31 LYS B C 1
ATOM 2823 O O . LYS B 1 31 ? -13.867 -19.734 12.969 1 91.31 31 LYS B O 1
ATOM 2828 N N . ALA B 1 32 ? -12.812 -21.422 11.891 1 89.44 32 ALA B N 1
ATOM 2829 C CA . ALA B 1 32 ? -11.523 -20.734 11.945 1 89.44 32 ALA B CA 1
ATOM 2830 C C . ALA B 1 32 ? -11.555 -19.438 11.141 1 89.44 32 ALA B C 1
ATOM 2832 O O . ALA B 1 32 ? -11.008 -18.422 11.562 1 89.44 32 ALA B O 1
ATOM 2833 N N . PHE B 1 33 ? -12.156 -19.469 10.016 1 90.88 33 PHE B N 1
ATOM 2834 C CA . PHE B 1 33 ? -12.328 -18.281 9.195 1 90.88 33 PHE B CA 1
ATOM 2835 C C . PHE B 1 33 ? -13.086 -17.203 9.953 1 90.88 33 PHE B C 1
ATOM 2837 O O . PHE B 1 33 ? -12.68 -16.031 9.969 1 90.88 33 PHE B O 1
ATOM 2844 N N . HIS B 1 34 ? -14.141 -17.594 10.609 1 93 34 HIS B N 1
ATOM 2845 C CA . HIS B 1 34 ? -14.969 -16.641 11.344 1 93 34 HIS B CA 1
ATOM 2846 C C . HIS B 1 34 ? -14.188 -16 12.484 1 93 34 HIS B C 1
ATOM 2848 O O . HIS B 1 34 ? -14.32 -14.812 12.75 1 93 34 HIS B O 1
ATOM 2854 N N . GLN B 1 35 ? -13.391 -16.828 13.133 1 91.25 35 GLN B N 1
ATOM 2855 C CA . GLN B 1 35 ? -12.555 -16.312 14.211 1 91.25 35 GLN B CA 1
ATOM 2856 C C . GLN B 1 35 ? -11.562 -15.273 13.688 1 91.25 35 GLN B C 1
ATOM 2858 O O . GLN B 1 35 ? -11.164 -14.367 14.422 1 91.25 35 GLN B O 1
ATOM 2863 N N . ALA B 1 36 ? -11.227 -15.359 12.406 1 90.44 36 ALA B N 1
ATOM 2864 C CA . ALA B 1 36 ? -10.305 -14.43 11.758 1 90.44 36 ALA B CA 1
ATOM 2865 C C . ALA B 1 36 ? -11.07 -13.312 11.047 1 90.44 36 ALA B C 1
ATOM 2867 O O . ALA B 1 36 ? -10.508 -12.617 10.195 1 90.44 36 ALA B O 1
ATOM 2868 N N . CYS B 1 37 ? -12.312 -13.164 11.328 1 93 37 CYS B N 1
ATOM 2869 C CA . CYS B 1 37 ? -13.195 -12.117 10.812 1 93 37 CYS B CA 1
ATOM 2870 C C . CYS B 1 37 ? -13.477 -12.328 9.336 1 93 37 CYS B C 1
ATOM 2872 O O . CYS B 1 37 ? -13.75 -11.367 8.609 1 93 37 CYS B O 1
ATOM 2874 N N . PHE B 1 38 ? -13.195 -13.453 8.883 1 91.5 38 PHE B N 1
ATOM 2875 C CA . PHE B 1 38 ? -13.539 -13.867 7.527 1 91.5 38 PHE B CA 1
ATOM 2876 C C . PHE B 1 38 ? -14.875 -14.602 7.512 1 91.5 38 PHE B C 1
ATOM 2878 O O . PHE B 1 38 ? -14.93 -15.812 7.738 1 91.5 38 PHE B O 1
ATOM 2885 N N . LEU B 1 39 ? -15.953 -13.898 7.125 1 90.5 39 LEU B N 1
ATOM 2886 C CA . LEU B 1 39 ? -17.312 -14.367 7.355 1 90.5 39 LEU B CA 1
ATOM 2887 C C . LEU B 1 39 ? -17.844 -15.156 6.156 1 90.5 39 LEU B C 1
ATOM 2889 O O . LEU B 1 39 ? -18.797 -14.742 5.508 1 90.5 39 LEU B O 1
ATOM 2893 N N . VAL B 1 40 ? -17.281 -16.312 6 1 90 40 VAL B N 1
ATOM 2894 C CA . VAL B 1 40 ? -17.75 -17.188 4.938 1 90 40 VAL B CA 1
ATOM 2895 C C . VAL B 1 40 ? -19.141 -17.703 5.273 1 90 40 VAL B C 1
ATOM 2897 O O . VAL B 1 40 ? -19.453 -17.953 6.438 1 90 40 VAL B O 1
ATOM 2900 N N . GLN B 1 41 ? -20 -17.906 4.355 1 85.31 41 GLN B N 1
ATOM 2901 C CA . GLN B 1 41 ? -21.391 -18.219 4.605 1 85.31 41 GLN B CA 1
ATOM 2902 C C . GLN B 1 41 ? -21.609 -19.719 4.746 1 85.31 41 GLN B C 1
ATOM 2904 O O . GLN B 1 41 ? -22.5 -20.172 5.465 1 85.31 41 GLN B O 1
ATOM 2909 N N . GLU B 1 42 ? -20.938 -20.484 4.066 1 88.06 42 GLU B N 1
ATOM 2910 C CA . GLU B 1 42 ? -21 -21.938 4.086 1 88.06 42 GLU B CA 1
ATOM 2911 C C . GLU B 1 42 ? -19.625 -22.562 3.934 1 88.06 42 GLU B C 1
ATOM 2913 O O . GLU B 1 42 ? -18.688 -21.922 3.443 1 88.06 42 GLU B O 1
ATOM 2918 N N . PRO B 1 43 ? -19.578 -23.797 4.449 1 88.56 43 PRO B N 1
ATOM 2919 C CA . PRO B 1 43 ? -18.297 -24.453 4.191 1 88.56 43 PRO B CA 1
ATOM 2920 C C . PRO B 1 43 ? -17.922 -24.453 2.713 1 88.56 43 PRO B C 1
AT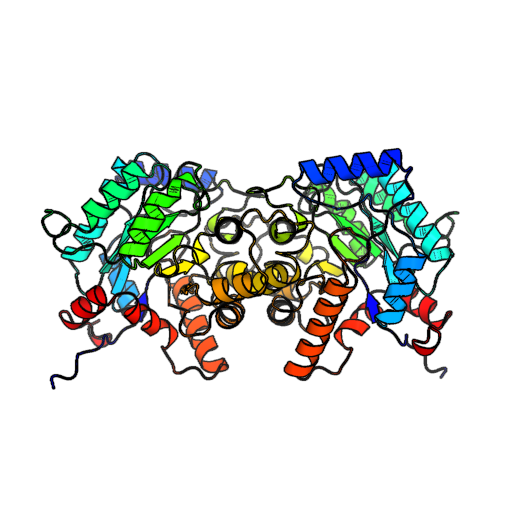OM 2922 O O . PRO B 1 43 ? -18.781 -24.641 1.851 1 88.56 43 PRO B O 1
ATOM 2925 N N . TYR B 1 44 ? -16.672 -24.188 2.504 1 85.94 44 TYR B N 1
ATOM 2926 C CA . TYR B 1 44 ? -16.203 -24.078 1.127 1 85.94 44 TYR B CA 1
ATOM 2927 C C . TYR B 1 44 ? -15.57 -25.375 0.661 1 85.94 44 TYR B C 1
ATOM 2929 O O . TYR B 1 44 ? -14.742 -25.969 1.367 1 85.94 44 TYR B O 1
ATOM 2937 N N . HIS B 1 45 ? -16.016 -25.875 -0.459 1 91.5 45 HIS B N 1
ATOM 2938 C CA . HIS B 1 45 ? -15.438 -27.031 -1.148 1 91.5 45 HIS B CA 1
ATOM 2939 C C . HIS B 1 45 ? -15.023 -26.672 -2.572 1 91.5 45 HIS B C 1
ATOM 2941 O O . HIS B 1 45 ? -15.867 -26.297 -3.389 1 91.5 45 HIS B O 1
ATOM 2947 N N . TRP B 1 46 ? -13.781 -26.891 -2.785 1 94.56 46 TRP B N 1
ATOM 2948 C CA . TRP B 1 46 ? -13.305 -26.656 -4.145 1 94.56 46 TRP B CA 1
ATOM 2949 C C . TRP B 1 46 ? -13.664 -27.828 -5.055 1 94.56 46 TRP B C 1
ATOM 2951 O O . TRP B 1 46 ? -13.508 -28.984 -4.672 1 94.56 46 TRP B O 1
ATOM 2961 N N . GLN B 1 47 ? -14.203 -27.5 -6.199 1 94.94 47 GLN B N 1
ATOM 2962 C CA . GLN B 1 47 ? -14.523 -28.5 -7.211 1 94.94 47 GLN B CA 1
ATOM 2963 C C . GLN B 1 47 ? -13.938 -28.125 -8.57 1 94.94 47 GLN B C 1
ATOM 2965 O O . GLN B 1 47 ? -14.211 -27.047 -9.086 1 94.94 47 GLN B O 1
ATOM 2970 N N . ALA B 1 48 ? -13.203 -29.031 -9.125 1 97.31 48 ALA B N 1
ATOM 2971 C CA . ALA B 1 48 ? -12.539 -28.781 -10.398 1 97.31 48 ALA B CA 1
ATOM 2972 C C . ALA B 1 48 ? -13.555 -28.438 -11.492 1 97.31 48 ALA B C 1
ATOM 2974 O O . ALA B 1 48 ? -13.352 -27.5 -12.266 1 97.31 48 ALA B O 1
ATOM 2975 N N . GLU B 1 49 ? -14.656 -29.172 -11.5 1 96.56 49 GLU B N 1
ATOM 2976 C CA . GLU B 1 49 ? -15.648 -29 -12.562 1 96.56 49 GLU B CA 1
ATOM 2977 C C . GLU B 1 49 ? -16.312 -27.625 -12.469 1 96.56 49 GLU B C 1
ATOM 2979 O O . GLU B 1 49 ? -16.656 -27.031 -13.492 1 96.56 49 GLU B O 1
ATOM 2984 N N . GLU B 1 50 ? -16.531 -27.203 -11.234 1 95.44 50 GLU B N 1
ATOM 2985 C CA . GLU B 1 50 ? -17.094 -25.859 -11.055 1 95.44 50 GLU B CA 1
ATOM 2986 C C . GLU B 1 50 ? -16.125 -24.797 -11.555 1 95.44 50 GLU B C 1
ATOM 2988 O O . GLU B 1 50 ? -16.531 -23.812 -12.172 1 95.44 50 GLU B O 1
ATOM 2993 N N . THR B 1 51 ? -14.883 -24.969 -11.25 1 97.19 51 THR B N 1
ATOM 2994 C CA . THR B 1 51 ? -13.852 -24.062 -11.719 1 97.19 51 THR B CA 1
ATOM 2995 C C . THR B 1 51 ? -13.797 -24.047 -13.242 1 97.19 51 THR B C 1
ATOM 2997 O O . THR B 1 51 ? -13.727 -22.984 -13.859 1 97.19 51 THR B O 1
ATOM 3000 N N . LEU B 1 52 ? -13.859 -25.203 -13.883 1 97.5 52 LEU B N 1
ATOM 3001 C CA . LEU B 1 52 ? -13.812 -25.312 -15.336 1 97.5 52 LEU B CA 1
ATOM 3002 C C . LEU B 1 52 ? -15.023 -24.641 -15.977 1 97.5 52 LEU B C 1
ATOM 3004 O O . LEU B 1 52 ? -14.914 -24 -17.016 1 97.5 52 LEU B O 1
ATOM 3008 N N . ARG B 1 53 ? -16.188 -24.844 -15.312 1 96.25 53 ARG B N 1
ATOM 3009 C CA . ARG B 1 53 ? -17.406 -24.188 -15.812 1 96.25 53 ARG B CA 1
ATOM 3010 C C . ARG B 1 53 ? -17.25 -22.672 -15.797 1 96.25 53 ARG B C 1
ATOM 3012 O O . ARG B 1 53 ? -17.594 -22 -16.766 1 96.25 53 ARG B O 1
ATOM 3019 N N . TYR B 1 54 ? -16.734 -22.141 -14.719 1 96.56 54 TYR B N 1
ATOM 3020 C CA . TYR B 1 54 ? -16.5 -20.688 -14.68 1 96.56 54 TYR B CA 1
ATOM 3021 C C . TYR B 1 54 ? -15.5 -20.281 -15.742 1 96.56 54 TYR B C 1
ATOM 3023 O O . TYR B 1 54 ? -15.695 -19.266 -16.438 1 96.56 54 TYR B O 1
ATOM 3031 N N . ASN B 1 55 ? -14.391 -21 -15.828 1 97.75 55 ASN B N 1
ATOM 3032 C CA . ASN B 1 55 ? -13.367 -20.672 -16.812 1 97.75 55 ASN B CA 1
ATOM 3033 C C . ASN B 1 55 ? -13.945 -20.594 -18.219 1 97.75 55 ASN B C 1
ATOM 3035 O O . ASN B 1 55 ? -13.586 -19.703 -19 1 97.75 55 ASN B O 1
ATOM 3039 N N . ASP B 1 56 ? -14.828 -21.516 -18.547 1 97 56 ASP B N 1
ATOM 3040 C CA . ASP B 1 56 ? -15.477 -21.516 -19.859 1 97 56 ASP B CA 1
ATOM 3041 C C . ASP B 1 56 ? -16.25 -20.219 -20.094 1 97 56 ASP B C 1
ATOM 3043 O O . ASP B 1 56 ? -16.172 -19.641 -21.188 1 97 56 ASP B O 1
ATOM 3047 N N . THR B 1 57 ? -16.953 -19.781 -19.078 1 95.69 57 THR B N 1
ATOM 3048 C CA . THR B 1 57 ? -17.734 -18.562 -19.219 1 95.69 57 THR B CA 1
ATOM 3049 C C . THR B 1 57 ? -16.828 -17.328 -19.312 1 95.69 57 THR B C 1
ATOM 3051 O O . THR B 1 57 ? -17.172 -16.359 -19.969 1 95.69 57 THR B O 1
ATOM 3054 N N . ALA B 1 58 ? -15.68 -17.438 -18.703 1 96.75 58 ALA B N 1
ATOM 3055 C CA . ALA B 1 58 ? -14.781 -16.297 -18.594 1 96.75 58 ALA B CA 1
ATOM 3056 C C . ALA B 1 58 ? -13.805 -16.25 -19.766 1 96.75 58 ALA B C 1
ATOM 3058 O O . ALA B 1 58 ? -13.039 -15.289 -19.922 1 96.75 58 ALA B O 1
ATOM 3059 N N . GLY B 1 59 ? -13.781 -17.266 -20.594 1 96.94 59 GLY B N 1
ATOM 3060 C CA . GLY B 1 59 ? -12.844 -17.328 -21.703 1 96.94 59 GLY B CA 1
ATOM 3061 C C . GLY B 1 59 ? -11.438 -17.703 -21.281 1 96.94 59 GLY B C 1
ATOM 3062 O O . GLY B 1 59 ? -10.469 -17.328 -21.953 1 96.94 59 GLY B O 1
ATOM 3063 N N . VAL B 1 60 ? -11.312 -18.422 -20.203 1 97.94 60 VAL B N 1
ATOM 3064 C CA . VAL B 1 60 ? -10.031 -18.906 -19.703 1 97.94 60 VAL B CA 1
ATOM 3065 C C . VAL B 1 60 ? -9.797 -20.344 -20.188 1 97.94 60 VAL B C 1
ATOM 3067 O O . VAL B 1 60 ? -10.555 -21.25 -19.844 1 97.94 60 VAL B O 1
ATOM 3070 N N . GLN B 1 61 ? -8.797 -20.5 -20.984 1 98.12 61 GLN B N 1
ATOM 3071 C CA . GLN B 1 61 ? -8.5 -21.812 -21.531 1 98.12 61 GLN B CA 1
ATOM 3072 C C . GLN B 1 61 ? -7.766 -22.672 -20.516 1 98.12 61 GLN B C 1
ATOM 3074 O O . GLN B 1 61 ? -8.023 -23.875 -20.406 1 98.12 61 GLN B O 1
ATOM 3079 N N . LEU B 1 62 ? -6.863 -22.078 -19.844 1 98.56 62 LEU B N 1
ATOM 3080 C CA . LEU B 1 62 ? -6.066 -22.797 -18.859 1 98.56 62 LEU B CA 1
ATOM 3081 C C . LEU B 1 62 ? -5.859 -21.953 -17.594 1 98.56 62 LEU B C 1
ATOM 3083 O O . LEU B 1 62 ? -5.633 -20.75 -17.688 1 98.56 62 LEU B O 1
ATOM 3087 N N . GLN B 1 63 ? -5.965 -22.562 -16.453 1 98.75 63 GLN B N 1
ATOM 3088 C CA . GLN B 1 63 ? -5.75 -21.922 -15.164 1 98.75 63 GLN B CA 1
ATOM 3089 C C . GLN B 1 63 ? -4.637 -22.625 -14.383 1 98.75 63 GLN B C 1
ATOM 3091 O O . GLN B 1 63 ? -4.633 -23.859 -14.273 1 98.75 63 GLN B O 1
ATOM 3096 N N . MET B 1 64 ? -3.66 -21.844 -13.961 1 98.94 64 MET B N 1
ATOM 3097 C CA . MET B 1 64 ? -2.635 -22.375 -13.07 1 98.94 64 MET B CA 1
ATOM 3098 C C . MET B 1 64 ? -3.184 -22.547 -11.656 1 98.94 64 MET B C 1
ATOM 3100 O O . MET B 1 64 ? -3.68 -21.609 -11.055 1 98.94 64 MET B O 1
ATOM 3104 N N . LEU B 1 65 ? -3.086 -23.75 -11.125 1 98.81 65 LEU B N 1
ATOM 3105 C CA . LEU B 1 65 ? -3.508 -24.062 -9.766 1 98.81 65 LEU B CA 1
ATOM 3106 C C . LEU B 1 65 ? -2.354 -23.891 -8.781 1 98.81 65 LEU B C 1
ATOM 3108 O O . LEU B 1 65 ? -1.223 -24.281 -9.07 1 98.81 65 LEU B O 1
ATOM 3112 N N . SER B 1 66 ? -2.645 -23.234 -7.691 1 98.44 66 SER B N 1
ATOM 3113 C CA . SER B 1 66 ? -1.649 -23.125 -6.629 1 98.44 66 SER B CA 1
ATOM 3114 C C . SER B 1 66 ? -2.303 -23.172 -5.25 1 98.44 66 SER B C 1
ATOM 3116 O O . SER B 1 66 ? -3.4 -22.641 -5.062 1 98.44 66 SER B O 1
ATOM 3118 N N . ALA B 1 67 ? -1.748 -23.828 -4.332 1 97 67 ALA B N 1
ATOM 3119 C CA . ALA B 1 67 ? -2.111 -23.891 -2.92 1 97 67 ALA B CA 1
ATOM 3120 C C . ALA B 1 67 ? -0.875 -24.047 -2.041 1 97 67 ALA B C 1
ATOM 3122 O O . ALA B 1 67 ? 0.011 -24.859 -2.352 1 97 67 ALA B O 1
ATOM 3123 N N . ILE B 1 68 ? -0.799 -23.266 -1.048 1 95.88 68 ILE B N 1
ATOM 3124 C CA . ILE B 1 68 ? 0.316 -23.328 -0.109 1 95.88 68 ILE B CA 1
ATOM 3125 C C . ILE B 1 68 ? -0.215 -23.453 1.316 1 95.88 68 ILE B C 1
ATOM 3127 O O . ILE B 1 68 ? -0.105 -22.531 2.115 1 95.88 68 ILE B O 1
ATOM 3131 N N . PRO B 1 69 ? -0.746 -24.594 1.647 1 94.31 69 PRO B N 1
ATOM 3132 C CA . PRO B 1 69 ? -1.234 -24.766 3.018 1 94.31 69 PRO B CA 1
ATOM 3133 C C . PRO B 1 69 ? -0.128 -24.625 4.062 1 94.31 69 PRO B C 1
ATOM 3135 O O . PRO B 1 69 ? 0.966 -25.156 3.887 1 94.31 69 PRO B O 1
ATOM 3138 N N . PRO B 1 70 ? -0.435 -23.875 5.047 1 91.94 70 PRO B N 1
ATOM 3139 C CA . PRO B 1 70 ? 0.56 -23.75 6.117 1 91.94 70 PRO B CA 1
ATOM 3140 C C . PRO B 1 70 ? 0.757 -25.062 6.887 1 91.94 70 PRO B C 1
ATOM 3142 O O . PRO B 1 70 ? -0.085 -25.953 6.809 1 91.94 70 PRO B O 1
ATOM 3145 N N . GLY B 1 71 ? 1.893 -25.141 7.629 1 93.5 71 GLY B N 1
ATOM 3146 C CA . GLY B 1 71 ? 2.121 -26.297 8.477 1 93.5 71 GLY B CA 1
ATOM 3147 C C . GLY B 1 71 ? 3.234 -27.203 7.977 1 93.5 71 GLY B C 1
ATOM 3148 O O . GLY B 1 71 ? 4.152 -26.75 7.297 1 93.5 71 GLY B O 1
ATOM 3149 N N . PRO B 1 72 ? 3.113 -28.453 8.32 1 95.19 72 PRO B N 1
ATOM 3150 C CA . PRO B 1 72 ? 4.18 -29.391 7.961 1 95.19 72 PRO B CA 1
ATOM 3151 C C . PRO B 1 72 ? 4.25 -29.656 6.457 1 95.19 72 PRO B C 1
ATOM 3153 O O . PRO B 1 72 ? 3.24 -29.547 5.758 1 95.19 72 PRO B O 1
ATOM 3156 N N . VAL B 1 73 ? 5.383 -30.016 6.027 1 97.31 73 VAL B N 1
ATOM 3157 C CA . VAL B 1 73 ? 5.695 -30.188 4.613 1 97.31 73 VAL B CA 1
ATOM 3158 C C . VAL B 1 73 ? 4.812 -31.281 4.016 1 97.31 73 VAL B C 1
ATOM 3160 O O . VAL B 1 73 ? 4.445 -31.219 2.838 1 97.31 73 VAL B O 1
ATOM 3163 N N . GLU B 1 74 ? 4.367 -32.188 4.812 1 97.06 74 GLU B N 1
ATOM 3164 C CA . GLU B 1 74 ? 3.57 -33.312 4.32 1 97.06 74 GLU B CA 1
ATOM 3165 C C . GLU B 1 74 ? 2.242 -32.844 3.742 1 97.06 74 GLU B C 1
ATOM 3167 O O . GLU B 1 74 ? 1.785 -33.344 2.717 1 97.06 74 GLU B O 1
ATOM 3172 N N . GLY B 1 75 ? 1.623 -31.891 4.449 1 96.69 75 GLY B N 1
ATOM 3173 C CA . GLY B 1 75 ? 0.386 -31.328 3.93 1 96.69 75 GLY B CA 1
ATOM 3174 C C . GLY B 1 75 ? 0.562 -30.625 2.6 1 96.69 75 GLY B C 1
ATOM 3175 O O . GLY B 1 75 ? -0.282 -30.75 1.71 1 96.69 75 GLY B O 1
ATOM 3176 N N . LEU B 1 76 ? 1.615 -29.922 2.469 1 97.94 76 LEU B N 1
ATOM 3177 C CA . LEU B 1 76 ? 1.921 -29.219 1.231 1 97.94 76 LEU B CA 1
ATOM 3178 C C . LEU B 1 76 ? 2.203 -30.188 0.098 1 97.94 76 LEU B C 1
ATOM 3180 O O . LEU B 1 76 ? 1.741 -30 -1.028 1 97.94 76 LEU B O 1
ATOM 3184 N N . ARG B 1 77 ? 2.957 -31.281 0.402 1 97.94 77 ARG B N 1
ATOM 3185 C CA . ARG B 1 77 ? 3.26 -32.312 -0.601 1 97.94 77 ARG B CA 1
ATOM 3186 C C . ARG B 1 77 ? 1.988 -33 -1.083 1 97.94 77 ARG B C 1
ATOM 3188 O O . ARG B 1 77 ? 1.826 -33.25 -2.279 1 97.94 77 ARG B O 1
ATOM 3195 N N . GLN B 1 78 ? 1.107 -33.219 -0.137 1 97.69 78 GLN B N 1
ATOM 3196 C CA . GLN B 1 78 ? -0.181 -33.812 -0.504 1 97.69 78 GLN B CA 1
ATOM 3197 C C . GLN B 1 78 ? -0.969 -32.844 -1.409 1 97.69 78 GLN B C 1
ATOM 3199 O O . GLN B 1 78 ? -1.62 -33.312 -2.357 1 97.69 78 GLN B O 1
ATOM 3204 N N . SER B 1 79 ? -0.973 -31.672 -1.073 1 98.12 79 SER B N 1
ATOM 3205 C CA . SER B 1 79 ? -1.647 -30.656 -1.88 1 98.12 79 SER B CA 1
ATOM 3206 C C . SER B 1 79 ? -1.067 -30.594 -3.289 1 98.12 79 SER B C 1
ATOM 3208 O O . SER B 1 79 ? -1.811 -30.578 -4.27 1 98.12 79 SER B O 1
ATOM 3210 N N . ASN B 1 80 ? 0.271 -30.594 -3.416 1 98.75 80 ASN B N 1
ATOM 3211 C CA . ASN B 1 80 ? 0.92 -30.609 -4.723 1 98.75 80 ASN B CA 1
ATOM 3212 C C . ASN B 1 80 ? 0.533 -31.844 -5.527 1 98.75 80 ASN B C 1
ATOM 3214 O O . ASN B 1 80 ? 0.267 -31.75 -6.727 1 98.75 80 ASN B O 1
ATOM 3218 N N . ASP B 1 81 ? 0.503 -33 -4.832 1 98.56 81 ASP B N 1
ATOM 3219 C CA . ASP B 1 81 ? 0.13 -34.25 -5.504 1 98.56 81 ASP B CA 1
ATOM 3220 C C . ASP B 1 81 ? -1.289 -34.156 -6.062 1 98.56 81 ASP B C 1
ATOM 3222 O O . ASP B 1 81 ? -1.55 -34.625 -7.18 1 98.56 81 ASP B O 1
ATOM 3226 N N . TYR B 1 82 ? -2.146 -33.625 -5.277 1 98.44 82 TYR B N 1
ATOM 3227 C CA . TYR B 1 82 ? -3.525 -33.5 -5.727 1 98.44 82 TYR B CA 1
ATOM 3228 C C . TYR B 1 82 ? -3.617 -32.531 -6.906 1 98.44 82 TYR B C 1
ATOM 3230 O O . TYR B 1 82 ? -4.34 -32.781 -7.875 1 98.44 82 TYR B O 1
ATOM 3238 N N . GLY B 1 83 ? -2.904 -31.406 -6.84 1 98.62 83 GLY B N 1
ATOM 3239 C CA . GLY B 1 83 ? -2.84 -30.5 -7.98 1 98.62 83 GLY B CA 1
ATOM 3240 C C . GLY B 1 83 ? -2.34 -31.172 -9.242 1 98.62 83 GLY B C 1
ATOM 3241 O O . GLY B 1 83 ? -2.904 -30.984 -10.32 1 98.62 83 GLY B O 1
ATOM 3242 N N . ALA B 1 84 ? -1.297 -31.953 -9.07 1 98.56 84 ALA B N 1
ATOM 3243 C CA . ALA B 1 84 ? -0.747 -32.688 -10.203 1 98.56 84 ALA B CA 1
ATOM 3244 C C . ALA B 1 84 ? -1.782 -33.656 -10.789 1 98.56 84 ALA B C 1
ATOM 3246 O O . ALA B 1 84 ? -1.838 -33.844 -12.008 1 98.56 84 ALA B O 1
ATOM 3247 N N . GLN B 1 85 ? -2.529 -34.281 -9.922 1 98.38 85 GLN B N 1
ATOM 3248 C CA . GLN B 1 85 ? -3.602 -35.188 -10.375 1 98.38 85 GLN B CA 1
ATOM 3249 C C . GLN B 1 85 ? -4.613 -34.406 -11.227 1 98.38 85 GLN B C 1
ATOM 3251 O O . GLN B 1 85 ? -5.09 -34.938 -12.242 1 98.38 85 GLN B O 1
ATOM 3256 N N . MET B 1 86 ? -5.012 -33.219 -10.828 1 98.38 86 MET B N 1
ATOM 3257 C CA . MET B 1 86 ? -5.938 -32.375 -11.602 1 98.38 86 MET B CA 1
ATOM 3258 C C . MET B 1 86 ? -5.363 -32.062 -12.977 1 98.38 86 MET B C 1
ATOM 3260 O O . MET B 1 86 ? -6.086 -32.094 -13.969 1 98.38 86 MET B O 1
ATOM 3264 N N . VAL B 1 87 ? -4.062 -31.812 -13.039 1 98.25 87 VAL B N 1
ATOM 3265 C CA . VAL B 1 87 ? -3.406 -31.5 -14.297 1 98.25 87 VAL B CA 1
ATOM 3266 C C . VAL B 1 87 ? -3.428 -32.719 -15.211 1 98.25 87 VAL B C 1
ATOM 3268 O O . VAL B 1 87 ? -3.701 -32.594 -16.406 1 98.25 87 VAL B O 1
ATOM 3271 N N . ARG B 1 88 ? -3.168 -33.875 -14.68 1 97.5 88 ARG B N 1
ATOM 3272 C CA . ARG B 1 88 ? -3.189 -35.094 -15.484 1 97.5 88 ARG B CA 1
ATOM 3273 C C . ARG B 1 88 ? -4.59 -35.375 -16.031 1 97.5 88 ARG B C 1
ATOM 3275 O O . ARG B 1 88 ? -4.738 -35.844 -17.156 1 97.5 88 ARG B O 1
ATOM 3282 N N . GLN B 1 89 ? -5.547 -35.062 -15.234 1 97.56 89 GLN B N 1
ATOM 3283 C CA . GLN B 1 89 ? -6.926 -35.281 -15.648 1 97.56 89 GLN B CA 1
ATOM 3284 C C . GLN B 1 89 ? -7.359 -34.281 -16.719 1 97.56 89 GLN B C 1
ATOM 3286 O O . GLN B 1 89 ? -8.125 -34.625 -17.625 1 97.56 89 GLN B O 1
ATOM 3291 N N . TRP B 1 90 ? -6.941 -33.062 -16.625 1 97.88 90 TRP B N 1
ATOM 3292 C CA . TRP B 1 90 ? -7.293 -32 -17.562 1 97.88 90 TRP B CA 1
ATOM 3293 C C . TRP B 1 90 ? -6.047 -31.25 -18.031 1 97.88 90 TRP B C 1
ATOM 3295 O O . TRP B 1 90 ? -5.922 -30.047 -17.797 1 97.88 90 TRP B O 1
ATOM 3305 N N . PRO B 1 91 ? -5.18 -31.891 -18.797 1 97.31 91 PRO B N 1
ATOM 3306 C CA . PRO B 1 91 ? -3.857 -31.328 -19.109 1 97.31 91 PRO B CA 1
ATOM 3307 C C . PRO B 1 91 ? -3.936 -30.062 -19.969 1 97.31 91 PRO B C 1
ATOM 3309 O O . PRO B 1 91 ? -2.996 -29.266 -19.969 1 97.31 91 PRO B O 1
ATOM 3312 N N . GLY B 1 92 ? -4.984 -29.797 -20.656 1 97.5 92 GLY B N 1
ATOM 3313 C CA . GLY B 1 92 ? -5.145 -28.594 -21.453 1 97.5 92 GLY B CA 1
ATOM 3314 C C . GLY B 1 92 ? -5.891 -27.484 -20.734 1 97.5 92 GLY B C 1
ATOM 3315 O O . GLY B 1 92 ? -6.102 -26.406 -21.281 1 97.5 92 GLY B O 1
ATOM 3316 N N . ARG B 1 93 ? -6.32 -27.766 -19.453 1 98.19 93 ARG B N 1
ATOM 3317 C CA . ARG B 1 93 ? -7.207 -26.828 -18.781 1 98.19 93 ARG B CA 1
ATOM 3318 C C . ARG B 1 93 ? -6.605 -26.375 -17.453 1 98.19 93 ARG B C 1
ATOM 3320 O O . ARG B 1 93 ? -6.977 -25.328 -16.922 1 98.19 93 ARG B O 1
ATOM 3327 N N . PHE B 1 94 ? -5.746 -27.203 -16.922 1 98.69 94 PHE B N 1
ATOM 3328 C CA . PHE B 1 94 ? -5.086 -26.859 -15.664 1 98.69 94 PHE B CA 1
ATOM 3329 C C . PHE B 1 94 ? -3.572 -26.953 -15.805 1 98.69 94 PHE B C 1
ATOM 3331 O O . PHE B 1 94 ? -3.066 -27.797 -16.547 1 98.69 94 PHE B O 1
ATOM 3338 N N . GLY B 1 95 ? -2.838 -26.109 -15.227 1 98.75 95 GLY B N 1
ATOM 3339 C CA . GLY B 1 95 ? -1.435 -26.234 -14.867 1 98.75 95 GLY B CA 1
ATOM 3340 C C . GLY B 1 95 ? -1.194 -26.172 -13.375 1 98.75 95 GLY B C 1
ATOM 3341 O O . GLY B 1 95 ? -2.127 -25.953 -12.602 1 98.75 95 GLY B O 1
ATOM 3342 N N . LEU B 1 96 ? 0.052 -26.391 -12.992 1 98.88 96 LEU B N 1
ATOM 3343 C CA . LEU B 1 96 ? 0.351 -26.422 -11.562 1 98.88 96 LEU B CA 1
ATOM 3344 C C . LEU B 1 96 ? 1.521 -25.5 -11.234 1 98.88 96 LEU B C 1
ATOM 3346 O O . LEU B 1 96 ? 2.57 -25.562 -11.883 1 98.88 96 LEU B O 1
ATOM 3350 N N . LEU B 1 97 ? 1.329 -24.562 -10.375 1 98.94 97 LEU B N 1
ATOM 3351 C CA . LEU B 1 97 ? 2.389 -23.906 -9.617 1 98.94 97 LEU B CA 1
ATOM 3352 C C . LEU B 1 97 ? 2.572 -24.562 -8.25 1 98.94 97 LEU B C 1
ATOM 3354 O O . LEU B 1 97 ? 1.812 -24.297 -7.32 1 98.94 97 LEU B O 1
ATOM 3358 N N . ALA B 1 98 ? 3.549 -25.375 -8.195 1 98.88 98 ALA B N 1
ATOM 3359 C CA . ALA B 1 98 ? 3.713 -26.188 -7 1 98.88 98 ALA B CA 1
ATOM 3360 C C . ALA B 1 98 ? 4.133 -25.328 -5.805 1 98.88 98 ALA B C 1
ATOM 3362 O O . ALA B 1 98 ? 5.039 -24.516 -5.914 1 98.88 98 ALA B O 1
ATOM 3363 N N . GLY B 1 99 ? 3.416 -25.547 -4.68 1 98.75 99 GLY B N 1
ATOM 3364 C CA . GLY B 1 99 ? 3.766 -24.828 -3.463 1 98.75 99 GLY B CA 1
ATOM 3365 C C . GLY B 1 99 ? 5.105 -25.25 -2.889 1 98.75 99 GLY B C 1
ATOM 3366 O O . GLY B 1 99 ? 5.457 -26.438 -2.92 1 98.75 99 GLY B O 1
ATOM 3367 N N . LEU B 1 100 ? 5.828 -24.297 -2.387 1 98.88 100 LEU B N 1
ATOM 3368 C CA . LEU B 1 100 ? 7.137 -24.578 -1.812 1 98.88 100 LEU B CA 1
ATOM 3369 C C . LEU B 1 100 ? 7.145 -24.312 -0.312 1 98.88 100 LEU B C 1
ATOM 3371 O O . LEU B 1 100 ? 6.621 -23.297 0.14 1 98.88 100 LEU B O 1
ATOM 3375 N N . PRO B 1 101 ? 7.691 -25.234 0.493 1 98.56 101 PRO B N 1
ATOM 3376 C CA . PRO B 1 101 ? 7.848 -25 1.932 1 98.56 101 PRO B CA 1
ATOM 3377 C C . PRO B 1 101 ? 9.062 -24.141 2.266 1 98.56 101 PRO B C 1
ATOM 3379 O O . PRO B 1 101 ? 10.094 -24.656 2.705 1 98.56 101 PRO B O 1
ATOM 3382 N N . THR B 1 102 ? 8.969 -22.844 2.201 1 98.38 102 THR B N 1
ATOM 3383 C CA . THR B 1 102 ? 10.094 -21.922 2.182 1 98.38 102 THR B CA 1
ATOM 3384 C C . THR B 1 102 ? 10.617 -21.672 3.596 1 98.38 102 THR B C 1
ATOM 3386 O O . THR B 1 102 ? 11.539 -20.891 3.791 1 98.38 102 THR B O 1
ATOM 3389 N N . ASP B 1 103 ? 10.023 -22.328 4.605 1 98 103 ASP B N 1
ATOM 3390 C CA . ASP B 1 103 ? 10.555 -22.219 5.961 1 98 103 ASP B CA 1
ATOM 3391 C C . ASP B 1 103 ? 11.789 -23.078 6.145 1 98 103 ASP B C 1
ATOM 3393 O O . ASP B 1 103 ? 12.547 -22.906 7.105 1 98 103 ASP B O 1
ATOM 3397 N N . ASN B 1 104 ? 12 -24.031 5.18 1 98.06 104 ASN B N 1
ATOM 3398 C CA . ASN B 1 104 ? 13.102 -24.984 5.227 1 98.06 104 ASN B CA 1
ATOM 3399 C C . ASN B 1 104 ? 13.742 -25.172 3.855 1 98.06 104 ASN B C 1
ATOM 3401 O O . ASN B 1 104 ? 13.195 -25.891 3.006 1 98.06 104 ASN B O 1
ATOM 3405 N N . PRO B 1 105 ? 14.953 -24.641 3.641 1 98.44 105 PRO B N 1
ATOM 3406 C CA . PRO B 1 105 ? 15.586 -24.672 2.32 1 98.44 105 PRO B CA 1
ATOM 3407 C C . PRO B 1 105 ? 15.781 -26.094 1.794 1 98.44 105 PRO B C 1
ATOM 3409 O O . PRO B 1 105 ? 15.562 -26.344 0.608 1 98.44 105 PRO B O 1
ATOM 3412 N N . ASP B 1 106 ? 16.188 -27 2.682 1 98.5 106 ASP B N 1
ATOM 3413 C CA . ASP B 1 106 ? 16.391 -28.375 2.24 1 98.5 106 ASP B CA 1
ATOM 3414 C C . ASP B 1 106 ? 15.094 -29.016 1.762 1 98.5 106 ASP B C 1
ATOM 3416 O O . ASP B 1 106 ? 15.062 -29.656 0.712 1 98.5 106 ASP B O 1
ATOM 3420 N N . ALA B 1 107 ? 14.055 -28.844 2.527 1 98.5 107 ALA B N 1
ATOM 3421 C CA . ALA B 1 107 ? 12.742 -29.359 2.137 1 98.5 107 ALA B CA 1
ATOM 3422 C C . ALA B 1 107 ? 12.266 -28.719 0.833 1 98.5 107 ALA B C 1
ATOM 3424 O O . ALA B 1 107 ? 11.641 -29.391 0.005 1 98.5 107 ALA B O 1
ATOM 3425 N N . CYS B 1 108 ? 12.523 -27.5 0.673 1 98.38 108 CYS B N 1
ATOM 3426 C CA . CYS B 1 108 ? 12.164 -26.781 -0.541 1 98.38 108 CYS B CA 1
ATOM 3427 C C . CYS B 1 108 ? 12.867 -27.359 -1.757 1 98.38 108 CYS B C 1
ATOM 3429 O O . CYS B 1 108 ? 12.242 -27.625 -2.781 1 98.38 108 CYS B O 1
ATOM 3431 N N . LEU B 1 109 ? 14.195 -27.562 -1.622 1 98.75 109 LEU B N 1
ATOM 3432 C CA . LEU B 1 109 ? 14.984 -28.109 -2.719 1 98.75 109 LEU B CA 1
ATOM 3433 C C . LEU B 1 109 ? 14.516 -29.516 -3.076 1 98.75 109 LEU B C 1
ATOM 3435 O O . LEU B 1 109 ? 14.406 -29.859 -4.258 1 98.75 109 LEU B O 1
ATOM 3439 N N . GLU B 1 110 ? 14.211 -30.281 -2.055 1 98.56 110 GLU B N 1
ATOM 3440 C CA . GLU B 1 110 ? 13.688 -31.625 -2.291 1 98.56 110 GLU B CA 1
ATOM 3441 C C . GLU B 1 110 ? 12.352 -31.578 -3.031 1 98.56 110 GLU B C 1
ATOM 3443 O O . GLU B 1 110 ? 12.117 -32.375 -3.945 1 98.56 110 GLU B O 1
ATOM 3448 N N . GLU B 1 111 ? 11.508 -30.656 -2.598 1 98.62 111 GLU B N 1
ATOM 3449 C CA . GLU B 1 111 ? 10.195 -30.562 -3.225 1 98.62 111 GLU B CA 1
ATOM 3450 C C . GLU B 1 111 ? 10.312 -30.078 -4.668 1 98.62 111 GLU B C 1
ATOM 3452 O O . GLU B 1 111 ? 9.594 -30.562 -5.547 1 98.62 111 GLU B O 1
ATOM 3457 N N . ILE B 1 112 ? 11.211 -29.156 -4.953 1 98.81 112 ILE B N 1
ATOM 3458 C CA . ILE B 1 112 ? 11.461 -28.688 -6.312 1 98.81 112 ILE B CA 1
ATOM 3459 C C . ILE B 1 112 ? 11.852 -29.859 -7.207 1 98.81 112 ILE B C 1
ATOM 3461 O O . ILE B 1 112 ? 11.32 -30.016 -8.312 1 98.81 112 ILE B O 1
ATOM 3465 N N . GLN B 1 113 ? 12.711 -30.688 -6.695 1 98.31 113 GLN B N 1
ATOM 3466 C CA . GLN B 1 113 ? 13.141 -31.859 -7.457 1 98.31 113 GLN B CA 1
ATOM 3467 C C . GLN B 1 113 ? 11.984 -32.844 -7.664 1 98.31 113 GLN B C 1
ATOM 3469 O O . GLN B 1 113 ? 11.766 -33.312 -8.773 1 98.31 113 GLN B O 1
ATOM 3474 N N . ARG B 1 114 ? 11.266 -33.031 -6.664 1 98.19 114 ARG B N 1
ATOM 3475 C CA . ARG B 1 114 ? 10.18 -34 -6.691 1 98.19 114 ARG B CA 1
ATOM 3476 C C . ARG B 1 114 ? 9.102 -33.594 -7.695 1 98.19 114 ARG B C 1
ATOM 3478 O O . ARG B 1 114 ? 8.68 -34.406 -8.523 1 98.19 114 ARG B O 1
ATOM 3485 N N . VAL B 1 115 ? 8.688 -32.406 -7.734 1 98.62 115 VAL B N 1
ATOM 3486 C CA . VAL B 1 115 ? 7.531 -31.953 -8.508 1 98.62 115 VAL B CA 1
ATOM 3487 C C . VAL B 1 115 ? 7.938 -31.703 -9.953 1 98.62 115 VAL B C 1
ATOM 3489 O O . VAL B 1 115 ? 7.094 -31.391 -10.805 1 98.62 115 VAL B O 1
ATOM 3492 N N . THR B 1 116 ? 9.25 -31.844 -10.281 1 98.06 116 THR B N 1
ATOM 3493 C CA . THR B 1 116 ? 9.719 -31.641 -11.648 1 98.06 116 THR B CA 1
ATOM 3494 C C . THR B 1 116 ? 10.312 -32.938 -12.211 1 98.06 116 THR B C 1
ATOM 3496 O O . THR B 1 116 ? 10.836 -32.938 -13.32 1 98.06 116 THR B O 1
ATOM 3499 N N . ASP B 1 117 ? 10.258 -33.969 -11.453 1 96.94 117 ASP B N 1
ATOM 3500 C CA . ASP B 1 117 ? 10.805 -35.25 -11.875 1 96.94 117 ASP B CA 1
ATOM 3501 C C . ASP B 1 117 ? 9.805 -36.031 -12.727 1 96.94 117 ASP B C 1
ATOM 3503 O O . ASP B 1 117 ? 8.914 -36.688 -12.188 1 96.94 117 ASP B O 1
ATOM 3507 N N . ARG B 1 118 ? 10.055 -36.156 -13.953 1 93.75 118 ARG B N 1
ATOM 3508 C CA . ARG B 1 118 ? 9.141 -36.781 -14.906 1 93.75 118 ARG B CA 1
ATOM 3509 C C . ARG B 1 118 ? 9.023 -38.281 -14.656 1 93.75 118 ARG B C 1
ATOM 3511 O O . ARG B 1 118 ? 8.102 -38.938 -15.156 1 93.75 118 ARG B O 1
ATOM 3518 N N . LYS B 1 119 ? 9.953 -38.781 -13.883 1 94.56 119 LYS B N 1
ATOM 3519 C CA . LYS B 1 119 ? 9.938 -40.219 -13.625 1 94.56 119 LYS B CA 1
ATOM 3520 C C . LYS B 1 119 ? 9.039 -40.562 -12.445 1 94.56 119 LYS B C 1
ATOM 3522 O O . LYS B 1 119 ? 8.75 -41.75 -12.188 1 94.56 119 LYS B O 1
ATOM 3527 N N . SER B 1 120 ? 8.656 -39.531 -11.82 1 90.62 120 SER B N 1
ATOM 3528 C CA . SER B 1 120 ? 7.785 -39.719 -10.672 1 90.62 120 SER B CA 1
ATOM 3529 C C . SER B 1 120 ? 6.371 -40.094 -11.102 1 90.62 120 SER B C 1
ATOM 3531 O O . SER B 1 120 ? 5.895 -39.625 -12.141 1 90.62 120 SER B O 1
ATOM 3533 N N . GLU B 1 121 ? 5.703 -40.938 -10.289 1 89.62 121 GLU B N 1
ATOM 3534 C CA . GLU B 1 121 ? 4.336 -41.344 -10.57 1 89.62 121 GLU B CA 1
ATOM 3535 C C . GLU B 1 121 ? 3.383 -40.156 -10.609 1 89.62 121 GLU B C 1
ATOM 3537 O O . GLU B 1 121 ? 2.457 -40.125 -11.422 1 89.62 121 GLU B O 1
ATOM 3542 N N . HIS B 1 122 ? 3.596 -39.188 -9.82 1 92.31 122 HIS B N 1
ATOM 3543 C CA . HIS B 1 122 ? 2.688 -38.062 -9.688 1 92.31 122 HIS B CA 1
ATOM 3544 C C . HIS B 1 122 ? 2.99 -37 -10.719 1 92.31 122 HIS B C 1
ATOM 3546 O O . HIS B 1 122 ? 2.119 -36.188 -11.055 1 92.31 122 HIS B O 1
ATOM 3552 N N . TYR B 1 123 ? 4.133 -36.938 -11.266 1 97.12 123 TYR B N 1
ATOM 3553 C CA . TYR B 1 123 ? 4.566 -35.781 -12.039 1 97.12 123 TYR B CA 1
ATOM 3554 C C . TYR B 1 123 ? 5.047 -36.188 -13.422 1 97.12 123 TYR B C 1
ATOM 3556 O O . TYR B 1 123 ? 6.105 -35.75 -13.883 1 97.12 123 TYR B O 1
ATOM 3564 N N . ARG B 1 124 ? 4.316 -37.156 -14.008 1 95.25 124 ARG B N 1
ATOM 3565 C CA . ARG B 1 124 ? 4.516 -37.406 -15.43 1 95.25 124 ARG B CA 1
ATOM 3566 C C . ARG B 1 124 ? 4.41 -36.125 -16.234 1 95.25 124 ARG B C 1
ATOM 3568 O O . ARG B 1 124 ? 5.09 -35.969 -17.25 1 95.25 124 ARG B O 1
ATOM 3575 N N . ILE B 1 125 ? 3.496 -35.312 -15.773 1 97.5 125 ILE B N 1
ATOM 3576 C CA . ILE B 1 125 ? 3.482 -33.906 -16.188 1 97.5 125 ILE B CA 1
ATOM 3577 C C . ILE B 1 125 ? 4.078 -33.031 -15.07 1 97.5 125 ILE B C 1
ATOM 3579 O O . ILE B 1 125 ? 3.465 -32.875 -14.023 1 97.5 125 ILE B O 1
ATOM 3583 N N . PRO B 1 126 ? 5.219 -32.469 -15.312 1 98.19 126 PRO B N 1
ATOM 3584 C CA . PRO B 1 126 ? 5.879 -31.688 -14.273 1 98.19 126 PRO B CA 1
ATOM 3585 C C . PRO B 1 126 ? 5.113 -30.406 -13.922 1 98.19 126 PRO B C 1
ATOM 3587 O O . PRO B 1 126 ? 4.34 -29.906 -14.742 1 98.19 126 PRO B O 1
ATOM 3590 N N . ALA B 1 127 ? 5.332 -29.953 -12.688 1 98.69 127 ALA B N 1
ATOM 3591 C CA . ALA B 1 127 ? 4.836 -28.625 -12.336 1 98.69 127 ALA B CA 1
ATOM 3592 C C . ALA B 1 127 ? 5.32 -27.578 -13.336 1 98.69 127 ALA B C 1
ATOM 3594 O O . ALA B 1 127 ? 6.461 -27.641 -13.805 1 98.69 127 ALA B O 1
ATOM 3595 N N . ASP B 1 128 ? 4.441 -26.641 -13.695 1 98.81 128 ASP B N 1
ATOM 3596 C CA . ASP B 1 128 ? 4.758 -25.625 -14.68 1 98.81 128 ASP B CA 1
ATOM 3597 C C . ASP B 1 128 ? 5.602 -24.5 -14.062 1 98.81 128 ASP B C 1
ATOM 3599 O O . ASP B 1 128 ? 6.281 -23.766 -14.781 1 98.81 128 ASP B O 1
ATOM 3603 N N . GLY B 1 129 ? 5.547 -24.281 -12.812 1 98.88 129 GLY B N 1
ATOM 3604 C CA . GLY B 1 129 ? 6.23 -23.297 -12 1 98.88 129 GLY B CA 1
ATOM 3605 C C . GLY B 1 129 ? 6.027 -23.5 -10.508 1 98.88 129 GLY B C 1
ATOM 3606 O O . GLY B 1 129 ? 5.719 -24.609 -10.07 1 98.88 129 GLY B O 1
ATOM 3607 N N . PHE B 1 130 ? 6.234 -22.438 -9.789 1 98.94 130 PHE B N 1
ATOM 3608 C CA . PHE B 1 130 ? 6.191 -22.594 -8.344 1 98.94 130 PHE B CA 1
ATOM 3609 C C . PHE B 1 130 ? 5.391 -21.469 -7.703 1 98.94 130 PHE B C 1
ATOM 3611 O O . PHE B 1 130 ? 5.25 -20.391 -8.281 1 98.94 130 PHE B O 1
ATOM 3618 N N . ALA B 1 131 ? 4.797 -21.766 -6.574 1 98.81 131 ALA B N 1
ATOM 3619 C CA . ALA B 1 131 ? 4.098 -20.781 -5.754 1 98.81 131 ALA B CA 1
ATOM 3620 C C . ALA B 1 131 ? 4.699 -20.703 -4.355 1 98.81 131 ALA B C 1
ATOM 3622 O O . ALA B 1 131 ? 5.066 -21.719 -3.775 1 98.81 131 ALA B O 1
ATOM 3623 N N . THR B 1 132 ? 4.828 -19.516 -3.871 1 98.69 132 THR B N 1
ATOM 3624 C CA . THR B 1 132 ? 5.32 -19.281 -2.518 1 98.69 132 THR B CA 1
ATOM 3625 C C . THR B 1 132 ? 4.387 -18.344 -1.759 1 98.69 132 THR B C 1
ATOM 3627 O O . THR B 1 132 ? 3.629 -17.578 -2.369 1 98.69 132 THR B O 1
ATOM 3630 N N . SER B 1 133 ? 4.422 -18.5 -0.453 1 97.94 133 SER B N 1
ATOM 3631 C CA . SER B 1 133 ? 3.824 -17.5 0.417 1 97.94 133 SER B CA 1
ATOM 3632 C C . SER B 1 133 ? 4.855 -16.453 0.845 1 97.94 133 SER B C 1
ATOM 3634 O O . SER B 1 133 ? 6.031 -16.781 1.017 1 97.94 133 SER B O 1
ATOM 3636 N N . THR B 1 134 ? 4.461 -15.258 1.02 1 98.25 134 THR B N 1
ATOM 3637 C CA . THR B 1 134 ? 5.352 -14.211 1.492 1 98.25 134 THR B CA 1
ATOM 3638 C C . THR B 1 134 ? 6.051 -14.633 2.781 1 98.25 134 THR B C 1
ATOM 3640 O O . THR B 1 134 ? 7.254 -14.422 2.938 1 98.25 134 THR B O 1
ATOM 3643 N N . VAL B 1 135 ? 5.266 -15.156 3.688 1 96.81 135 VAL B N 1
ATOM 3644 C CA . VAL B 1 135 ? 5.742 -15.719 4.945 1 96.81 135 VAL B CA 1
ATOM 3645 C C . VAL B 1 135 ? 5.199 -17.141 5.117 1 96.81 135 VAL B C 1
ATOM 3647 O O . VAL B 1 135 ? 3.982 -17.344 5.113 1 96.81 135 VAL B O 1
ATOM 3650 N N . TYR B 1 136 ? 6.031 -18.062 5.176 1 97 136 TYR B N 1
ATOM 3651 C CA . TYR B 1 136 ? 5.645 -19.453 5.371 1 97 136 TYR B CA 1
ATOM 3652 C C . TYR B 1 136 ? 6.133 -19.969 6.723 1 97 136 TYR B C 1
ATOM 3654 O O . TYR B 1 136 ? 7.34 -20.047 6.965 1 97 136 TYR B O 1
ATOM 3662 N N . ASN B 1 137 ? 5.227 -20.344 7.582 1 96.06 137 ASN B N 1
ATOM 3663 C CA . ASN B 1 137 ? 5.535 -20.797 8.938 1 96.06 137 ASN B CA 1
ATOM 3664 C C . ASN B 1 137 ? 6.48 -19.828 9.648 1 96.06 137 ASN B C 1
ATOM 3666 O O . ASN B 1 137 ? 7.469 -20.25 10.25 1 96.06 137 ASN B O 1
ATOM 3670 N N . GLY B 1 138 ? 6.254 -18.578 9.43 1 94.94 138 GLY B N 1
ATOM 3671 C CA . GLY B 1 138 ? 6.984 -17.547 10.148 1 94.94 138 GLY B CA 1
ATOM 3672 C C . GLY B 1 138 ? 8.242 -17.094 9.422 1 94.94 138 GLY B C 1
ATOM 3673 O O . GLY B 1 138 ? 8.898 -16.125 9.844 1 94.94 138 GLY B O 1
ATOM 3674 N N . VAL B 1 139 ? 8.586 -17.688 8.328 1 97.12 139 VAL B N 1
ATOM 3675 C CA . VAL B 1 139 ? 9.812 -17.344 7.609 1 97.12 139 VAL B CA 1
ATOM 3676 C C . VAL B 1 139 ? 9.477 -16.531 6.363 1 97.12 139 VAL B C 1
ATOM 3678 O O . VAL B 1 139 ? 8.711 -16.984 5.504 1 97.12 139 VAL B O 1
ATOM 3681 N N . SER B 1 140 ? 10.086 -15.336 6.254 1 97.75 140 SER B N 1
ATOM 3682 C CA . SER B 1 140 ? 9.875 -14.438 5.125 1 97.75 140 SER B CA 1
ATOM 3683 C C . SER B 1 140 ? 10.688 -14.875 3.91 1 97.75 140 SER B C 1
ATOM 3685 O O . SER B 1 140 ? 11.781 -15.414 4.051 1 97.75 140 SER B O 1
ATOM 3687 N N . LEU B 1 141 ? 10.195 -14.555 2.758 1 98.62 141 LEU B N 1
ATOM 3688 C CA . LEU B 1 141 ? 10.906 -14.852 1.519 1 98.62 141 LEU B CA 1
ATOM 3689 C C . LEU B 1 141 ? 12.203 -14.055 1.438 1 98.62 141 LEU B C 1
ATOM 3691 O O . LEU B 1 141 ? 13.07 -14.352 0.609 1 98.62 141 LEU B O 1
ATOM 3695 N N . ALA B 1 142 ? 12.336 -13.062 2.258 1 97.94 142 ALA B N 1
ATOM 3696 C CA . ALA B 1 142 ? 13.555 -12.25 2.264 1 97.94 142 ALA B CA 1
ATOM 3697 C C . ALA B 1 142 ? 14.633 -12.883 3.133 1 97.94 142 ALA B C 1
ATOM 3699 O O . ALA B 1 142 ? 15.766 -12.398 3.174 1 97.94 142 ALA B O 1
ATOM 3700 N N . ASP B 1 143 ? 14.336 -13.914 3.812 1 98.06 143 ASP B N 1
ATOM 3701 C CA . ASP B 1 143 ? 15.289 -14.555 4.715 1 98.06 143 ASP B CA 1
ATOM 3702 C C . ASP B 1 143 ? 16.5 -15.094 3.947 1 98.06 143 ASP B C 1
ATOM 3704 O O . ASP B 1 143 ? 16.344 -15.867 3.002 1 98.06 143 ASP B O 1
ATOM 3708 N N . PRO B 1 144 ? 17.672 -14.766 4.379 1 97.12 144 PRO B N 1
ATOM 3709 C CA . PRO B 1 144 ? 18.891 -15.164 3.658 1 97.12 144 PRO B CA 1
ATOM 3710 C C . PRO B 1 144 ? 19.078 -16.688 3.611 1 97.12 144 PRO B C 1
ATOM 3712 O O . PRO B 1 144 ? 19.781 -17.188 2.738 1 97.12 144 PRO B O 1
ATOM 3715 N N . ARG B 1 145 ? 18.5 -17.438 4.488 1 97.81 145 ARG B N 1
ATOM 3716 C CA . ARG B 1 145 ? 18.625 -18.891 4.496 1 97.81 145 ARG B CA 1
ATOM 3717 C C . ARG B 1 145 ? 18.078 -19.5 3.207 1 97.81 145 ARG B C 1
ATOM 3719 O O . ARG B 1 145 ? 18.391 -20.641 2.869 1 97.81 145 ARG B O 1
ATOM 3726 N N . LEU B 1 146 ? 17.266 -18.703 2.43 1 98.75 146 LEU B N 1
ATOM 3727 C CA . LEU B 1 146 ? 16.609 -19.219 1.237 1 98.75 146 LEU B CA 1
ATOM 3728 C C . LEU B 1 146 ? 17.5 -19.078 0.012 1 98.75 146 LEU B C 1
ATOM 3730 O O . LEU B 1 146 ? 17.125 -19.484 -1.089 1 98.75 146 LEU B O 1
ATOM 3734 N N . ARG B 1 147 ? 18.672 -18.578 0.128 1 98.5 147 ARG B N 1
ATOM 3735 C CA . ARG B 1 147 ? 19.562 -18.312 -1.004 1 98.5 147 ARG B CA 1
ATOM 3736 C C . ARG B 1 147 ? 19.766 -19.547 -1.855 1 98.5 147 ARG B C 1
ATOM 3738 O O . ARG B 1 147 ? 19.656 -19.5 -3.082 1 98.5 147 ARG B O 1
ATOM 3745 N N . PRO B 1 148 ? 20.016 -20.766 -1.236 1 98.81 148 PRO B N 1
ATOM 3746 C CA . PRO B 1 148 ? 20.172 -21.953 -2.084 1 98.81 148 PRO B CA 1
ATOM 3747 C C . PRO B 1 148 ? 18.938 -22.266 -2.908 1 98.81 148 PRO B C 1
ATOM 3749 O O . PRO B 1 148 ? 19.047 -22.797 -4.023 1 98.81 148 PRO B O 1
ATOM 3752 N N . VAL B 1 149 ? 17.797 -21.953 -2.35 1 98.94 149 VAL B N 1
ATOM 3753 C CA . VAL B 1 149 ? 16.547 -22.172 -3.064 1 98.94 149 VAL B CA 1
ATOM 3754 C C . VAL B 1 149 ? 16.469 -21.234 -4.266 1 98.94 149 VAL B C 1
ATOM 3756 O O . VAL B 1 149 ? 16.156 -21.672 -5.379 1 98.94 149 VAL B O 1
ATOM 3759 N N . TRP B 1 150 ? 16.781 -19.969 -4.07 1 98.88 150 TRP B N 1
ATOM 3760 C CA . TRP B 1 150 ? 16.781 -19 -5.16 1 98.88 150 TRP B CA 1
ATOM 3761 C C . TRP B 1 150 ? 17.781 -19.391 -6.242 1 98.88 150 TRP B C 1
ATOM 3763 O O . TRP B 1 150 ? 17.5 -19.266 -7.434 1 98.88 150 TRP B O 1
ATOM 3773 N N . GLU B 1 151 ? 18.922 -19.875 -5.797 1 98.81 151 GLU B N 1
ATOM 3774 C CA . GLU B 1 151 ? 19.922 -20.328 -6.746 1 98.81 151 GLU B CA 1
ATOM 3775 C C . GLU B 1 151 ? 19.375 -21.438 -7.645 1 98.81 151 GLU B C 1
ATOM 3777 O O . GLU B 1 151 ? 19.562 -21.391 -8.867 1 98.81 151 GLU B O 1
ATOM 3782 N N . GLU B 1 152 ? 18.75 -22.359 -7.066 1 98.88 152 GLU B N 1
ATOM 3783 C CA . GLU B 1 152 ? 18.172 -23.469 -7.82 1 98.88 152 GLU B CA 1
ATOM 3784 C C . GLU B 1 152 ? 17.094 -22.984 -8.773 1 98.88 152 GLU B C 1
ATOM 3786 O O . GLU B 1 152 ? 17.078 -23.359 -9.953 1 98.88 152 GLU B O 1
ATOM 3791 N N . LEU B 1 153 ? 16.203 -22.141 -8.32 1 98.94 153 LEU B N 1
ATOM 3792 C CA . LEU B 1 153 ? 15.117 -21.609 -9.141 1 98.94 153 LEU B CA 1
ATOM 3793 C C . LEU B 1 153 ? 15.656 -20.75 -10.273 1 98.94 153 LEU B C 1
ATOM 3795 O O . LEU B 1 153 ? 15.094 -20.719 -11.367 1 98.94 153 LEU B O 1
ATOM 3799 N N . HIS B 1 154 ? 16.734 -20.062 -9.953 1 98.81 154 HIS B N 1
ATOM 3800 C CA . HIS B 1 154 ? 17.406 -19.266 -10.969 1 98.81 154 HIS B CA 1
ATOM 3801 C C . HIS B 1 154 ? 17.984 -20.156 -12.07 1 98.81 154 HIS B C 1
ATOM 3803 O O . HIS B 1 154 ? 17.812 -19.859 -13.258 1 98.81 154 HIS B O 1
ATOM 3809 N N . THR B 1 155 ? 18.672 -21.188 -11.672 1 98.56 155 THR B N 1
ATOM 3810 C CA . THR B 1 155 ? 19.25 -22.125 -12.625 1 98.56 155 THR B CA 1
ATOM 3811 C C . THR B 1 155 ? 18.172 -22.719 -13.539 1 98.56 155 THR B C 1
ATOM 3813 O O . THR B 1 155 ? 18.391 -22.891 -14.734 1 98.56 155 THR B O 1
ATOM 3816 N N . ARG B 1 156 ? 17.016 -22.875 -13.055 1 98.25 156 ARG B N 1
ATOM 3817 C CA . ARG B 1 156 ? 15.898 -23.484 -13.781 1 98.25 156 ARG B CA 1
ATOM 3818 C C . ARG B 1 156 ? 15.133 -22.422 -14.578 1 98.25 156 ARG B C 1
ATOM 3820 O O . ARG B 1 156 ? 14.203 -22.766 -15.312 1 98.25 156 ARG B O 1
ATOM 3827 N N . ARG B 1 157 ? 15.477 -21.172 -14.383 1 98.56 157 ARG B N 1
ATOM 3828 C CA . ARG B 1 157 ? 14.727 -20.062 -14.977 1 98.56 157 ARG B CA 1
ATOM 3829 C C . ARG B 1 157 ? 13.234 -20.188 -14.656 1 98.56 157 ARG B C 1
ATOM 3831 O O . ARG B 1 157 ? 12.398 -20.078 -15.547 1 98.56 157 ARG B O 1
ATOM 3838 N N . ALA B 1 158 ? 12.977 -20.406 -13.398 1 98.81 158 ALA B N 1
ATOM 3839 C CA . ALA B 1 158 ? 11.641 -20.75 -12.93 1 98.81 158 ALA B CA 1
ATOM 3840 C C . ALA B 1 158 ? 10.727 -19.531 -12.883 1 98.81 158 ALA B C 1
ATOM 3842 O O . ALA B 1 158 ? 11.203 -18.406 -12.75 1 98.81 158 ALA B O 1
ATOM 3843 N N . VAL B 1 159 ? 9.438 -19.781 -13.07 1 98.94 159 VAL B N 1
ATOM 3844 C CA . VAL B 1 159 ? 8.391 -18.812 -12.727 1 98.94 159 VAL B CA 1
ATOM 3845 C C . VAL B 1 159 ? 7.934 -19.031 -11.289 1 98.94 159 VAL B C 1
ATOM 3847 O O . VAL B 1 159 ? 7.586 -20.156 -10.906 1 98.94 159 VAL B O 1
ATOM 3850 N N . VAL B 1 160 ? 7.965 -17.984 -10.492 1 98.94 160 VAL B N 1
ATOM 3851 C CA . VAL B 1 160 ? 7.578 -18.062 -9.086 1 98.94 160 VAL B CA 1
ATOM 3852 C C . VAL B 1 160 ? 6.469 -17.047 -8.805 1 98.94 160 VAL B C 1
ATOM 3854 O O . VAL B 1 160 ? 6.688 -15.844 -8.883 1 98.94 160 VAL B O 1
ATOM 3857 N N . HIS B 1 161 ? 5.297 -17.562 -8.531 1 98.94 161 HIS B N 1
ATOM 3858 C CA . HIS B 1 161 ? 4.184 -16.734 -8.094 1 98.94 161 HIS B CA 1
ATOM 3859 C C . HIS B 1 161 ? 4.234 -16.5 -6.586 1 98.94 161 HIS B C 1
ATOM 3861 O O . HIS B 1 161 ? 4.25 -17.453 -5.805 1 98.94 161 HIS B O 1
ATOM 3867 N N . ILE B 1 162 ? 4.293 -15.266 -6.184 1 98.81 162 ILE B N 1
ATOM 3868 C CA . ILE B 1 162 ? 4.355 -14.914 -4.77 1 98.81 162 ILE B CA 1
ATOM 3869 C C . ILE B 1 162 ? 2.967 -14.508 -4.277 1 98.81 162 ILE B C 1
ATOM 3871 O O . ILE B 1 162 ? 2.402 -13.516 -4.73 1 98.81 162 ILE B O 1
ATOM 3875 N N . HIS B 1 163 ? 2.453 -15.258 -3.408 1 98.31 163 HIS B N 1
ATOM 3876 C CA . HIS B 1 163 ? 1.137 -15.016 -2.826 1 98.31 163 HIS B CA 1
ATOM 3877 C C . HIS B 1 163 ? 1.248 -14.609 -1.362 1 98.31 163 HIS B C 1
ATOM 3879 O O . HIS B 1 163 ? 2.043 -15.18 -0.612 1 98.31 163 HIS B O 1
ATOM 3885 N N . PRO B 1 164 ? 0.49 -13.625 -0.938 1 97.56 164 PRO B N 1
ATOM 3886 C CA . PRO B 1 164 ? 0.523 -13.203 0.465 1 97.56 164 PRO B CA 1
ATOM 3887 C C . PRO B 1 164 ? -0.114 -14.234 1.401 1 97.56 164 PRO B C 1
ATOM 3889 O O . PRO B 1 164 ? -0.747 -15.188 0.94 1 97.56 164 PRO B O 1
ATOM 3892 N N . ASN B 1 165 ? 0.157 -14.023 2.674 1 90.69 165 ASN B N 1
ATOM 3893 C CA . ASN B 1 165 ? -0.453 -14.852 3.707 1 90.69 165 ASN B CA 1
ATOM 3894 C C . ASN B 1 165 ? -1.883 -14.414 4.008 1 90.69 165 ASN B C 1
ATOM 3896 O O . ASN B 1 165 ? -2.102 -13.531 4.84 1 90.69 165 ASN B O 1
ATOM 3900 N N . ALA B 1 166 ? -2.828 -15.094 3.508 1 87.12 166 ALA B N 1
ATOM 3901 C CA . ALA B 1 166 ? -4.234 -14.719 3.641 1 87.12 166 ALA B CA 1
ATOM 3902 C C . ALA B 1 166 ? -4.785 -15.133 5.004 1 87.12 166 ALA B C 1
ATOM 3904 O O . ALA B 1 166 ? -5.883 -14.719 5.387 1 87.12 166 ALA B O 1
ATOM 3905 N N . LEU B 1 167 ? -4.016 -15.891 5.75 1 83.81 167 LEU B N 1
ATOM 3906 C CA . LEU B 1 167 ? -4.477 -16.422 7.027 1 83.81 167 LEU B CA 1
ATOM 3907 C C . LEU B 1 167 ? -3.875 -15.633 8.188 1 83.81 167 LEU B C 1
ATOM 3909 O O . LEU B 1 167 ? -3.914 -16.078 9.336 1 83.81 167 LEU B O 1
ATOM 3913 N N . ALA B 1 168 ? -3.312 -14.492 7.84 1 88.12 168 ALA B N 1
ATOM 3914 C CA . ALA B 1 168 ? -2.803 -13.617 8.891 1 88.12 168 ALA B CA 1
ATOM 3915 C C . ALA B 1 168 ? -3.93 -13.141 9.805 1 88.12 168 ALA B C 1
ATOM 3917 O O . ALA B 1 168 ? -5.098 -13.133 9.406 1 88.12 168 ALA B O 1
ATOM 3918 N N . PRO B 1 169 ? -3.578 -12.812 11.039 1 91.81 169 PRO B N 1
ATOM 3919 C CA . PRO B 1 169 ? -4.605 -12.328 11.961 1 91.81 169 PRO B CA 1
ATOM 3920 C C . PRO B 1 169 ? -5.332 -11.094 11.438 1 91.81 169 PRO B C 1
ATOM 3922 O O . PRO B 1 169 ? -4.734 -10.266 10.75 1 91.81 169 PRO B O 1
ATOM 3925 N N . PRO B 1 170 ? -6.605 -11.023 11.789 1 95.38 170 PRO B N 1
ATOM 3926 C CA . PRO B 1 170 ? -7.363 -9.836 11.391 1 95.38 170 PRO B CA 1
ATOM 3927 C C . PRO B 1 170 ? -6.832 -8.555 12.039 1 95.38 170 PRO B C 1
ATOM 3929 O O . PRO B 1 170 ? -6.234 -8.609 13.117 1 95.38 170 PRO B O 1
ATOM 3932 N N . GLN B 1 171 ? -6.969 -7.48 11.367 1 94.56 171 GLN B N 1
ATOM 3933 C CA . GLN B 1 171 ? -6.637 -6.148 11.867 1 94.56 171 GLN B CA 1
ATOM 3934 C C . GLN B 1 171 ? -7.871 -5.25 11.891 1 94.56 171 GLN B C 1
ATOM 3936 O O . GLN B 1 171 ? -8.57 -5.117 10.891 1 94.56 171 GLN B O 1
ATOM 3941 N N . HIS B 1 172 ? -8.164 -4.617 13.039 1 94.62 172 HIS B N 1
ATOM 3942 C CA . HIS B 1 172 ? -9.289 -3.701 13.219 1 94.62 172 HIS B CA 1
ATOM 3943 C C . HIS B 1 172 ? -10.609 -4.371 12.852 1 94.62 172 HIS B C 1
ATOM 3945 O O . HIS B 1 172 ? -11.461 -3.76 12.203 1 94.62 172 HIS B O 1
ATOM 3951 N N . GLY B 1 173 ? -10.672 -5.672 13.117 1 94.94 173 GLY B N 1
ATOM 3952 C CA . GLY B 1 173 ? -11.906 -6.395 12.867 1 94.94 173 GLY B CA 1
ATOM 3953 C C . GLY B 1 173 ? -12.117 -6.746 11.406 1 94.94 173 GLY B C 1
ATOM 3954 O O . GLY B 1 173 ? -13.195 -7.184 11.016 1 94.94 173 GLY B O 1
ATOM 3955 N N . LEU B 1 174 ? -11.117 -6.543 10.586 1 97 174 LEU B N 1
ATOM 3956 C CA . LEU B 1 174 ? -11.211 -6.848 9.156 1 97 174 LEU B CA 1
ATOM 3957 C C . LEU B 1 174 ? -10.328 -8.039 8.797 1 97 174 LEU B C 1
ATOM 3959 O O . LEU B 1 174 ? -9.211 -8.164 9.305 1 97 174 LEU B O 1
ATOM 3963 N N . PRO B 1 175 ? -10.836 -8.891 7.941 1 96.88 175 PRO B N 1
ATOM 3964 C CA . PRO B 1 175 ? -10.047 -10.07 7.57 1 96.88 175 PRO B CA 1
ATOM 3965 C C . PRO B 1 175 ? -8.844 -9.727 6.699 1 96.88 175 PRO B C 1
ATOM 3967 O O . PRO B 1 175 ? -8.891 -8.766 5.926 1 96.88 175 PRO B O 1
ATOM 3970 N N . ALA B 1 176 ? -7.789 -10.508 6.727 1 96.25 176 ALA B N 1
ATOM 3971 C CA . ALA B 1 176 ? -6.52 -10.266 6.043 1 96.25 176 ALA B CA 1
ATOM 3972 C C . ALA B 1 176 ? -6.723 -10.148 4.535 1 96.25 176 ALA B C 1
ATOM 3974 O O . ALA B 1 176 ? -6.098 -9.305 3.883 1 96.25 176 ALA B O 1
ATOM 3975 N N . PRO B 1 177 ? -7.625 -10.914 3.922 1 96.62 177 PRO B N 1
ATOM 3976 C CA . PRO B 1 177 ? -7.734 -10.914 2.461 1 96.62 177 PRO B CA 1
ATOM 3977 C C . PRO B 1 177 ? -8.211 -9.57 1.911 1 96.62 177 PRO B C 1
ATOM 3979 O O . PRO B 1 177 ? -8.078 -9.305 0.712 1 96.62 177 PRO B O 1
ATOM 3982 N N . LEU B 1 178 ? -8.773 -8.781 2.775 1 97.5 178 LEU B N 1
ATOM 3983 C CA . LEU B 1 178 ? -9.328 -7.531 2.271 1 97.5 178 LEU B CA 1
ATOM 3984 C C . LEU B 1 178 ? -8.227 -6.539 1.931 1 97.5 178 LEU B C 1
ATOM 3986 O O . LEU B 1 178 ? -8.133 -6.066 0.795 1 97.5 178 LEU B O 1
ATOM 3990 N N . VAL B 1 179 ? -7.273 -6.309 2.908 1 97.38 179 VAL B N 1
ATOM 3991 C CA . VAL B 1 179 ? -6.281 -5.266 2.672 1 97.38 179 VAL B CA 1
ATOM 3992 C C . VAL B 1 179 ? -4.906 -5.754 3.111 1 97.38 179 VAL B C 1
ATOM 3994 O O . VAL B 1 179 ? -3.902 -5.492 2.445 1 97.38 179 VAL B O 1
ATOM 3997 N N . GLU B 1 180 ? -4.801 -6.512 4.195 1 97.19 180 GLU B N 1
ATOM 3998 C CA . GLU B 1 180 ? -3.527 -6.883 4.801 1 97.19 180 GLU B CA 1
ATOM 3999 C C . GLU B 1 180 ? -2.688 -7.727 3.848 1 97.19 180 GLU B C 1
ATOM 4001 O O . GLU B 1 180 ? -1.456 -7.699 3.906 1 97.19 180 GLU B O 1
ATOM 4006 N N . VAL B 1 181 ? -3.312 -8.43 2.938 1 97.88 181 VAL B N 1
ATOM 4007 C CA . VAL B 1 181 ? -2.572 -9.234 1.966 1 97.88 181 VAL B CA 1
ATOM 4008 C C . VAL B 1 181 ? -1.725 -8.32 1.082 1 97.88 181 VAL B C 1
ATOM 4010 O O . VAL B 1 181 ? -0.601 -8.672 0.715 1 97.88 181 VAL B O 1
ATOM 4013 N N . ALA B 1 182 ? -2.271 -7.164 0.698 1 98.38 182 ALA B N 1
ATOM 4014 C CA . ALA B 1 182 ? -1.51 -6.215 -0.11 1 98.38 182 ALA B CA 1
ATOM 4015 C C . ALA B 1 182 ? -0.334 -5.645 0.677 1 98.38 182 ALA B C 1
ATOM 4017 O O . ALA B 1 182 ? 0.765 -5.488 0.139 1 98.38 182 ALA B O 1
ATOM 4018 N N . LEU B 1 183 ? -0.513 -5.379 1.938 1 98.19 183 LEU B N 1
ATOM 4019 C CA . LEU B 1 183 ? 0.545 -4.836 2.781 1 98.19 183 LEU B CA 1
ATOM 4020 C C . LEU B 1 183 ? 1.648 -5.863 3.002 1 98.19 183 LEU B C 1
ATOM 4022 O O . LEU B 1 183 ? 2.834 -5.523 2.973 1 98.19 183 LEU B O 1
ATOM 4026 N N . ASP B 1 184 ? 1.233 -7.086 3.174 1 97.88 184 ASP B N 1
ATOM 4027 C CA . ASP B 1 184 ? 2.158 -8.203 3.355 1 97.88 184 ASP B CA 1
ATOM 4028 C C . ASP B 1 184 ? 3.049 -8.383 2.127 1 97.88 184 ASP B C 1
ATOM 4030 O O . ASP B 1 184 ? 4.27 -8.492 2.252 1 97.88 184 ASP B O 1
ATOM 4034 N N . THR B 1 185 ? 2.441 -8.391 0.936 1 98.69 185 THR B N 1
ATOM 4035 C CA . THR B 1 185 ? 3.197 -8.5 -0.306 1 98.69 185 THR B CA 1
ATOM 4036 C C . THR B 1 185 ? 4.195 -7.352 -0.436 1 98.69 185 THR B C 1
ATOM 4038 O O . THR B 1 185 ? 5.367 -7.574 -0.736 1 98.69 185 THR B O 1
ATOM 4041 N N . THR B 1 186 ? 3.766 -6.176 -0.138 1 98.75 186 THR B N 1
ATOM 4042 C CA . THR B 1 186 ? 4.602 -4.988 -0.29 1 98.75 186 THR B CA 1
ATOM 4043 C C . THR B 1 186 ? 5.816 -5.062 0.629 1 98.75 186 THR B C 1
ATOM 4045 O O . THR B 1 186 ? 6.953 -4.898 0.18 1 98.75 186 THR B O 1
ATOM 4048 N N . ARG B 1 187 ? 5.562 -5.355 1.884 1 97.94 187 ARG B N 1
ATOM 4049 C CA . ARG B 1 187 ? 6.629 -5.461 2.877 1 97.94 187 ARG B CA 1
ATOM 4050 C C . ARG B 1 187 ? 7.66 -6.504 2.469 1 97.94 187 ARG B C 1
ATOM 4052 O O . ARG B 1 187 ? 8.867 -6.25 2.527 1 97.94 187 ARG B O 1
ATOM 4059 N N . THR B 1 188 ? 7.203 -7.652 2.014 1 98.38 188 THR B N 1
ATOM 4060 C CA . THR B 1 188 ? 8.078 -8.773 1.687 1 98.38 188 THR B CA 1
ATOM 4061 C C . THR B 1 188 ? 8.891 -8.477 0.432 1 98.38 188 THR B C 1
ATOM 4063 O O . THR B 1 188 ? 10.094 -8.734 0.39 1 98.38 188 THR B O 1
ATOM 4066 N N . VAL B 1 189 ? 8.273 -7.898 -0.573 1 98.69 189 VAL B N 1
ATOM 4067 C CA . VAL B 1 189 ? 8.945 -7.605 -1.834 1 98.69 189 VAL B CA 1
ATOM 4068 C C . VAL B 1 189 ? 10.031 -6.559 -1.608 1 98.69 189 VAL B C 1
ATOM 4070 O O . VAL B 1 189 ? 11.141 -6.68 -2.141 1 98.69 189 VAL B O 1
ATOM 4073 N N . VAL B 1 190 ? 9.766 -5.555 -0.817 1 98.5 190 VAL B N 1
ATOM 4074 C CA . VAL B 1 190 ? 10.766 -4.535 -0.509 1 98.5 190 VAL B CA 1
ATOM 4075 C C . VAL B 1 190 ? 11.93 -5.168 0.248 1 98.5 190 VAL B C 1
ATOM 4077 O O . VAL B 1 190 ? 13.094 -4.875 -0.037 1 98.5 190 VAL B O 1
ATOM 4080 N N . ALA B 1 191 ? 11.617 -6.035 1.192 1 98.31 191 ALA B N 1
ATOM 4081 C CA . ALA B 1 191 ? 12.672 -6.738 1.921 1 98.31 191 ALA B CA 1
ATOM 4082 C C . ALA B 1 191 ? 13.531 -7.566 0.975 1 98.31 191 ALA B C 1
ATOM 4084 O O . ALA B 1 191 ? 14.758 -7.57 1.086 1 98.31 191 ALA B O 1
ATOM 4085 N N . MET B 1 192 ? 12.898 -8.273 0.051 1 98.5 192 MET B N 1
ATOM 4086 C CA . MET B 1 192 ? 13.617 -9.062 -0.937 1 98.5 192 MET B CA 1
ATOM 4087 C C . MET B 1 192 ? 14.523 -8.18 -1.791 1 98.5 192 MET B C 1
ATOM 4089 O O . MET B 1 192 ? 15.641 -8.57 -2.127 1 98.5 192 MET B O 1
ATOM 4093 N N . LEU B 1 193 ? 14.031 -7.02 -2.168 1 98.25 193 LEU B N 1
ATOM 4094 C CA . LEU B 1 193 ? 14.812 -6.051 -2.936 1 98.25 193 LEU B CA 1
ATOM 4095 C C . LEU B 1 193 ? 16.109 -5.695 -2.211 1 98.25 193 LEU B C 1
ATOM 4097 O O . LEU B 1 193 ? 17.188 -5.781 -2.791 1 98.25 193 LEU B O 1
ATOM 4101 N N . TYR B 1 194 ? 16.031 -5.438 -0.911 1 97.5 194 TYR B N 1
ATOM 4102 C CA . TYR B 1 194 ? 17.172 -4.969 -0.143 1 97.5 194 TYR B CA 1
ATOM 4103 C C . TYR B 1 194 ? 18.109 -6.121 0.203 1 97.5 194 TYR B C 1
ATOM 4105 O O . TYR B 1 194 ? 19.281 -5.906 0.534 1 97.5 194 TYR B O 1
ATOM 4113 N N . GLN B 1 195 ? 17.562 -7.352 0.139 1 96.75 195 GLN B N 1
ATOM 4114 C CA . GLN B 1 195 ? 18.391 -8.531 0.345 1 96.75 195 GLN B CA 1
ATOM 4115 C C . GLN B 1 195 ? 19.094 -8.938 -0.947 1 96.75 195 GLN B C 1
ATOM 4117 O O . GLN B 1 195 ? 19.875 -9.891 -0.96 1 96.75 195 GLN B O 1
ATOM 4122 N N . GLY B 1 196 ? 18.75 -8.242 -2.025 1 96.31 196 GLY B N 1
ATOM 4123 C CA . GLY B 1 196 ? 19.438 -8.461 -3.293 1 96.31 196 GLY B CA 1
ATOM 4124 C C . GLY B 1 196 ? 18.891 -9.648 -4.066 1 96.31 196 GLY B C 1
ATOM 4125 O O . GLY B 1 196 ? 19.516 -10.117 -5.016 1 96.31 196 GLY B O 1
ATOM 4126 N N . VAL B 1 197 ? 17.734 -10.125 -3.744 1 97.94 197 VAL B N 1
ATOM 4127 C CA . VAL B 1 197 ? 17.203 -11.344 -4.34 1 97.94 197 VAL B CA 1
ATOM 4128 C C . VAL B 1 197 ? 16.984 -11.133 -5.836 1 97.94 197 VAL B C 1
ATOM 4130 O O . VAL B 1 197 ? 17.453 -11.922 -6.66 1 97.94 197 VAL B O 1
ATOM 4133 N N . PHE B 1 198 ? 16.359 -10.039 -6.188 1 98 198 PHE B N 1
ATOM 4134 C CA . PHE B 1 198 ? 15.992 -9.797 -7.578 1 98 198 PHE B CA 1
ATOM 4135 C C . PHE B 1 198 ? 17.219 -9.5 -8.422 1 98 198 PHE B C 1
ATOM 4137 O O . PHE B 1 198 ? 17.297 -9.867 -9.594 1 98 198 PHE B O 1
ATOM 4144 N N . ARG B 1 199 ? 18.172 -8.828 -7.844 1 96.06 199 ARG B N 1
ATOM 4145 C CA . ARG B 1 199 ? 19.422 -8.508 -8.516 1 96.06 199 ARG B CA 1
ATOM 4146 C C . ARG B 1 199 ? 20.25 -9.766 -8.758 1 96.06 199 ARG B C 1
ATOM 4148 O O . ARG B 1 199 ? 20.781 -9.977 -9.859 1 96.06 199 ARG B O 1
ATOM 4155 N N . ASP B 1 200 ? 20.328 -10.609 -7.777 1 97 200 ASP B N 1
ATOM 4156 C CA . ASP B 1 200 ? 21.25 -11.742 -7.801 1 97 200 ASP B CA 1
ATOM 4157 C C . ASP B 1 200 ? 20.688 -12.883 -8.648 1 97 200 ASP B C 1
ATOM 4159 O O . ASP B 1 200 ? 21.453 -13.695 -9.188 1 97 200 ASP B O 1
ATOM 4163 N N . PHE B 1 201 ? 19.391 -12.953 -8.805 1 98.31 201 PHE B N 1
ATOM 4164 C CA . PHE B 1 201 ? 18.766 -14.078 -9.5 1 98.31 201 PHE B CA 1
ATOM 4165 C C . PHE B 1 201 ? 17.828 -13.586 -10.594 1 98.31 201 PHE B C 1
ATOM 4167 O O . PHE B 1 201 ? 16.641 -13.883 -10.57 1 98.31 201 PHE B O 1
ATOM 4174 N N . PRO B 1 202 ? 18.328 -12.945 -11.609 1 97.31 202 PRO B N 1
ATOM 4175 C CA . PRO B 1 202 ? 17.531 -12.258 -12.641 1 97.31 202 PRO B CA 1
ATOM 4176 C C . PRO B 1 202 ? 16.828 -13.234 -13.57 1 97.31 202 PRO B C 1
ATOM 4178 O O . PRO B 1 202 ? 15.945 -12.82 -14.344 1 97.31 202 PRO B O 1
ATOM 4181 N N . ASP B 1 203 ? 17.172 -14.5 -13.523 1 98.38 203 ASP B N 1
ATOM 4182 C CA . ASP B 1 203 ? 16.562 -15.438 -14.461 1 98.38 203 ASP B CA 1
ATOM 4183 C C . ASP B 1 203 ? 15.312 -16.078 -13.859 1 98.38 203 ASP B C 1
ATOM 4185 O O . ASP B 1 203 ? 14.641 -16.875 -14.516 1 98.38 203 ASP B O 1
ATOM 4189 N N . ILE B 1 204 ? 15.023 -15.766 -12.586 1 98.81 204 ILE B N 1
ATOM 4190 C CA . ILE B 1 204 ? 13.727 -16.125 -12.031 1 98.81 204 ILE B CA 1
ATOM 4191 C C . ILE B 1 204 ? 12.68 -15.109 -12.492 1 98.81 204 ILE B C 1
ATOM 4193 O O . ILE B 1 204 ? 12.93 -13.898 -12.492 1 98.81 204 ILE B O 1
ATOM 4197 N N . VAL B 1 205 ? 11.547 -15.578 -12.953 1 98.88 205 VAL B N 1
ATOM 4198 C CA . VAL B 1 205 ? 10.406 -14.711 -13.219 1 98.88 205 VAL B CA 1
ATOM 4199 C C . VAL B 1 205 ? 9.5 -14.656 -11.992 1 98.88 205 VAL B C 1
ATOM 4201 O O . VAL B 1 205 ? 8.781 -15.609 -11.695 1 98.88 205 VAL B O 1
ATOM 4204 N N . PHE B 1 206 ? 9.547 -13.57 -11.289 1 98.94 206 PHE B N 1
ATOM 4205 C CA . PHE B 1 206 ? 8.68 -13.375 -10.133 1 98.94 206 PHE B CA 1
ATOM 4206 C C . PHE B 1 206 ? 7.367 -12.719 -10.539 1 98.94 206 PHE B C 1
ATOM 4208 O O . PHE B 1 206 ? 7.363 -11.688 -11.211 1 98.94 206 PHE B O 1
ATOM 4215 N N . VAL B 1 207 ? 6.254 -13.297 -10.164 1 98.94 207 VAL B N 1
ATOM 4216 C CA . VAL B 1 207 ? 4.934 -12.734 -10.422 1 98.94 207 VAL B CA 1
ATOM 4217 C C . VAL B 1 207 ? 4.266 -12.352 -9.102 1 98.94 207 VAL B C 1
ATOM 4219 O O . VAL B 1 207 ? 4.012 -13.219 -8.258 1 98.94 207 VAL B O 1
ATOM 4222 N N . LEU B 1 208 ? 4.02 -11.102 -8.898 1 98.88 208 LEU B N 1
ATOM 4223 C CA . LEU B 1 208 ? 3.352 -10.594 -7.703 1 98.88 208 LEU B CA 1
ATOM 4224 C C . LEU B 1 208 ? 1.839 -10.578 -7.895 1 98.88 208 LEU B C 1
ATOM 4226 O O . LEU B 1 208 ? 1.347 -10.203 -8.961 1 98.88 208 LEU B O 1
ATOM 4230 N N . GLY B 1 209 ? 1.115 -11 -6.891 1 98.5 209 GLY B N 1
ATOM 4231 C CA . GLY B 1 209 ? -0.338 -10.992 -6.945 1 98.5 209 GLY B CA 1
ATOM 4232 C C . GLY B 1 209 ? -0.931 -9.602 -6.824 1 98.5 209 GLY B C 1
ATOM 4233 O O . GLY B 1 209 ? -0.246 -8.664 -6.41 1 98.5 209 GLY B O 1
ATOM 4234 N N . HIS B 1 210 ? -2.17 -9.484 -7.246 1 98.75 210 HIS B N 1
ATOM 4235 C CA . HIS B 1 210 ? -3.018 -8.328 -6.969 1 98.75 210 HIS B CA 1
ATOM 4236 C C . HIS B 1 210 ? -2.391 -7.043 -7.496 1 98.75 210 HIS B C 1
ATOM 4238 O O . HIS B 1 210 ? -2.27 -6.059 -6.766 1 98.75 210 HIS B O 1
ATOM 4244 N N . CYS B 1 211 ? -1.954 -7.102 -8.727 1 98.81 211 CYS B N 1
ATOM 4245 C CA . CYS B 1 211 ? -1.35 -5.984 -9.445 1 98.81 211 CYS B CA 1
ATOM 4246 C C . CYS B 1 211 ? -0.085 -5.504 -8.742 1 98.81 211 CYS B C 1
ATOM 4248 O O . CYS B 1 211 ? 0.23 -4.312 -8.766 1 98.81 211 CYS B O 1
ATOM 4250 N N . GLY B 1 212 ? 0.603 -6.395 -8 1 98.75 212 GLY B N 1
ATOM 4251 C CA . GLY B 1 212 ? 1.823 -6.012 -7.312 1 98.75 212 GLY B CA 1
ATOM 4252 C C . GLY B 1 212 ? 1.566 -5.309 -5.992 1 98.75 212 GLY B C 1
ATOM 4253 O O . GLY B 1 212 ? 2.482 -4.73 -5.402 1 98.75 212 GLY B O 1
ATOM 4254 N N . ALA B 1 213 ? 0.289 -5.328 -5.566 1 98.69 213 ALA B N 1
ATOM 4255 C CA . ALA B 1 213 ? -0.097 -4.703 -4.305 1 98.69 213 ALA B CA 1
ATOM 4256 C C . ALA B 1 213 ? 0.26 -3.221 -4.289 1 98.69 213 ALA B C 1
ATOM 4258 O O . ALA B 1 213 ? -0.115 -2.479 -5.199 1 98.69 213 ALA B O 1
ATOM 4259 N N . ALA B 1 214 ? 1.038 -2.748 -3.295 1 98.75 214 ALA B N 1
ATOM 4260 C CA . ALA B 1 214 ? 1.382 -1.331 -3.211 1 98.75 214 ALA B CA 1
ATOM 4261 C C . ALA B 1 214 ? 2.781 -1.072 -3.762 1 98.75 214 ALA B C 1
ATOM 4263 O O . ALA B 1 214 ? 3.236 0.073 -3.803 1 98.75 214 ALA B O 1
ATOM 4264 N N . VAL B 1 215 ? 3.455 -2.066 -4.246 1 98.88 215 VAL B N 1
ATOM 4265 C CA . VAL B 1 215 ? 4.828 -1.919 -4.723 1 98.88 215 VAL B CA 1
ATOM 4266 C C . VAL B 1 215 ? 4.871 -0.911 -5.867 1 98.88 215 VAL B C 1
ATOM 4268 O O . VAL B 1 215 ? 5.68 0.022 -5.852 1 98.88 215 VAL B O 1
ATOM 4271 N N . PRO B 1 216 ? 3.924 -0.992 -6.832 1 98.81 216 PRO B N 1
ATOM 4272 C CA . PRO B 1 216 ? 4.012 -0.058 -7.957 1 98.81 216 PRO B CA 1
ATOM 4273 C C . PRO B 1 216 ? 3.85 1.398 -7.527 1 98.81 216 PRO B C 1
ATOM 4275 O O . PRO B 1 216 ? 4.609 2.264 -7.973 1 98.81 216 PRO B O 1
ATOM 4278 N N . VAL B 1 217 ? 2.967 1.679 -6.578 1 98.5 217 VAL B N 1
ATOM 4279 C CA . VAL B 1 217 ? 2.701 3.062 -6.203 1 98.5 217 VAL B CA 1
ATOM 4280 C C . VAL B 1 217 ? 3.832 3.588 -5.32 1 98.5 217 VAL B C 1
ATOM 4282 O O . VAL B 1 217 ? 4.125 4.785 -5.324 1 98.5 217 VAL B O 1
ATOM 4285 N N . LEU B 1 218 ? 4.539 2.711 -4.707 1 98.56 218 LEU B N 1
ATOM 4286 C CA . LEU B 1 218 ? 5.625 3.119 -3.822 1 98.56 218 LEU B CA 1
ATOM 4287 C C . LEU B 1 218 ? 6.973 3.01 -4.527 1 98.56 218 LEU B C 1
ATOM 4289 O O . LEU B 1 218 ? 8.008 3.357 -3.957 1 98.56 218 LEU B O 1
ATOM 4293 N N . SER B 1 219 ? 6.988 2.545 -5.766 1 98.44 219 SER B N 1
ATOM 4294 C CA . SER B 1 219 ? 8.242 2.344 -6.484 1 98.44 219 SER B CA 1
ATOM 4295 C C . SER B 1 219 ? 9 3.656 -6.645 1 98.44 219 SER B C 1
ATOM 4297 O O . SER B 1 219 ? 10.227 3.688 -6.527 1 98.44 219 SER B O 1
ATOM 4299 N N . GLY B 1 220 ? 8.289 4.758 -6.918 1 97.81 220 GLY B N 1
ATOM 4300 C CA . GLY B 1 220 ? 8.93 6.062 -6.996 1 97.81 220 GLY B CA 1
ATOM 4301 C C . GLY B 1 220 ? 9.555 6.5 -5.688 1 97.81 220 GLY B C 1
ATOM 4302 O O . GLY B 1 220 ? 10.641 7.09 -5.68 1 97.81 220 GLY B O 1
ATOM 4303 N N . ARG B 1 221 ? 8.875 6.293 -4.598 1 98.31 221 ARG B N 1
ATOM 4304 C CA . ARG B 1 221 ? 9.398 6.609 -3.275 1 98.31 221 ARG B CA 1
ATOM 4305 C C . ARG B 1 221 ? 10.672 5.812 -2.986 1 98.31 221 ARG B C 1
ATOM 4307 O O . ARG B 1 221 ? 11.625 6.344 -2.42 1 98.31 221 ARG B O 1
ATOM 4314 N N . LEU B 1 222 ? 10.648 4.52 -3.361 1 98.31 222 LEU B N 1
ATOM 4315 C CA . LEU B 1 222 ? 11.828 3.678 -3.178 1 98.31 222 LEU B CA 1
ATOM 4316 C C . LEU B 1 222 ? 13 4.199 -3.998 1 98.31 222 LEU B C 1
ATOM 4318 O O . LEU B 1 222 ? 14.148 4.164 -3.539 1 98.31 222 LEU B O 1
ATOM 4322 N N . ALA B 1 223 ? 12.734 4.652 -5.176 1 97.38 223 ALA B N 1
ATOM 4323 C CA . ALA B 1 223 ? 13.789 5.246 -5.996 1 97.38 223 ALA B CA 1
ATOM 4324 C C . ALA B 1 223 ? 14.289 6.551 -5.383 1 97.38 223 ALA B C 1
ATOM 4326 O O . ALA B 1 223 ? 15.492 6.824 -5.379 1 97.38 223 ALA B O 1
ATOM 4327 N N . LEU B 1 224 ? 13.422 7.316 -4.828 1 97.81 224 LEU B N 1
ATOM 4328 C CA . LEU B 1 224 ? 13.703 8.648 -4.289 1 97.81 224 LEU B CA 1
ATOM 4329 C C . LEU B 1 224 ? 14.508 8.555 -2.998 1 97.81 224 LEU B C 1
ATOM 4331 O O . LEU B 1 224 ? 15.484 9.289 -2.812 1 97.81 224 LEU B O 1
ATOM 4335 N N . LEU B 1 225 ? 14.102 7.598 -2.115 1 98 225 LEU B N 1
ATOM 4336 C CA . LEU B 1 225 ? 14.602 7.602 -0.747 1 98 225 LEU B CA 1
ATOM 4337 C C . LEU B 1 225 ? 15.414 6.344 -0.464 1 98 225 LEU B C 1
ATOM 4339 O O . LEU B 1 225 ? 16.203 6.309 0.486 1 98 225 LEU B O 1
ATOM 4343 N N . GLY B 1 226 ? 15.258 5.336 -1.228 1 97.44 226 GLY B N 1
ATOM 4344 C CA . GLY B 1 226 ? 15.633 3.984 -0.84 1 97.44 226 GLY B CA 1
ATOM 4345 C C . GLY B 1 226 ? 17.125 3.793 -0.719 1 97.44 226 GLY B C 1
ATOM 4346 O O . GLY B 1 226 ? 17.594 2.832 -0.099 1 97.44 226 GLY B O 1
ATOM 4347 N N . THR B 1 227 ? 17.891 4.652 -1.329 1 97 227 THR B N 1
ATOM 4348 C CA . THR B 1 227 ? 19.344 4.5 -1.271 1 97 227 THR B CA 1
ATOM 4349 C C . THR B 1 227 ? 19.984 5.684 -0.545 1 97 227 THR B C 1
ATOM 4351 O O . THR B 1 227 ? 21.203 5.883 -0.621 1 97 227 THR B O 1
ATOM 4354 N N . GLU B 1 228 ? 19.172 6.523 0.092 1 97.12 228 GLU B N 1
ATOM 4355 C CA . GLU B 1 228 ? 19.688 7.613 0.91 1 97.12 228 GLU B CA 1
ATOM 4356 C C . GLU B 1 228 ? 20.516 7.086 2.08 1 97.12 228 GLU B C 1
ATOM 4358 O O . GLU B 1 228 ? 20.359 5.93 2.48 1 97.12 228 GLU B O 1
ATOM 4363 N N . ARG B 1 229 ? 21.312 7.949 2.709 1 95.25 229 ARG B N 1
ATOM 4364 C CA . ARG B 1 229 ? 22.297 7.551 3.713 1 95.25 229 ARG B CA 1
ATOM 4365 C C . ARG B 1 229 ? 21.609 7.055 4.98 1 95.25 229 ARG B C 1
ATOM 4367 O O . ARG B 1 229 ? 22.172 6.242 5.719 1 95.25 229 ARG B O 1
ATOM 4374 N N . TRP B 1 230 ? 20.406 7.48 5.215 1 95.88 230 TRP B N 1
ATOM 4375 C CA . TRP B 1 230 ? 19.719 7.121 6.449 1 95.88 230 TRP B CA 1
ATOM 4376 C C . TRP B 1 230 ? 19.078 5.738 6.336 1 95.88 230 TRP B C 1
ATOM 4378 O O . TRP B 1 230 ? 18.562 5.203 7.324 1 95.88 230 TRP B O 1
ATOM 4388 N N . VAL B 1 231 ? 19.062 5.133 5.184 1 97.62 231 VAL B N 1
ATOM 4389 C CA . VAL B 1 231 ? 18.469 3.82 4.949 1 97.62 231 VAL B CA 1
ATOM 4390 C C . VAL B 1 231 ? 19.562 2.754 4.945 1 97.62 231 VAL B C 1
ATOM 4392 O O . VAL B 1 231 ? 20.5 2.824 4.152 1 97.62 231 VAL B O 1
ATOM 4395 N N . PRO B 1 232 ? 19.422 1.752 5.82 1 97.19 232 PRO B N 1
ATOM 4396 C CA . PRO B 1 232 ? 20.359 0.632 5.742 1 97.19 232 PRO B CA 1
ATOM 4397 C C . PRO B 1 232 ? 20.359 -0.041 4.371 1 97.19 232 PRO B C 1
ATOM 4399 O O . PRO B 1 232 ? 19.297 -0.37 3.838 1 97.19 232 PRO B O 1
ATOM 4402 N N . ASN B 1 233 ? 21.5 -0.22 3.807 1 96.19 233 ASN B N 1
ATOM 4403 C CA . ASN B 1 233 ? 21.688 -0.781 2.473 1 96.19 233 ASN B CA 1
ATOM 4404 C C . ASN B 1 233 ? 22.906 -1.69 2.412 1 96.19 233 ASN B C 1
ATOM 4406 O O . ASN B 1 233 ? 23.891 -1.382 1.725 1 96.19 233 ASN B O 1
ATOM 4410 N N . PRO B 1 234 ? 22.781 -2.77 3.09 1 92.5 234 PRO B N 1
ATOM 4411 C CA . PRO B 1 234 ? 23.969 -3.627 3.232 1 92.5 234 PRO B CA 1
ATOM 4412 C C . PRO B 1 234 ? 24.438 -4.199 1.9 1 92.5 234 PRO B C 1
ATOM 4414 O O . PRO B 1 234 ? 25.625 -4.504 1.744 1 92.5 234 PRO B O 1
ATOM 4417 N N . GLN B 1 235 ? 23.609 -4.324 0.927 1 94.31 235 GLN B N 1
ATOM 4418 C CA . GLN B 1 235 ? 23.969 -4.906 -0.362 1 94.31 235 GLN B CA 1
ATOM 4419 C C . GLN B 1 235 ? 24.453 -3.832 -1.335 1 94.31 235 GLN B C 1
ATOM 4421 O O . GLN B 1 235 ? 24.828 -4.137 -2.469 1 94.31 235 GLN B O 1
ATOM 4426 N N . GLY B 1 236 ? 24.344 -2.578 -0.933 1 95.94 236 GLY B N 1
ATOM 4427 C CA . GLY B 1 236 ? 24.828 -1.484 -1.76 1 95.94 236 GLY B CA 1
ATOM 4428 C C . GLY B 1 236 ? 23.984 -1.255 -2.998 1 95.94 236 GLY B C 1
ATOM 4429 O O . GLY B 1 236 ? 24.516 -1.007 -4.082 1 95.94 236 GLY B O 1
ATOM 4430 N N . LEU B 1 237 ? 22.719 -1.408 -2.836 1 95.69 237 LEU B N 1
ATOM 4431 C CA . LEU B 1 237 ? 21.812 -1.146 -3.947 1 95.69 237 LEU B CA 1
ATOM 4432 C C . LEU B 1 237 ? 21.938 0.299 -4.418 1 95.69 237 LEU B C 1
ATOM 4434 O O . LEU B 1 237 ? 21.984 1.22 -3.6 1 95.69 237 LEU B O 1
ATOM 4438 N N . ARG B 1 238 ? 22.062 0.448 -5.75 1 96.25 238 ARG B N 1
ATOM 4439 C CA . ARG B 1 238 ? 22.016 1.778 -6.348 1 96.25 238 ARG B CA 1
ATOM 4440 C C . ARG B 1 238 ? 20.609 2.123 -6.809 1 96.25 238 ARG B C 1
ATOM 4442 O O . ARG B 1 238 ? 19.797 1.23 -7.078 1 96.25 238 ARG B O 1
ATOM 4449 N N . ARG B 1 239 ? 20.312 3.393 -6.895 1 95.38 239 ARG B N 1
ATOM 4450 C CA . ARG B 1 239 ? 19 3.875 -7.293 1 95.38 239 ARG B CA 1
ATOM 4451 C C . ARG B 1 239 ? 18.578 3.27 -8.625 1 95.38 239 ARG B C 1
ATOM 4453 O O . ARG B 1 239 ? 17.453 2.793 -8.766 1 95.38 239 ARG B O 1
ATOM 4460 N N . GLU B 1 240 ? 19.453 3.242 -9.602 1 94.62 240 GLU B N 1
ATOM 4461 C CA . GLU B 1 240 ? 19.156 2.703 -10.93 1 94.62 240 GLU B CA 1
ATOM 4462 C C . GLU B 1 240 ? 18.812 1.217 -10.852 1 94.62 240 GLU B C 1
ATOM 4464 O O . GLU B 1 240 ? 17.969 0.727 -11.609 1 94.62 240 GLU B O 1
ATOM 4469 N N . GLU B 1 241 ? 19.422 0.528 -9.953 1 94.81 241 GLU B N 1
ATOM 4470 C CA . GLU B 1 241 ? 19.156 -0.898 -9.781 1 94.81 241 GLU B CA 1
ATOM 4471 C C . GLU B 1 241 ? 17.781 -1.134 -9.172 1 94.81 241 GLU B C 1
ATOM 4473 O O . GLU B 1 241 ? 17.109 -2.104 -9.516 1 94.81 241 GLU B O 1
ATOM 4478 N N . VAL B 1 242 ? 17.406 -0.233 -8.25 1 95.88 242 VAL B N 1
ATOM 4479 C CA . VAL B 1 242 ? 16.078 -0.332 -7.648 1 95.88 242 VAL B CA 1
ATOM 4480 C C . VAL B 1 242 ? 15.016 -0.257 -8.742 1 95.88 242 VAL B C 1
ATOM 4482 O O . VAL B 1 242 ? 14.172 -1.147 -8.852 1 95.88 242 VAL B O 1
ATOM 4485 N N . GLU B 1 243 ? 15.133 0.696 -9.57 1 95.06 243 GLU B N 1
ATOM 4486 C CA . GLU B 1 243 ? 14.148 0.906 -10.633 1 95.06 243 GLU B CA 1
ATOM 4487 C C . GLU B 1 243 ? 14.195 -0.219 -11.664 1 95.06 243 GLU B C 1
ATOM 4489 O O . GLU B 1 243 ? 13.156 -0.736 -12.07 1 95.06 243 GLU B O 1
ATOM 4494 N N . ALA B 1 244 ? 15.391 -0.623 -12.062 1 96 244 ALA B N 1
ATOM 4495 C CA . ALA B 1 244 ? 15.562 -1.67 -13.07 1 96 244 ALA B CA 1
ATOM 4496 C C . ALA B 1 244 ? 15.008 -3.004 -12.57 1 96 244 ALA B C 1
ATOM 4498 O O . ALA B 1 244 ? 14.375 -3.744 -13.32 1 96 244 ALA B O 1
ATOM 4499 N N . THR B 1 245 ? 15.242 -3.256 -11.336 1 96.5 245 THR B N 1
ATOM 4500 C CA . THR B 1 245 ? 14.789 -4.508 -10.734 1 96.5 245 THR B CA 1
ATOM 4501 C C . THR B 1 245 ? 13.266 -4.559 -10.664 1 96.5 245 THR B C 1
ATOM 4503 O O . THR B 1 245 ? 12.656 -5.574 -11 1 96.5 245 THR B O 1
ATOM 4506 N N . LEU B 1 246 ? 12.664 -3.523 -10.242 1 97.38 246 LEU B N 1
ATOM 4507 C CA . LEU B 1 246 ? 11.211 -3.486 -10.102 1 97.38 246 LEU B CA 1
ATOM 4508 C C . LEU B 1 246 ? 10.539 -3.574 -11.469 1 97.38 246 LEU B C 1
ATOM 4510 O O . LEU B 1 246 ? 9.477 -4.188 -11.602 1 97.38 246 LEU B O 1
ATOM 4514 N N . ARG B 1 247 ? 11.141 -3.082 -12.484 1 97.5 247 ARG B N 1
ATOM 4515 C CA . ARG B 1 247 ? 10.594 -3.094 -13.836 1 97.5 247 ARG B CA 1
ATOM 4516 C C . ARG B 1 247 ? 10.539 -4.512 -14.398 1 97.5 247 ARG B C 1
ATOM 4518 O O . ARG B 1 247 ? 9.758 -4.801 -15.305 1 97.5 247 ARG B O 1
ATOM 4525 N N . ARG B 1 248 ? 11.336 -5.375 -13.875 1 98 248 ARG B N 1
ATOM 4526 C CA . ARG B 1 248 ? 11.438 -6.73 -14.406 1 98 248 ARG B CA 1
ATOM 4527 C C . ARG B 1 248 ? 10.406 -7.652 -13.758 1 98 248 ARG B C 1
ATOM 4529 O O . ARG B 1 248 ? 10.18 -8.766 -14.234 1 98 248 ARG B O 1
ATOM 4536 N N . LEU B 1 249 ? 9.82 -7.215 -12.719 1 98.75 249 LEU B N 1
ATOM 4537 C CA . LEU B 1 249 ? 8.844 -8.047 -12.023 1 98.75 249 LEU B CA 1
ATOM 4538 C C . LEU B 1 249 ? 7.559 -8.164 -12.844 1 98.75 249 LEU B C 1
ATOM 4540 O O . LEU B 1 249 ? 7.25 -7.289 -13.648 1 98.75 249 LEU B O 1
ATOM 4544 N N . TYR B 1 250 ? 6.863 -9.273 -12.734 1 98.94 250 TYR B N 1
ATOM 4545 C CA . TYR B 1 250 ? 5.527 -9.477 -13.281 1 98.94 250 TYR B CA 1
ATOM 4546 C C . TYR B 1 250 ? 4.465 -9.297 -12.195 1 98.94 250 TYR B C 1
ATOM 4548 O O . TYR B 1 250 ? 4.746 -9.477 -11.008 1 98.94 250 TYR B O 1
ATOM 4556 N N . VAL B 1 251 ? 3.279 -8.891 -12.609 1 98.94 251 VAL B N 1
ATOM 4557 C CA . VAL B 1 251 ? 2.152 -8.789 -11.688 1 98.94 251 VAL B CA 1
ATOM 4558 C C . VAL B 1 251 ? 0.93 -9.477 -12.289 1 98.94 251 VAL B C 1
ATOM 4560 O O . VAL B 1 251 ? 0.79 -9.547 -13.516 1 98.94 251 VAL B O 1
ATOM 4563 N N . ASP B 1 252 ? 0.123 -10.023 -11.469 1 98.88 252 ASP B N 1
ATOM 4564 C CA . ASP B 1 252 ? -1.178 -10.445 -11.984 1 98.88 252 ASP B CA 1
ATOM 4565 C C . ASP B 1 252 ? -2.26 -9.43 -11.633 1 98.88 252 ASP B C 1
ATOM 4567 O O . ASP B 1 252 ? -2 -8.453 -10.922 1 98.88 252 ASP B O 1
ATOM 4571 N N . THR B 1 253 ? -3.467 -9.625 -12.062 1 98.88 253 THR B N 1
ATOM 4572 C CA . THR B 1 253 ? -4.492 -8.594 -12 1 98.88 253 THR B CA 1
ATOM 4573 C C . THR B 1 253 ? -5.512 -8.906 -10.906 1 98.88 253 THR B C 1
ATOM 4575 O O . THR B 1 253 ? -6.535 -8.219 -10.797 1 98.88 253 THR B O 1
ATOM 4578 N N . ALA B 1 254 ? -5.285 -9.852 -10.102 1 98.56 254 ALA B N 1
ATOM 4579 C CA . ALA B 1 254 ? -6.309 -10.398 -9.211 1 98.56 254 ALA B CA 1
ATOM 4580 C C . ALA B 1 254 ? -6.895 -9.32 -8.312 1 98.56 254 ALA B C 1
ATOM 4582 O O . ALA B 1 254 ? -6.176 -8.703 -7.527 1 98.56 254 ALA B O 1
ATOM 4583 N N . ALA B 1 255 ? -8.164 -9.094 -8.461 1 98.25 255 ALA B N 1
ATOM 4584 C CA . ALA B 1 255 ? -9.047 -8.359 -7.555 1 98.25 255 ALA B CA 1
ATOM 4585 C C . ALA B 1 255 ? -8.609 -6.902 -7.422 1 98.25 255 ALA B C 1
ATOM 4587 O O . ALA B 1 255 ? -8.984 -6.219 -6.465 1 98.25 255 ALA B O 1
ATOM 4588 N N . THR B 1 256 ? -7.82 -6.367 -8.312 1 98.5 256 THR B N 1
ATOM 4589 C CA . THR B 1 256 ? -7.27 -5.031 -8.102 1 98.5 256 THR B CA 1
ATOM 4590 C C . THR B 1 256 ? -7.137 -4.285 -9.422 1 98.5 256 THR B C 1
ATOM 4592 O O . THR B 1 256 ? -6.492 -3.236 -9.492 1 98.5 256 THR B O 1
ATOM 4595 N N . ALA B 1 257 ? -7.73 -4.715 -10.477 1 98.75 257 ALA B N 1
ATOM 4596 C CA . ALA B 1 257 ? -7.477 -4.199 -11.82 1 98.75 257 ALA B CA 1
ATOM 4597 C C . ALA B 1 257 ? -7.949 -2.756 -11.953 1 98.75 257 ALA B C 1
ATOM 4599 O O . ALA B 1 257 ? -7.289 -1.937 -12.594 1 98.75 257 ALA B O 1
ATOM 4600 N N . LYS B 1 258 ? -9.031 -2.439 -11.297 1 98.31 258 LYS B N 1
ATOM 4601 C CA . LYS B 1 258 ? -9.688 -1.155 -11.516 1 98.31 258 LYS B CA 1
ATOM 4602 C C . LYS B 1 258 ? -8.734 0.004 -11.242 1 98.31 258 LYS B C 1
ATOM 4604 O O . LYS B 1 258 ? -8.648 0.941 -12.039 1 98.31 258 LYS B O 1
ATOM 4609 N N . THR B 1 259 ? -7.996 -0.078 -10.102 1 98.5 259 THR B N 1
ATOM 4610 C CA . THR B 1 259 ? -7.156 1.056 -9.742 1 98.5 259 THR B CA 1
ATOM 4611 C C . THR B 1 259 ? -5.695 0.625 -9.609 1 98.5 259 THR B C 1
ATOM 4613 O O . THR B 1 259 ? -4.801 1.468 -9.539 1 98.5 259 THR B O 1
ATOM 4616 N N . GLY B 1 260 ? -5.441 -0.658 -9.594 1 98.56 260 GLY B N 1
ATOM 4617 C CA . GLY B 1 260 ? -4.09 -1.158 -9.406 1 98.56 260 GLY B CA 1
ATOM 4618 C C . GLY B 1 260 ? -3.35 -1.389 -10.703 1 98.56 260 GLY B C 1
ATOM 4619 O O . GLY B 1 260 ? -2.117 -1.379 -10.734 1 98.56 260 GLY B O 1
ATOM 4620 N N . LEU B 1 261 ? -4.07 -1.545 -11.812 1 98.69 261 LEU B N 1
ATOM 4621 C CA . LEU B 1 261 ? -3.438 -1.963 -13.062 1 98.69 261 LEU B CA 1
ATOM 4622 C C . LEU B 1 261 ? -2.631 -0.821 -13.672 1 98.69 261 LEU B C 1
ATOM 4624 O O . LEU B 1 261 ? -1.53 -1.037 -14.18 1 98.69 261 LEU B O 1
ATOM 4628 N N . ALA B 1 262 ? -3.096 0.389 -13.594 1 98.38 262 ALA B N 1
ATOM 4629 C CA . ALA B 1 262 ? -2.408 1.526 -14.203 1 98.38 262 ALA B CA 1
ATOM 4630 C C . ALA B 1 262 ? -1.032 1.732 -13.57 1 98.38 262 ALA B C 1
ATOM 4632 O O . ALA B 1 262 ? -0.023 1.786 -14.281 1 98.38 262 ALA B O 1
ATOM 4633 N N . PRO B 1 263 ? -0.975 1.816 -12.203 1 98.38 263 PRO B N 1
ATOM 4634 C CA . PRO B 1 263 ? 0.365 1.938 -11.625 1 98.38 263 PRO B CA 1
ATOM 4635 C C . PRO B 1 263 ? 1.238 0.716 -11.898 1 98.38 263 PRO B C 1
ATOM 4637 O O . PRO B 1 263 ? 2.457 0.843 -12.039 1 98.38 263 PRO B O 1
ATOM 4640 N N . ALA B 1 264 ? 0.668 -0.445 -11.953 1 98.75 264 ALA B N 1
ATOM 4641 C CA . ALA B 1 264 ? 1.434 -1.651 -12.258 1 98.75 264 ALA B CA 1
ATOM 4642 C C . ALA B 1 264 ? 2.076 -1.555 -13.641 1 98.75 264 ALA B C 1
ATOM 4644 O O . ALA B 1 264 ? 3.271 -1.822 -13.789 1 98.75 264 ALA B O 1
ATOM 4645 N N . VAL B 1 265 ? 1.305 -1.153 -14.641 1 98.62 265 VAL B N 1
ATOM 4646 C CA . VAL B 1 265 ? 1.803 -1.025 -16 1 98.62 265 VAL B CA 1
ATOM 4647 C C . VAL B 1 265 ? 2.883 0.053 -16.062 1 98.62 265 VAL B C 1
ATOM 4649 O O . VAL B 1 265 ? 3.873 -0.09 -16.781 1 98.62 265 VAL B O 1
ATOM 4652 N N . ARG B 1 266 ? 2.705 1.079 -15.281 1 97.44 266 ARG B N 1
ATOM 4653 C CA . ARG B 1 266 ? 3.729 2.119 -15.234 1 97.44 266 ARG B CA 1
ATOM 4654 C C . ARG B 1 266 ? 5.051 1.562 -14.711 1 97.44 266 ARG B C 1
ATOM 4656 O O . ARG B 1 266 ? 6.121 1.936 -15.195 1 97.44 266 ARG B O 1
ATOM 4663 N N . MET B 1 267 ? 4.984 0.736 -13.773 1 98 267 MET B N 1
ATOM 4664 C CA . MET B 1 267 ? 6.188 0.185 -13.156 1 98 267 MET B CA 1
ATOM 4665 C C . MET B 1 267 ? 6.844 -0.842 -14.07 1 98 267 MET B C 1
ATOM 4667 O O . MET B 1 267 ? 8.039 -0.746 -14.359 1 98 267 MET B O 1
ATOM 4671 N N . CYS B 1 268 ? 6.043 -1.791 -14.602 1 98.44 268 CYS B N 1
ATOM 4672 C CA . CYS B 1 268 ? 6.707 -2.949 -15.195 1 98.44 268 CYS B CA 1
ATOM 4673 C C . CYS B 1 268 ? 6.324 -3.105 -16.656 1 98.44 268 CYS B C 1
ATOM 4675 O O . CYS B 1 268 ? 6.867 -3.967 -17.359 1 98.44 268 CYS B O 1
ATOM 4677 N N . GLY B 1 269 ? 5.398 -2.297 -17.25 1 98.5 269 GLY B N 1
ATOM 4678 C CA . GLY B 1 269 ? 4.957 -2.424 -18.641 1 98.5 269 GLY B CA 1
ATOM 4679 C C . GLY B 1 269 ? 3.844 -3.439 -18.812 1 98.5 269 GLY B C 1
ATOM 4680 O O . GLY B 1 269 ? 3.734 -4.391 -18.047 1 98.5 269 GLY B O 1
ATOM 4681 N N . VAL B 1 270 ? 3.074 -3.289 -19.828 1 98.75 270 VAL B N 1
ATOM 4682 C CA . VAL B 1 270 ? 1.892 -4.105 -20.094 1 98.75 270 VAL B CA 1
ATOM 4683 C C . VAL B 1 270 ? 2.307 -5.555 -20.328 1 98.75 270 VAL B C 1
ATOM 4685 O O . VAL B 1 270 ? 1.59 -6.484 -19.953 1 98.75 270 VAL B O 1
ATOM 4688 N N . ALA B 1 271 ? 3.471 -5.773 -20.922 1 98.62 271 ALA B N 1
ATOM 4689 C CA . ALA B 1 271 ? 3.938 -7.117 -21.25 1 98.62 271 ALA B CA 1
ATOM 4690 C C . ALA B 1 271 ? 4.172 -7.949 -20 1 98.62 271 ALA B C 1
ATOM 4692 O O . ALA B 1 271 ? 4.156 -9.18 -20.047 1 98.62 271 ALA B O 1
ATOM 4693 N N . HIS B 1 272 ? 4.348 -7.242 -18.828 1 98.88 272 HIS B N 1
ATOM 4694 C CA . HIS B 1 272 ? 4.617 -7.945 -17.578 1 98.88 272 HIS B CA 1
ATOM 4695 C C . HIS B 1 272 ? 3.365 -8.039 -16.703 1 98.88 272 HIS B C 1
ATOM 4697 O O . HIS B 1 272 ? 3.441 -8.414 -15.539 1 98.88 272 HIS B O 1
ATOM 4703 N N . CYS B 1 273 ? 2.232 -7.648 -17.234 1 98.94 273 CYS B N 1
ATOM 4704 C CA . CYS B 1 273 ? 0.946 -7.824 -16.578 1 98.94 273 CYS B CA 1
ATOM 4705 C C . CYS B 1 273 ? 0.21 -9.039 -17.125 1 98.94 273 CYS B C 1
ATOM 4707 O O . CYS B 1 273 ? -0.078 -9.109 -18.312 1 98.94 273 CYS B O 1
ATOM 4709 N N . VAL B 1 274 ? -0.1 -9.984 -16.281 1 98.94 274 VAL B N 1
ATOM 4710 C CA . VAL B 1 274 ? -0.768 -11.219 -16.672 1 98.94 274 VAL B CA 1
ATOM 4711 C C . VAL B 1 274 ? -2.08 -11.367 -15.914 1 98.94 274 VAL B C 1
ATOM 4713 O O . VAL B 1 274 ? -2.246 -10.797 -14.836 1 98.94 274 VAL B O 1
ATOM 4716 N N . TYR B 1 275 ? -2.992 -12.062 -16.516 1 98.88 275 TYR B N 1
ATOM 4717 C CA . TYR B 1 275 ? -4.309 -12.188 -15.906 1 98.88 275 TYR B CA 1
ATOM 4718 C C . TYR B 1 275 ? -4.277 -13.164 -14.742 1 98.88 275 TYR B C 1
ATOM 4720 O O . TYR B 1 275 ? -3.646 -14.219 -14.82 1 98.88 275 TYR B O 1
ATOM 4728 N N . GLY B 1 276 ? -4.891 -12.812 -13.648 1 98.81 276 GLY B N 1
ATOM 4729 C CA . GLY B 1 276 ? -5.176 -13.664 -12.5 1 98.81 276 GLY B CA 1
ATOM 4730 C C . GLY B 1 276 ? -6.562 -13.445 -11.93 1 98.81 276 GLY B C 1
ATOM 4731 O O . GLY B 1 276 ? -6.961 -12.305 -11.672 1 98.81 276 GLY B O 1
ATOM 4732 N N . SER B 1 277 ? -7.273 -14.516 -11.664 1 98.31 277 SER B N 1
ATOM 4733 C CA . SER B 1 277 ? -8.648 -14.391 -11.203 1 98.31 277 SER B CA 1
ATOM 4734 C C . SER B 1 277 ? -8.742 -14.484 -9.688 1 98.31 277 SER B C 1
ATOM 4736 O O . SER B 1 277 ? -9.703 -14.008 -9.086 1 98.31 277 SER B O 1
ATOM 4738 N N . ASP B 1 278 ? -7.812 -15.062 -9.07 1 97.38 278 ASP B N 1
ATOM 4739 C CA . ASP B 1 278 ? -7.902 -15.352 -7.641 1 97.38 278 ASP B CA 1
ATOM 4740 C C . ASP B 1 278 ? -9.109 -16.234 -7.336 1 97.38 278 ASP B C 1
ATOM 4742 O O . ASP B 1 278 ? -9.773 -16.062 -6.316 1 97.38 278 ASP B O 1
ATOM 4746 N N . CYS B 1 279 ? -9.406 -17.203 -8.156 1 95.12 279 CYS B N 1
ATOM 4747 C CA . CYS B 1 279 ? -10.516 -18.141 -8.062 1 95.12 279 CYS B CA 1
ATOM 4748 C C . CYS B 1 279 ? -10.234 -19.234 -7.035 1 95.12 279 CYS B C 1
ATOM 4750 O O . CYS B 1 279 ? -9.086 -19.422 -6.637 1 95.12 279 CYS B O 1
ATOM 4752 N N . GLY B 1 280 ? -11.32 -19.859 -6.641 1 93.88 280 GLY B N 1
ATOM 4753 C CA . GLY B 1 280 ? -11.172 -21.062 -5.844 1 93.88 280 GLY B CA 1
ATOM 4754 C C . GLY B 1 280 ? -11.094 -20.797 -4.352 1 93.88 280 GLY B C 1
ATOM 4755 O O . GLY B 1 280 ? -10.609 -21.625 -3.586 1 93.88 280 GLY B O 1
ATOM 4756 N N . VAL B 1 281 ? -11.438 -19.578 -3.971 1 92.69 281 VAL B N 1
ATOM 4757 C CA . VAL B 1 281 ? -11.461 -19.188 -2.564 1 92.69 281 VAL B CA 1
ATOM 4758 C C . VAL B 1 281 ? -12.789 -18.516 -2.23 1 92.69 281 VAL B C 1
ATOM 4760 O O . VAL B 1 281 ? -13.461 -17.984 -3.115 1 92.69 281 VAL B O 1
ATOM 4763 N N . PRO B 1 282 ? -13.102 -18.531 -0.975 1 90.31 282 PRO B N 1
ATOM 4764 C CA . PRO B 1 282 ? -14.422 -18.031 -0.593 1 90.31 282 PRO B CA 1
ATOM 4765 C C . PRO B 1 282 ? -14.578 -16.531 -0.828 1 90.31 282 PRO B C 1
ATOM 4767 O O . PRO B 1 282 ? -15.703 -16.031 -0.911 1 90.31 282 PRO B O 1
ATOM 4770 N N . CYS B 1 283 ? -13.539 -15.82 -0.886 1 92.88 283 CYS B N 1
ATOM 4771 C CA . CYS B 1 283 ? -13.656 -14.367 -0.999 1 92.88 283 CYS B CA 1
ATOM 4772 C C . CYS B 1 283 ? -13.773 -13.945 -2.457 1 92.88 283 CYS B C 1
ATOM 4774 O O . CYS B 1 283 ? -13.875 -12.75 -2.754 1 92.88 283 CYS B O 1
ATOM 4776 N N . SER B 1 284 ? -13.734 -14.859 -3.34 1 94.38 284 SER B N 1
ATOM 4777 C CA . SER B 1 284 ? -13.906 -14.586 -4.766 1 94.38 284 SER B CA 1
ATOM 4778 C C . SER B 1 284 ? -15.156 -15.281 -5.312 1 94.38 284 SER B C 1
ATOM 4780 O O . SER B 1 284 ? -15.336 -16.484 -5.117 1 94.38 284 SER B O 1
ATOM 4782 N N . THR B 1 285 ? -15.992 -14.562 -5.945 1 94.88 285 THR B N 1
ATOM 4783 C CA . THR B 1 285 ? -17.203 -15.062 -6.586 1 94.88 285 THR B CA 1
ATOM 4784 C C . THR B 1 285 ? -17.156 -14.812 -8.086 1 94.88 285 THR B C 1
ATOM 4786 O O . THR B 1 285 ? -16.359 -14 -8.57 1 94.88 285 THR B O 1
ATOM 4789 N N . ALA B 1 286 ? -18.016 -15.555 -8.828 1 96.56 286 ALA B N 1
ATOM 4790 C CA . ALA B 1 286 ? -18.109 -15.312 -10.266 1 96.56 286 ALA B CA 1
ATOM 4791 C C . ALA B 1 286 ? -18.375 -13.836 -10.562 1 96.56 286 ALA B C 1
ATOM 4793 O O . ALA B 1 286 ? -17.766 -13.266 -11.477 1 96.56 286 ALA B O 1
ATOM 4794 N N . THR B 1 287 ? -19.219 -13.234 -9.727 1 97.25 287 THR B N 1
ATOM 4795 C CA . THR B 1 287 ? -19.594 -11.844 -9.938 1 97.25 287 THR B CA 1
ATOM 4796 C C . THR B 1 287 ? -18.391 -10.922 -9.773 1 97.25 287 THR B C 1
ATOM 4798 O O . THR B 1 287 ? -18.109 -10.086 -10.641 1 97.25 287 THR B O 1
ATOM 4801 N N . THR B 1 288 ? -17.641 -11.039 -8.672 1 98 288 THR B N 1
ATOM 4802 C CA . THR B 1 288 ? -16.5 -10.164 -8.422 1 98 288 THR B CA 1
ATOM 4803 C C . THR B 1 288 ? -15.375 -10.453 -9.414 1 98 288 THR B C 1
ATOM 4805 O O . THR B 1 288 ? -14.68 -9.539 -9.859 1 98 288 THR B O 1
ATOM 4808 N N . MET B 1 289 ? -15.172 -11.734 -9.773 1 98.5 289 MET B N 1
ATOM 4809 C CA . MET B 1 289 ? -14.148 -12.094 -10.75 1 98.5 289 MET B CA 1
ATOM 4810 C C . MET B 1 289 ? -14.477 -11.508 -12.117 1 98.5 289 MET B C 1
ATOM 4812 O O . MET B 1 289 ? -13.594 -11 -12.812 1 98.5 289 MET B O 1
ATOM 4816 N N . ASP B 1 290 ? -15.75 -11.562 -12.477 1 98.44 290 ASP B N 1
ATOM 4817 C CA . ASP B 1 290 ? -16.172 -11.016 -13.758 1 98.44 290 ASP B CA 1
ATOM 4818 C C . ASP B 1 290 ? -15.992 -9.492 -13.797 1 98.44 290 ASP B C 1
ATOM 4820 O O . ASP B 1 290 ? -15.586 -8.938 -14.812 1 98.44 290 ASP B O 1
ATOM 4824 N N . GLU B 1 291 ? -16.344 -8.898 -12.734 1 98.5 291 GLU B N 1
ATOM 4825 C CA . GLU B 1 291 ? -16.172 -7.449 -12.672 1 98.5 291 GLU B CA 1
ATOM 4826 C C . GLU B 1 291 ? -14.711 -7.062 -12.805 1 98.5 291 GLU B C 1
ATOM 4828 O O . GLU B 1 291 ? -14.375 -6.125 -13.531 1 98.5 291 GLU B O 1
ATOM 4833 N N . ASN B 1 292 ? -13.82 -7.719 -12.094 1 98.69 292 ASN B N 1
ATOM 4834 C CA . ASN B 1 292 ? -12.391 -7.438 -12.203 1 98.69 292 ASN B CA 1
ATOM 4835 C C . ASN B 1 292 ? -11.875 -7.699 -13.609 1 98.69 292 ASN B C 1
ATOM 4837 O O . ASN B 1 292 ? -11.07 -6.926 -14.141 1 98.69 292 ASN B O 1
ATOM 4841 N N . ARG B 1 293 ? -12.328 -8.797 -14.211 1 98.62 293 ARG B N 1
ATOM 4842 C CA . ARG B 1 293 ? -11.953 -9.109 -15.586 1 98.62 293 ARG B CA 1
ATOM 4843 C C . ARG B 1 293 ? -12.414 -8.016 -16.547 1 98.62 293 ARG B C 1
ATOM 4845 O O . ARG B 1 293 ? -11.68 -7.645 -17.469 1 98.62 293 ARG B O 1
ATOM 4852 N N . SER B 1 294 ? -13.617 -7.535 -16.344 1 98.62 294 SER B N 1
ATOM 4853 C CA . SER B 1 294 ? -14.133 -6.43 -17.141 1 98.62 294 SER B CA 1
ATOM 4854 C C . SER B 1 294 ? -13.273 -5.18 -16.984 1 98.62 294 SER B C 1
ATOM 4856 O O . SER B 1 294 ? -13.078 -4.43 -17.938 1 98.62 294 SER B O 1
ATOM 4858 N N . ASP B 1 295 ? -12.789 -4.953 -15.758 1 98.69 295 ASP B N 1
ATOM 4859 C CA . ASP B 1 295 ? -11.898 -3.824 -15.516 1 98.69 295 ASP B CA 1
ATOM 4860 C C . ASP B 1 295 ? -10.602 -3.963 -16.312 1 98.69 295 ASP B C 1
ATOM 4862 O O . ASP B 1 295 ? -10.055 -2.967 -16.781 1 98.69 295 ASP B O 1
ATOM 4866 N N . VAL B 1 296 ? -10.102 -5.184 -16.453 1 98.81 296 VAL B N 1
ATOM 4867 C CA . VAL B 1 296 ? -8.914 -5.43 -17.281 1 98.81 296 VAL B CA 1
ATOM 4868 C C . VAL B 1 296 ? -9.195 -5.016 -18.719 1 98.81 296 VAL B C 1
ATOM 4870 O O . VAL B 1 296 ? -8.398 -4.301 -19.328 1 98.81 296 VAL B O 1
ATOM 4873 N N . GLY B 1 297 ? -10.328 -5.492 -19.25 1 98.69 297 GLY B N 1
ATOM 4874 C CA . GLY B 1 297 ? -10.711 -5.113 -20.609 1 98.69 297 GLY B CA 1
ATOM 4875 C C . GLY B 1 297 ? -10.883 -3.617 -20.781 1 98.69 297 GLY B C 1
ATOM 4876 O O . GLY B 1 297 ? -10.445 -3.051 -21.781 1 98.69 297 GLY B O 1
ATOM 4877 N N . ARG B 1 298 ? -11.508 -2.98 -19.859 1 98.5 298 ARG B N 1
ATOM 4878 C CA . ARG B 1 298 ? -11.695 -1.534 -19.891 1 98.5 298 ARG B CA 1
ATOM 4879 C C . ARG B 1 298 ? -10.359 -0.804 -19.906 1 98.5 298 ARG B C 1
ATOM 4881 O O . ARG B 1 298 ? -10.18 0.171 -20.641 1 98.5 298 ARG B O 1
ATOM 4888 N N . PHE B 1 299 ? -9.492 -1.258 -19.062 1 98.62 299 PHE B N 1
ATOM 4889 C CA . PHE B 1 299 ? -8.164 -0.665 -19.031 1 98.62 299 PHE B CA 1
ATOM 4890 C C . PHE B 1 299 ? -7.492 -0.771 -20.406 1 98.62 299 PHE B C 1
ATOM 4892 O O . PHE B 1 299 ? -6.906 0.198 -20.891 1 98.62 299 PHE B O 1
ATOM 4899 N N . GLU B 1 300 ? -7.512 -2.016 -20.984 1 98.75 300 GLU B N 1
ATOM 4900 C CA . GLU B 1 300 ? -6.934 -2.193 -22.312 1 98.75 300 GLU B CA 1
ATOM 4901 C C . GLU B 1 300 ? -7.531 -1.208 -23.312 1 98.75 300 GLU B C 1
ATOM 4903 O O . GLU B 1 300 ? -6.801 -0.523 -24.031 1 98.75 300 GLU B O 1
ATOM 4908 N N . MET B 1 301 ? -8.805 -1.079 -23.297 1 98.62 301 MET B N 1
ATOM 4909 C CA . MET B 1 301 ? -9.508 -0.191 -24.219 1 98.62 301 MET B CA 1
ATOM 4910 C C . MET B 1 301 ? -9.102 1.261 -23.984 1 98.62 301 MET B C 1
ATOM 4912 O O . MET B 1 301 ? -8.719 1.955 -24.938 1 98.62 301 MET B O 1
ATOM 4916 N N . GLU B 1 302 ? -9.078 1.7 -22.781 1 97.75 302 GLU B N 1
ATOM 4917 C CA . GLU B 1 302 ? -8.812 3.094 -22.438 1 97.75 302 GLU B CA 1
ATOM 4918 C C . GLU B 1 302 ? -7.367 3.473 -22.719 1 97.75 302 GLU B C 1
ATOM 4920 O O . GLU B 1 302 ? -7.043 4.652 -22.859 1 97.75 302 GLU B O 1
ATOM 4925 N N . ASN B 1 303 ? -6.543 2.488 -22.797 1 97.75 303 ASN B N 1
ATOM 4926 C CA . ASN B 1 303 ? -5.125 2.789 -22.969 1 97.75 303 ASN B CA 1
ATOM 4927 C C . ASN B 1 303 ? -4.625 2.357 -24.344 1 97.75 303 ASN B C 1
ATOM 4929 O O . ASN B 1 303 ? -3.418 2.262 -24.578 1 97.75 303 ASN B O 1
ATOM 4933 N N . GLY B 1 304 ? -5.508 2.02 -25.25 1 98.06 304 GLY B N 1
ATOM 4934 C CA . GLY B 1 304 ? 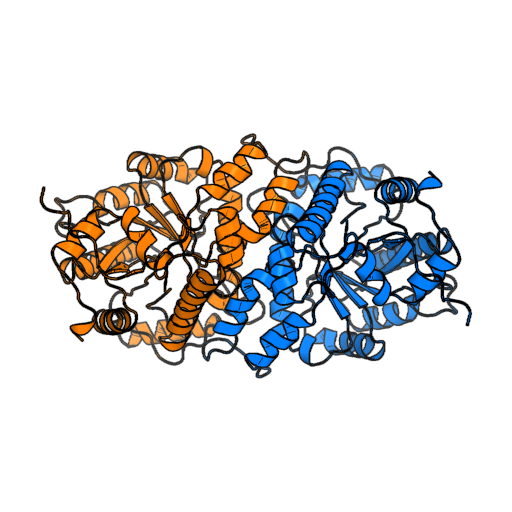-5.156 1.68 -26.609 1 98.06 304 GLY B CA 1
ATOM 4935 C C . GLY B 1 304 ? -4.422 0.358 -26.734 1 98.06 304 GLY B C 1
ATOM 4936 O O . GLY B 1 304 ? -3.625 0.165 -27.656 1 98.06 304 GLY B O 1
ATOM 4937 N N . ILE B 1 305 ? -4.582 -0.474 -25.812 1 98.44 305 ILE B N 1
ATOM 4938 C CA . ILE B 1 305 ? -3.996 -1.811 -25.828 1 98.44 305 ILE B CA 1
ATOM 4939 C C . ILE B 1 305 ? -4.941 -2.781 -26.531 1 98.44 305 ILE B C 1
ATOM 4941 O O . ILE B 1 305 ? -6.145 -2.785 -26.266 1 98.44 305 ILE B O 1
ATOM 4945 N N . PRO B 1 306 ? -4.422 -3.613 -27.516 1 98.31 306 PRO B N 1
ATOM 4946 C CA . PRO B 1 306 ? -5.297 -4.582 -28.188 1 98.31 306 PRO B CA 1
ATOM 4947 C C . PRO B 1 306 ? -6.055 -5.469 -27.188 1 98.31 306 PRO B C 1
ATOM 4949 O O . PRO B 1 306 ? -5.496 -5.879 -26.172 1 98.31 306 PRO B O 1
ATOM 4952 N N . PRO B 1 307 ? -7.309 -5.707 -27.516 1 97.75 307 PRO B N 1
ATOM 4953 C CA . PRO B 1 307 ? -8.133 -6.523 -26.625 1 97.75 307 PRO B CA 1
ATOM 4954 C C . PRO B 1 307 ? -7.5 -7.883 -26.328 1 97.75 307 PRO B C 1
ATOM 4956 O O . PRO B 1 307 ? -6.902 -8.5 -27.203 1 97.75 307 PRO B O 1
ATOM 4959 N N . ALA B 1 308 ? -7.535 -8.344 -25.062 1 97.5 308 ALA B N 1
ATOM 4960 C CA . ALA B 1 308 ? -7.137 -9.664 -24.578 1 97.5 308 ALA B CA 1
ATOM 4961 C C . ALA B 1 308 ? -5.617 -9.766 -24.453 1 97.5 308 ALA B C 1
ATOM 4963 O O . ALA B 1 308 ? -5.086 -10.836 -24.141 1 97.5 308 ALA B O 1
ATOM 4964 N N . THR B 1 309 ? -4.91 -8.641 -24.625 1 98.69 309 THR B N 1
ATOM 4965 C CA . THR B 1 309 ? -3.455 -8.648 -24.5 1 98.69 309 THR B CA 1
ATOM 4966 C C . THR B 1 309 ? -3.023 -9.195 -23.156 1 98.69 309 THR B C 1
ATOM 4968 O O . THR B 1 309 ? -2.254 -10.156 -23.078 1 98.69 309 THR B O 1
ATOM 4971 N N . ILE B 1 310 ? -3.564 -8.68 -22.062 1 98.88 310 ILE B N 1
ATOM 4972 C CA . ILE B 1 310 ? -3.156 -9.047 -20.719 1 98.88 310 ILE B CA 1
ATOM 4973 C C . ILE B 1 310 ? -3.551 -10.5 -20.438 1 98.88 310 ILE B C 1
ATOM 4975 O O . ILE B 1 310 ? -2.789 -11.25 -19.828 1 98.88 310 ILE B O 1
ATOM 4979 N N . GLY B 1 311 ? -4.688 -10.914 -20.922 1 98.69 311 GLY B N 1
ATOM 4980 C CA . GLY B 1 311 ? -5.145 -12.281 -20.75 1 98.69 311 GLY B CA 1
ATOM 4981 C C . GLY B 1 311 ? -4.262 -13.297 -21.453 1 98.69 311 GLY B C 1
ATOM 4982 O O . GLY B 1 311 ? -4.172 -14.445 -21.016 1 98.69 311 GLY B O 1
ATOM 4983 N N . MET B 1 312 ? -3.592 -12.867 -22.5 1 98.44 312 MET B N 1
ATOM 4984 C CA . MET B 1 312 ? -2.809 -13.773 -23.328 1 98.44 312 MET B CA 1
ATOM 4985 C C . MET B 1 312 ? -1.334 -13.727 -22.938 1 98.44 312 MET B C 1
ATOM 4987 O O . MET B 1 312 ? -0.561 -14.609 -23.312 1 98.44 312 MET B O 1
ATOM 4991 N N . ASN B 1 313 ? -0.95 -12.719 -22.156 1 98.75 313 ASN B N 1
ATOM 4992 C CA . ASN B 1 313 ? 0.455 -12.5 -21.828 1 98.75 313 ASN B CA 1
ATOM 4993 C C . ASN B 1 313 ? 1.052 -13.688 -21.078 1 98.75 313 ASN B C 1
ATOM 4995 O O . ASN B 1 313 ? 2.227 -14.016 -21.25 1 98.75 313 ASN B O 1
ATOM 4999 N N . GLY B 1 314 ? 0.236 -14.352 -20.266 1 98.69 314 GLY B N 1
ATOM 5000 C CA . GLY B 1 314 ? 0.735 -15.391 -19.375 1 98.69 314 GLY B CA 1
ATOM 5001 C C . GLY B 1 314 ? 1.288 -16.594 -20.109 1 98.69 314 GLY B C 1
ATOM 5002 O O . GLY B 1 314 ? 2.117 -17.328 -19.578 1 98.69 314 GLY B O 1
ATOM 5003 N N . TRP B 1 315 ? 0.906 -16.797 -21.406 1 98.56 315 TRP B N 1
ATOM 5004 C CA . TRP B 1 315 ? 1.293 -17.984 -22.156 1 98.56 315 TRP B CA 1
ATOM 5005 C C . TRP B 1 315 ? 2.801 -18.016 -22.391 1 98.56 315 TRP B C 1
ATOM 5007 O O . TRP B 1 315 ? 3.408 -19.094 -22.422 1 98.56 315 TRP B O 1
ATOM 5017 N N . GLN B 1 316 ? 3.453 -16.875 -22.469 1 97.81 316 GLN B N 1
ATOM 5018 C CA . GLN B 1 316 ? 4.887 -16.812 -22.75 1 97.81 316 GLN B CA 1
ATOM 5019 C C . GLN B 1 316 ? 5.691 -17.297 -21.531 1 97.81 316 GLN B C 1
ATOM 5021 O O . GLN B 1 316 ? 6.852 -17.688 -21.672 1 97.81 316 GLN B O 1
ATOM 5026 N N . LEU B 1 317 ? 5.098 -17.281 -20.375 1 98.69 317 LEU B N 1
ATOM 5027 C CA . LEU B 1 317 ? 5.793 -17.672 -19.156 1 98.69 317 LEU B CA 1
ATOM 5028 C C . LEU B 1 317 ? 5.816 -19.203 -19.016 1 98.69 317 LEU B C 1
ATOM 5030 O O . LEU B 1 317 ? 6.613 -19.75 -18.25 1 98.69 317 LEU B O 1
ATOM 5034 N N . PHE B 1 318 ? 4.867 -19.859 -19.734 1 98.56 318 PHE B N 1
ATOM 5035 C CA . PHE B 1 318 ? 4.672 -21.281 -19.516 1 98.56 318 PHE B CA 1
ATOM 5036 C C . PHE B 1 318 ? 4.586 -22.016 -20.859 1 98.56 318 PHE B C 1
ATOM 5038 O O . PHE B 1 318 ? 3.523 -22.531 -21.219 1 98.56 318 PHE B O 1
ATOM 5045 N N . PRO B 1 319 ? 5.691 -22.234 -21.516 1 97.38 319 PRO B N 1
ATOM 5046 C CA . PRO B 1 319 ? 5.684 -22.875 -22.828 1 97.38 319 PRO B CA 1
ATOM 5047 C C . PRO B 1 319 ? 5.125 -24.297 -22.797 1 97.38 319 PRO B C 1
ATOM 5049 O O . PRO B 1 319 ? 4.426 -24.719 -23.719 1 97.38 319 PRO B O 1
ATOM 5052 N N . ALA B 1 320 ? 5.434 -25.062 -21.75 1 97.38 320 ALA B N 1
ATOM 5053 C CA . ALA B 1 320 ? 4.93 -26.438 -21.656 1 97.38 320 ALA B CA 1
ATOM 5054 C C . ALA B 1 320 ? 3.412 -26.453 -21.516 1 97.38 320 ALA B C 1
ATOM 5056 O O . ALA B 1 320 ? 2.738 -27.297 -22.125 1 97.38 320 ALA B O 1
ATOM 5057 N N . ALA B 1 321 ? 2.838 -25.547 -20.719 1 98.12 321 ALA B N 1
ATOM 5058 C CA . ALA B 1 321 ? 1.387 -25.438 -20.594 1 98.12 321 ALA B CA 1
ATOM 5059 C C . ALA B 1 321 ? 0.744 -25.016 -21.906 1 98.12 321 ALA B C 1
ATOM 5061 O O . ALA B 1 321 ? -0.332 -25.5 -22.266 1 98.12 321 ALA B O 1
ATOM 5062 N N . ALA B 1 322 ? 1.36 -24.094 -22.594 1 97.81 322 ALA B N 1
ATOM 5063 C CA . ALA B 1 322 ? 0.857 -23.656 -23.891 1 97.81 322 ALA B CA 1
ATOM 5064 C C . ALA B 1 322 ? 0.78 -24.828 -24.859 1 97.81 322 ALA B C 1
ATOM 5066 O O . ALA B 1 322 ? -0.205 -24.984 -25.594 1 97.81 322 ALA B O 1
ATOM 5067 N N . GLU B 1 323 ? 1.826 -25.641 -24.844 1 97.31 323 GLU B N 1
ATOM 5068 C CA . GLU B 1 323 ? 1.845 -26.828 -25.719 1 97.31 323 GLU B CA 1
ATOM 5069 C C . GLU B 1 323 ? 0.702 -27.781 -25.375 1 97.31 323 GLU B C 1
ATOM 5071 O O . GLU B 1 323 ? 0.012 -28.266 -26.266 1 97.31 323 GLU B O 1
ATOM 5076 N N . ARG B 1 324 ? 0.492 -28.031 -24.078 1 97.31 324 ARG B N 1
ATOM 5077 C CA . ARG B 1 324 ? -0.594 -28.906 -23.672 1 97.31 324 ARG B CA 1
ATOM 5078 C C . ARG B 1 324 ? -1.948 -28.344 -24.078 1 97.31 324 ARG B C 1
ATOM 5080 O O . ARG B 1 324 ? -2.826 -29.078 -24.531 1 97.31 324 ARG B O 1
ATOM 5087 N N . ALA B 1 325 ? -2.111 -27.047 -23.906 1 96.81 325 ALA B N 1
ATOM 5088 C CA . ALA B 1 325 ? -3.357 -26.391 -24.281 1 96.81 325 ALA B CA 1
ATOM 5089 C C . ALA B 1 325 ? -3.635 -26.562 -25.766 1 96.81 325 ALA B C 1
ATOM 5091 O O . ALA B 1 325 ? -4.785 -26.734 -26.188 1 96.81 325 ALA B O 1
ATOM 5092 N N . CYS B 1 326 ? -2.598 -26.516 -26.594 1 95.62 326 CYS B N 1
ATOM 5093 C CA . CYS B 1 326 ? -2.734 -26.656 -28.031 1 95.62 326 CYS B CA 1
ATOM 5094 C C . CYS B 1 326 ? -3.053 -28.094 -28.406 1 95.62 326 CYS B C 1
ATOM 5096 O O . CYS B 1 326 ? -3.744 -28.344 -29.406 1 95.62 326 CYS B O 1
ATOM 5098 N N . GLN B 1 327 ? -2.533 -29.031 -27.641 1 95.31 327 GLN B N 1
ATOM 5099 C CA . GLN B 1 327 ? -2.787 -30.453 -27.891 1 95.31 327 GLN B CA 1
ATOM 5100 C C . GLN B 1 327 ? -4.203 -30.828 -27.469 1 95.31 327 GLN B C 1
ATOM 5102 O O . GLN B 1 327 ? -4.734 -31.844 -27.922 1 95.31 327 GLN B O 1
ATOM 5107 N N . HIS B 1 328 ? -4.758 -30.047 -26.609 1 92.56 328 HIS B N 1
ATOM 5108 C CA . HIS B 1 328 ? -6.125 -30.234 -26.125 1 92.56 328 HIS B CA 1
ATOM 5109 C C . HIS B 1 328 ? -6.969 -28.984 -26.375 1 92.56 328 HIS B C 1
ATOM 5111 O O . HIS B 1 328 ? -7.383 -28.312 -25.438 1 92.56 328 HIS B O 1
ATOM 5117 N N . PRO B 1 329 ? -7.27 -28.734 -27.578 1 84.38 329 PRO B N 1
ATOM 5118 C CA . PRO B 1 329 ? -7.906 -27.453 -27.906 1 84.38 329 PRO B CA 1
ATOM 5119 C C . PRO B 1 329 ? -9.25 -27.266 -27.219 1 84.38 329 PRO B C 1
ATOM 5121 O O . PRO B 1 329 ? -9.969 -28.234 -26.984 1 84.38 329 PRO B O 1
ATOM 5124 N N . TRP B 1 330 ? -9.422 -26.062 -26.766 1 84.69 330 TRP B N 1
ATOM 5125 C CA . TRP B 1 330 ? -10.617 -25.594 -26.078 1 84.69 330 TR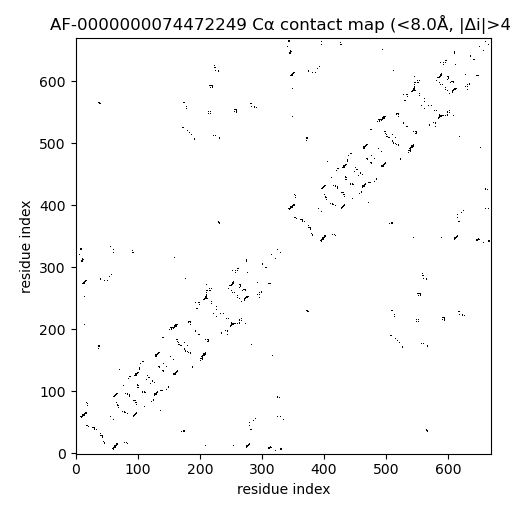P B CA 1
ATOM 5126 C C . TRP B 1 330 ? -11.297 -24.469 -26.844 1 84.69 330 TRP B C 1
ATOM 5128 O O . TRP B 1 330 ? -10.625 -23.625 -27.438 1 84.69 330 TRP B O 1
ATOM 5138 N N . THR B 1 331 ? -12.602 -24.594 -27.25 1 78.19 331 THR B N 1
ATOM 5139 C CA . THR B 1 331 ? -13.32 -23.484 -27.859 1 78.19 331 THR B CA 1
ATOM 5140 C C . THR B 1 331 ? -14.43 -22.969 -26.938 1 78.19 331 THR B C 1
ATOM 5142 O O . THR B 1 331 ? -15.039 -23.766 -26.203 1 78.19 331 THR B O 1
ATOM 5145 N N . LYS B 1 332 ? -14.477 -21.625 -26.812 1 72.56 332 LYS B N 1
ATOM 5146 C CA . LYS B 1 332 ? -15.531 -21.016 -26 1 72.56 332 LYS B CA 1
ATOM 5147 C C . LYS B 1 332 ? -16.906 -21.547 -26.391 1 72.56 332 LYS B C 1
ATOM 5149 O O . LYS B 1 332 ? -17.797 -21.672 -25.547 1 72.56 332 LYS B O 1
ATOM 5154 N N . GLU B 1 333 ? -17.188 -21.828 -27.719 1 56.53 333 GLU B N 1
ATOM 5155 C CA . GLU B 1 333 ? -18.469 -22.344 -28.188 1 56.53 333 GLU B CA 1
ATOM 5156 C C . GLU B 1 333 ? -18.75 -23.734 -27.594 1 56.53 333 GLU B C 1
ATOM 5158 O O . GLU B 1 333 ? -19.891 -24.203 -27.625 1 56.53 333 GLU B O 1
ATOM 5163 N N . ALA B 1 334 ? -17.828 -24.438 -27.234 1 44.53 334 ALA B N 1
ATOM 5164 C CA . ALA B 1 334 ? -18.047 -25.797 -26.75 1 44.53 334 ALA B CA 1
ATOM 5165 C C . ALA B 1 334 ? -18.844 -25.797 -25.438 1 44.53 334 ALA B C 1
ATOM 5167 O O . ALA B 1 334 ? -19.141 -26.859 -24.875 1 44.53 334 ALA B O 1
ATOM 5168 N N . VAL B 1 335 ? -19.25 -24.766 -24.859 1 39.34 335 VAL B N 1
ATOM 5169 C CA . VAL B 1 335 ? -20.219 -24.797 -23.781 1 39.34 335 VAL B CA 1
ATOM 5170 C C . VAL B 1 335 ? -21.625 -24.594 -24.344 1 39.34 335 VAL B C 1
ATOM 5172 O O . VAL B 1 335 ? -21.844 -23.703 -25.156 1 39.34 335 VAL B O 1
#

Foldseek 3Di:
DPPQDFADFFEAAAAEADDDDDQVVQVVVQVLCVQLLNNFPGRAHFDPVVVQVLCLVLRHFAYEYEDADADDVVRLLVVLLVLLVSCVVPVQHYAYAREAQQVDQVRRVVSQCQQAPCPDPRPVPHHLAHEYECAGPRRGPLDPVNVVVLVVLLVVLGEYEYWYDQSDHHDPSHGCVPQVRLVSLQVRVVSNVLSCSLVVRVSYAYEYEQLSRCCLVCLVVCLVPVQDPVHDRPPNDHSVNSQVSQLRHAYENELHLQPSNVSSCVRHNLLRYAYHQNYHDSVGDSVSSSVSSVSNQVVCVVVVHPGCNRRSSCCVNGVPSRSSSSVVDDDSVVD/DPPQDFADFFEAAAAEADDDDDQVVQVVVCVLCVQLLNNFPGRAHFDPVVVQVLCLVLRHFAYEYEDADADDVVRLLVVLLVLLVSCVVPVQHYAYAREAQQVDQVRRVVVQCQQQPCPDPRPVPHHLAHEYECAGPRRGPLDPVNVVVLVVLLVVLGEYEYWYDQSDHHDPSHGCVPQVRLVSLQVRVVSNVLSCSLVVRVSYAYEYEQLSRCCLVCLVVCLVPVQDPVHDRPPNDHSVNSQVSQLRHAYENELHLQPSNVSSCVRHNLLRYAYHQNYHDSVHDSVSSSVSSVSNQVVCVVVVHPGCNRRSSCCVNGVPSRSSSSVVDDDSVVD

Organism: Aspergillus tubingensis (strain CBS 134.48) (NCBI:txid767770)

Nearest PDB structures (foldseek):
  2dvu-assembly1_B  TM=7.570E-01  e=3.611E-16  Rhizobium sp. MTP-10005
  2dvt-assembly1_C  TM=7.548E-01  e=3.123E-15  Rhizobium sp. MTP-10005
  2dvu-assembly1_C  TM=7.442E-01  e=1.672E-15  Rhizobium sp. MTP-10005
  4qro-assembly1_A  TM=7.606E-01  e=4.500E-14  Polaromonas sp. JS666
  6dxs-assembly1_A  TM=7.079E-01  e=4.469E-12  Sphingobium sp. SYK-6

Secondary structure (DSSP, 8-state):
--------SEEEEEEE------HHHHHHHHHHHHHTT---SS-----HHHHHHHHHHHTEEEEEEE---SS-HHHHHHHHHHHHHHHHHSTTTEEEEEE--TT-HHHHHHHHHHHH-TTSSS-SS--SEEEEESEETTEETT-GGGHHHHHHHHHTT-EEEEE--TTSPPBTTB-TTTTHHHHHHHHHHHHHHHTTHHHH-TTSEEEESGGGTTHHHHHHHHHHHTTSTTS--TT---HHHHHHHHHH-EEE-TTTHHHHHHHHHHHH-GGGEE----BSSTT--HHHHHHHHHHHHHHHHHTTPPTTHHHHHGGGG-HHHHHHHHHS---GGG-/----PPP-SEEEEEEE------HHHHHHHHHHHHHTT---SS-----HHHHHHHHHHHTEEEEEEE---SS-HHHHHHHHHHHHHHHHHSTTTEEEEEE--TT-HHHHHHHHHHHH-TTSSS-SS--SEEEEESEETTEETT-GGGHHHHHHHHHTT-EEEEE--TTSPPBTTB-TTTTHHHHHHHHHHHHHHHTTHHHH-TTSEEEESGGGTTHHHHHHHHHHHTTSTTS--TT---HHHHHHHHHH-EEE-TTTHHHHHHHHHHHH-GGGEE----BSSTT--HHHHHHHHHHHHHHHHHTTPPTTHHHHHGGGG-HHHHHHHHHS---GGG-

Sequence (670 aa):
MTSARKPTGWLDIHGHFQVPKSEAAAREGMKAFHQACFLVQEPYHWQAEETLRYNDTAGVQLQMLSAIPPGPVEGLRQSNDYGAQMVRQWPGRFGLLAGLPTDNPDACLEEIQRVTDRKSEHYRIPADGFATSTVYNGVSLADPRLRPVWEELHTRRAVVHIHPNALAPPQHGLPAPLVEVALDTTRTVVAMLYQGVFRDFPDIVFVLGHCGAAVPVLSGRLALLGTERWVPNPQGLRREEVEATLRRLYVDTAATAKTGLAPAVRMCGVAHCVYGSDCGVPCSTATTMDENRSDVGRFEMENGIPPATIGMNGWQLFPAAAERACQHPWTKEAVMTSARKPTGWLDIHGHFQVPKSEAAAREGMKAFHQACFLVQEPYHWQAEETLRYNDTAGVQLQMLSAIPPGPVEGLRQSNDYGAQMVRQWPGRFGLLAGLPTDNPDACLEEIQRVTDRKSEHYRIPADGFATSTVYNGVSLADPRLRPVWEELHTRRAVVHIHPNALAPPQHGLPAPLVEVALDTTRTVVAMLYQGVFRDFPDIVFVLGHCGAAVPVLSGRLALLGTERWVPNPQGLRREEVEATLRRLYVDTAATAKTGLAPAVRMCGVAHCVYGSDCGVPCSTATTMDENRSDVGRFEMENGIPPATIGMNGWQLFPAAAERACQHPWTKEAV

Solvent-accessible surface area (backbone atoms only — not comparable to full-atom values): 33603 Å² total; per-residue (Å²): 127,81,74,78,75,67,67,82,42,21,30,26,67,33,24,39,58,53,73,89,69,52,71,70,56,28,47,51,51,42,52,52,32,42,75,32,30,31,39,68,90,60,66,75,74,59,47,71,66,60,51,51,52,50,27,47,76,70,44,36,40,29,35,24,34,35,51,72,61,79,72,59,64,65,61,32,52,50,44,39,46,50,46,32,50,50,20,70,75,34,48,28,42,31,40,28,20,37,44,47,51,66,63,35,44,67,60,26,49,50,48,55,51,54,45,53,29,54,85,36,90,64,11,64,62,45,46,66,32,29,25,37,47,35,48,30,87,85,30,46,73,42,42,73,77,38,50,68,44,49,51,52,37,24,75,65,49,31,40,38,36,43,35,44,48,55,81,43,73,44,58,87,67,33,24,14,70,78,54,51,25,36,47,46,40,27,56,37,51,53,36,21,54,62,65,37,49,56,74,74,33,66,51,37,44,46,30,28,46,34,14,32,38,39,41,30,37,42,44,39,25,44,45,66,48,54,60,40,81,38,38,68,53,90,70,62,66,48,48,67,52,52,52,56,48,55,30,67,37,27,22,22,34,23,64,16,22,70,34,14,39,63,41,27,32,70,48,27,34,64,83,31,31,23,29,21,54,47,38,62,41,92,92,42,45,75,68,54,40,48,52,32,51,49,31,46,52,47,50,26,58,76,67,74,39,66,86,63,49,40,30,47,38,40,44,78,74,30,60,69,54,40,52,34,21,46,76,39,72,70,59,70,77,77,106,127,79,74,77,74,67,65,82,43,21,30,27,67,33,24,38,56,55,72,87,69,52,70,69,55,28,47,52,50,42,52,53,33,44,75,32,32,32,38,67,89,61,64,75,76,60,48,71,68,60,53,52,52,49,28,47,77,70,43,35,40,29,35,24,34,35,52,72,61,81,73,59,62,66,62,32,52,50,44,39,47,50,46,32,50,50,21,70,75,35,48,29,41,30,41,29,22,37,43,48,52,66,63,36,45,67,60,26,49,51,48,55,50,52,42,54,28,54,84,38,89,63,11,65,63,46,47,66,32,31,25,37,46,35,47,28,86,85,30,47,73,41,43,73,78,38,50,66,42,49,51,53,36,24,76,65,47,32,40,38,38,43,34,44,47,56,81,43,76,46,57,88,68,32,24,15,69,77,53,51,24,35,48,45,39,28,55,38,52,53,36,22,54,60,64,36,48,57,74,74,34,68,51,36,44,46,30,28,46,33,16,32,38,41,40,30,38,43,45,39,26,44,44,66,48,54,61,38,81,36,37,69,52,90,70,62,67,47,49,70,52,52,51,56,48,55,29,67,36,27,20,21,34,22,65,14,22,71,34,16,38,64,39,27,32,70,49,29,34,62,81,30,31,23,30,20,55,47,37,62,41,90,91,41,46,74,67,54,40,48,52,32,52,48,30,47,53,48,49,27,57,78,67,74,39,66,84,62,49,40,29,46,38,41,44,79,76,30,60,69,53,38,50,34,21,46,75,40,72,70,58,70,76,78,108